Protein AF-A0A956DXK4-F1 (afdb_monomer)

Foldseek 3Di:
DVQLVVLVVLLLCLVVDPDLVVSLVSVLSNLQSQLPPDLPDDDLSCVPPDQVSLVVSLVSCVVSVSLVVNVVDDLQSNLRSLVSSLLSHDPDPSSVVSVVVNVCQCQWNFLQNNLSNLLVCLVPPCVVCPDPSNVVSLLLSLVAFDAQDGSNLSSLLSQLQFLVSCVVQAVVLLPPDPSSLLRNLSSLLSPLSVQLVVVVVVDNSSCVQVQCLLVVRDPDPPSSHNNVSLVSQCPDPDCSRNLSSLLSLLSCCVVRVSSVVLLVVLCDPVDDPSSLLSSLLSLLSVCLVVVPVSLVVNVCVLVDCVCVVPVCSLQSNLSNLSSCCNRPVVSSLVNLLSSCVSRLQNNLQSVLVSCLSHPPHNLNSLVSNLVVLVVVLVDDDQQLLVSLVSVLSSCSSVVNDNPPLLVLLVQLSVCSNPPTNVSSVVSVVVSVVVLVVLVVVLVPQPQDPPDPPVRSPSSSSNSSSVCSNCSRPVD

Nearest PDB structures (foldseek):
  2qmr-assembly3_C  TM=2.365E-01  e=7.833E-01  Homo sapiens
  3zgq-assembly1_A  TM=2.011E-01  e=9.174E+00  Homo sapiens
  7sx4-assembly1_E  TM=2.114E-01  e=9.919E+00  Homo sapiens

pLDDT: mean 89.24, std 10.27, range [44.78, 98.75]

Secondary structure (DSSP, 8-state):
-HHHHHHHHHHHTGGG---HHHHHHHHHHHHHHHHTS-SSS---TTTTS-HHHHHHHHHHHHHTTGGG--TTS-HHHHHHHHHHHHHHSPSSHHHHHHHHHHHHHHHHS-HHHHHHHHHHHHHH-SGGG-SHHHHHHHHHHHHSPP-TT-HHHHHHHHHHHSHHHHIIIIITGGGS-HHHHHHHHHHHHHHHHHHHHHHHTT--GGGHHHHHHHTSSSSS-GGGSSHHHHHHHHT-S-HHHHHHHHHHHHHHTTTSHHHHHHHHHTT-TTS-HHHHHHHHHHHHHGGGT-HHHHHHHHHHHHTSHHHHH-THHHHHHHHT-HHHHHH-HHHHHHHHHHHHHH-HHHHHHHHHHHHHHSTT--HHHHHHHHHHHHHHHTS--S-HHHHHHHHHHHHHHHT----HHHHHHHHHHHHHHHT-HHHHHHHHHHHHHHHHHHHHHHHH----SS--GGGHHHHHHHHHHHHHHIIIII-

Mean predicted aligned error: 6.38 Å

Radius of gyration: 25.45 Å; Cα contacts (8 Å, |Δi|>4): 678; chains: 1; bounding box: 66×50×73 Å

Sequence (475 aa):
MATREHFLARLLELPRVQSKDVRRGIFRQSIAALGMGDQNRAPLALAGVDPKALARSIQIAQSDGLFNDLDFLAPSPVSVALYQIAAALPLGAERRVIGRKVLTYLYQGNAETFCTLASRMALGSTRPLSGAGVRARVSIATSLRNNADSACDRMALAFVTRRELAHDWVNANATGSLPDRRLAGRLMERAAREAVKRVESGDVYPLRAFHAVATGGGLIPRHETVAPAWHALLADRETLVWRHVAVARGLLSTVLPPLADEIKDGLRPNLSPTEWRRAATSLVSRIAVNREAGLRDAMLLLDGPLLQHDPGIAMAMVWGLAPVAEVEPEAAEELVEAIAAAMPISIADSLVELRGQVRGFGAQAAEICARSLRQSLGEPELDDGLSALARSILDDLEGEETSSFATAVNAALEAFGEEGTVAAHALAEQALALASERVAELESLEVDYHGGVGTAAPRRRAMTLLRDIDTALLE

Structure (mmCIF, N/CA/C/O backbone):
data_AF-A0A956DXK4-F1
#
_entry.id   AF-A0A956DXK4-F1
#
loop_
_atom_site.group_PDB
_atom_site.id
_atom_site.type_symbol
_atom_site.label_atom_id
_atom_site.label_alt_id
_atom_site.label_comp_id
_atom_site.label_asym_id
_atom_site.label_entity_id
_atom_site.label_seq_id
_atom_site.pdbx_PDB_ins_code
_atom_site.Cartn_x
_atom_site.Cartn_y
_atom_site.Cartn_z
_atom_site.occupancy
_atom_site.B_iso_or_equiv
_atom_site.auth_seq_id
_atom_site.auth_comp_id
_atom_site.auth_asym_id
_atom_site.auth_atom_id
_atom_site.pdbx_PDB_model_num
ATOM 1 N N . MET A 1 1 ? 27.470 6.311 -16.707 1.00 44.78 1 MET A N 1
ATOM 2 C CA . MET A 1 1 ? 26.889 6.476 -18.062 1.00 44.78 1 MET A CA 1
ATOM 3 C C . MET A 1 1 ? 27.687 5.752 -19.154 1.00 44.78 1 MET A C 1
ATOM 5 O O . MET A 1 1 ? 27.080 4.945 -19.845 1.00 44.78 1 MET A O 1
ATOM 9 N N . ALA A 1 2 ? 29.017 5.917 -19.249 1.00 52.00 2 ALA A N 1
ATOM 10 C CA . ALA A 1 2 ? 29.861 5.311 -20.301 1.00 52.00 2 ALA A CA 1
ATOM 11 C C . ALA A 1 2 ? 29.776 3.770 -20.445 1.00 52.00 2 ALA A C 1
ATOM 13 O O . ALA A 1 2 ? 29.874 3.240 -21.548 1.00 52.00 2 ALA A O 1
ATOM 14 N N . THR A 1 3 ? 29.540 3.027 -19.359 1.00 60.41 3 THR A N 1
ATOM 15 C CA . THR A 1 3 ? 29.481 1.553 -19.390 1.00 60.41 3 THR A CA 1
ATOM 16 C C . THR A 1 3 ? 28.203 1.014 -20.047 1.00 60.41 3 THR A C 1
ATOM 18 O O . THR A 1 3 ? 28.234 -0.024 -20.700 1.00 60.41 3 THR A O 1
ATOM 21 N N . ARG A 1 4 ? 27.067 1.717 -19.917 1.00 62.72 4 ARG A N 1
ATOM 22 C CA . ARG A 1 4 ? 25.763 1.265 -20.443 1.00 62.72 4 ARG A CA 1
ATOM 23 C C . ARG A 1 4 ? 25.700 1.401 -21.960 1.00 62.72 4 ARG A C 1
ATOM 25 O O . ARG A 1 4 ? 25.335 0.448 -22.636 1.00 62.72 4 ARG A O 1
ATOM 32 N N . GLU A 1 5 ? 26.109 2.548 -22.492 1.00 68.19 5 GLU A N 1
ATOM 33 C CA . GLU A 1 5 ? 26.204 2.781 -23.940 1.00 68.19 5 GLU A CA 1
ATOM 34 C C . GLU A 1 5 ? 27.153 1.781 -24.605 1.00 68.19 5 GLU A C 1
ATOM 36 O O . GLU A 1 5 ? 26.840 1.247 -25.668 1.00 68.19 5 GLU A O 1
ATOM 41 N N . HIS A 1 6 ? 28.251 1.434 -23.926 1.00 73.25 6 HIS A N 1
ATOM 42 C CA . HIS A 1 6 ? 29.169 0.394 -24.375 1.00 73.25 6 HIS A CA 1
ATOM 43 C C . HIS A 1 6 ? 28.478 -0.975 -24.512 1.00 73.25 6 HIS A C 1
ATOM 45 O O . HIS A 1 6 ? 28.555 -1.596 -25.569 1.00 73.25 6 HIS A O 1
ATOM 51 N N . PHE A 1 7 ? 27.734 -1.439 -23.501 1.00 76.25 7 PHE A N 1
ATOM 52 C CA . PHE A 1 7 ? 27.026 -2.726 -23.589 1.00 76.25 7 PHE A CA 1
ATOM 53 C C . PHE A 1 7 ? 25.896 -2.738 -24.628 1.00 76.25 7 PHE A C 1
ATOM 55 O O . PHE A 1 7 ? 25.625 -3.780 -25.229 1.00 76.25 7 PHE A O 1
ATOM 62 N N . LEU A 1 8 ? 25.243 -1.599 -24.863 1.00 74.56 8 LEU A N 1
ATOM 63 C CA . LEU A 1 8 ? 24.204 -1.466 -25.889 1.00 74.56 8 LEU A CA 1
ATOM 64 C C . LEU A 1 8 ? 24.799 -1.469 -27.299 1.00 74.56 8 LEU A C 1
ATOM 66 O O . LEU A 1 8 ? 24.264 -2.134 -28.182 1.00 74.56 8 LEU A O 1
ATOM 70 N N . ALA A 1 9 ? 25.941 -0.809 -27.500 1.00 81.06 9 ALA A N 1
ATOM 71 C CA . ALA A 1 9 ? 26.683 -0.876 -28.755 1.00 81.06 9 ALA A CA 1
ATOM 72 C C . ALA A 1 9 ? 27.113 -2.319 -29.066 1.00 81.06 9 ALA A C 1
ATOM 74 O O . ALA A 1 9 ? 26.909 -2.805 -30.177 1.00 81.06 9 ALA A O 1
ATOM 75 N N . ARG A 1 10 ? 27.602 -3.052 -28.057 1.00 86.00 10 ARG A N 1
ATOM 76 C CA . ARG A 1 10 ? 27.996 -4.465 -28.190 1.00 86.00 10 ARG A CA 1
ATOM 77 C C . ARG A 1 10 ? 26.822 -5.381 -28.548 1.00 86.00 10 ARG A C 1
ATOM 79 O O . ARG A 1 10 ? 27.006 -6.323 -29.316 1.00 86.00 10 ARG A O 1
ATOM 86 N N . LEU A 1 11 ? 25.605 -5.085 -28.079 1.00 89.06 11 LEU A N 1
ATOM 87 C CA . LEU A 1 11 ? 24.402 -5.824 -28.484 1.00 89.06 11 LEU A CA 1
ATOM 88 C C . LEU A 1 11 ? 24.146 -5.714 -29.997 1.00 89.06 11 LEU A C 1
ATOM 90 O O . LEU A 1 11 ? 23.751 -6.686 -30.641 1.00 89.06 11 LEU A O 1
ATOM 94 N N . LEU A 1 12 ? 24.404 -4.548 -30.593 1.00 91.38 12 LEU A N 1
ATOM 95 C CA . LEU A 1 12 ? 24.247 -4.316 -32.036 1.00 91.38 12 LEU A CA 1
ATOM 96 C C . LEU A 1 12 ? 25.328 -5.015 -32.876 1.00 91.38 12 LEU A C 1
ATOM 98 O O . LEU A 1 12 ? 25.156 -5.202 -34.080 1.00 91.38 12 LEU A O 1
ATOM 102 N N . GLU A 1 13 ? 26.420 -5.445 -32.246 1.00 91.19 13 GLU A N 1
ATOM 103 C CA . GLU A 1 13 ? 27.528 -6.150 -32.892 1.00 91.19 13 GLU A CA 1
ATOM 104 C C . GLU A 1 13 ? 27.354 -7.672 -32.932 1.00 91.19 13 GLU A C 1
ATOM 106 O O . GLU A 1 13 ? 28.153 -8.333 -33.595 1.00 91.19 13 GLU A O 1
ATOM 111 N N . LEU A 1 14 ? 26.322 -8.247 -32.294 1.00 92.56 14 LEU A N 1
ATOM 112 C CA . LEU A 1 14 ? 26.104 -9.704 -32.270 1.00 92.56 14 LEU A CA 1
ATOM 113 C C . LEU A 1 14 ? 26.229 -10.386 -33.650 1.00 92.56 14 LEU A C 1
ATOM 115 O O . LEU A 1 14 ? 26.891 -11.423 -33.712 1.00 92.56 14 LEU A O 1
ATOM 119 N N . PRO A 1 15 ? 25.705 -9.829 -34.765 1.00 93.44 15 PRO A N 1
ATOM 120 C CA . PRO A 1 15 ? 25.853 -10.439 -36.088 1.00 93.44 15 PRO A CA 1
ATOM 121 C C . PRO A 1 15 ? 27.299 -10.526 -36.601 1.00 93.44 15 PRO A C 1
ATOM 123 O O . PRO A 1 15 ? 27.574 -11.296 -37.515 1.00 93.44 15 PRO A O 1
ATOM 126 N N . ARG A 1 16 ? 28.225 -9.728 -36.052 1.00 91.50 16 ARG A N 1
ATOM 127 C CA . ARG A 1 16 ? 29.647 -9.697 -36.442 1.00 91.50 16 ARG A CA 1
ATOM 128 C C . ARG A 1 16 ? 30.508 -10.661 -35.625 1.00 91.50 16 ARG A C 1
ATOM 130 O O . ARG A 1 16 ? 31.651 -10.921 -35.990 1.00 91.50 16 ARG A O 1
ATOM 137 N N . VAL A 1 17 ? 29.988 -11.182 -34.517 1.00 92.44 17 VAL A N 1
ATOM 138 C CA . VAL A 1 17 ? 30.725 -12.062 -33.607 1.00 92.44 17 VAL A CA 1
ATOM 139 C C . VAL A 1 17 ? 30.531 -13.510 -34.043 1.00 92.44 17 VAL A C 1
ATOM 141 O O . VAL A 1 17 ? 29.413 -14.015 -34.032 1.00 92.44 17 VAL A O 1
ATOM 144 N N . GLN A 1 18 ? 31.614 -14.202 -34.400 1.00 91.00 18 GLN A N 1
ATOM 145 C CA . GLN A 1 18 ? 31.540 -15.576 -34.920 1.00 91.00 18 GLN A CA 1
ATOM 146 C C . GLN A 1 18 ? 31.334 -16.633 -33.824 1.00 91.00 18 GLN A C 1
ATOM 148 O O . GLN A 1 18 ? 30.572 -17.581 -34.020 1.00 91.00 18 GLN A O 1
ATOM 153 N N . SER A 1 19 ? 31.958 -16.456 -32.655 1.00 94.12 19 SER A N 1
ATOM 154 C CA . SER A 1 19 ? 31.851 -17.405 -31.539 1.00 94.12 19 SER A CA 1
ATOM 155 C C . SER A 1 19 ? 30.517 -17.274 -30.800 1.00 94.12 19 SER A C 1
ATOM 157 O O . SER A 1 19 ? 30.163 -16.192 -30.324 1.00 94.12 19 SER A O 1
ATOM 159 N N . LYS A 1 20 ? 29.803 -18.398 -30.658 1.00 92.56 20 LYS A N 1
ATOM 160 C CA . LYS A 1 20 ? 28.533 -18.477 -29.921 1.00 92.56 20 LYS A CA 1
ATOM 161 C C . LYS A 1 20 ? 28.704 -18.139 -28.435 1.00 92.56 20 LYS A C 1
ATOM 163 O O . LYS A 1 20 ? 27.870 -17.429 -27.880 1.00 92.56 20 LYS A O 1
ATOM 168 N N . ASP A 1 21 ? 29.802 -18.563 -27.813 1.00 92.75 21 ASP A N 1
ATOM 169 C CA . ASP A 1 21 ? 30.066 -18.287 -26.394 1.00 92.75 21 ASP A CA 1
ATOM 170 C C . ASP A 1 21 ? 30.341 -16.803 -26.142 1.00 92.75 21 ASP A C 1
ATOM 172 O O . ASP A 1 21 ? 29.843 -16.221 -25.177 1.00 92.75 21 ASP A O 1
ATOM 176 N N . VAL A 1 22 ? 31.054 -16.147 -27.064 1.00 92.94 22 VAL A N 1
ATOM 177 C CA . VAL A 1 22 ? 31.277 -14.696 -26.997 1.00 92.94 22 VAL A CA 1
ATOM 178 C C . VAL A 1 22 ? 29.960 -13.941 -27.203 1.00 92.94 22 VAL A C 1
ATOM 180 O O . VAL A 1 22 ? 29.687 -12.990 -26.469 1.00 92.94 22 VAL A O 1
ATOM 183 N N . ARG A 1 23 ? 29.099 -14.385 -28.135 1.00 94.50 23 ARG A N 1
ATOM 184 C CA . ARG A 1 23 ? 27.744 -13.824 -28.303 1.00 94.50 23 ARG A CA 1
ATOM 185 C C . ARG A 1 23 ? 26.901 -13.978 -27.040 1.00 94.50 23 ARG A C 1
ATOM 187 O O . ARG A 1 23 ? 26.250 -13.015 -26.640 1.00 94.50 23 ARG A O 1
ATOM 194 N N . ARG A 1 24 ? 26.956 -15.137 -26.376 1.00 94.75 24 ARG A N 1
ATOM 195 C CA . ARG A 1 24 ? 26.277 -15.381 -25.094 1.00 94.75 24 ARG A CA 1
ATOM 196 C C . ARG A 1 24 ? 26.766 -14.421 -24.011 1.00 94.75 24 ARG A C 1
ATOM 198 O O . ARG A 1 24 ? 25.940 -13.805 -23.344 1.00 94.75 24 ARG A O 1
ATOM 205 N N . GLY A 1 25 ? 28.080 -14.250 -23.862 1.00 93.50 25 GLY A N 1
ATOM 206 C CA . GLY A 1 25 ? 28.665 -13.316 -22.894 1.00 93.50 25 GLY A CA 1
ATOM 207 C C . GLY A 1 25 ? 28.215 -11.870 -23.121 1.00 93.50 25 GLY A C 1
ATOM 208 O O . GLY A 1 25 ? 27.738 -11.223 -22.189 1.00 93.50 25 GLY A O 1
ATOM 209 N N . ILE A 1 26 ? 28.285 -11.394 -24.370 1.00 93.75 26 ILE A N 1
ATOM 210 C CA . ILE A 1 26 ? 27.812 -10.056 -24.757 1.00 93.75 26 ILE A CA 1
ATOM 211 C C . ILE A 1 26 ? 26.321 -9.907 -24.454 1.00 93.75 26 ILE A C 1
ATOM 213 O O . ILE A 1 26 ? 25.926 -8.952 -23.795 1.00 93.75 26 ILE A O 1
ATOM 217 N N . PHE A 1 27 ? 25.497 -10.865 -24.885 1.00 94.69 27 PHE A N 1
ATOM 218 C CA . PHE A 1 27 ? 24.056 -10.829 -24.660 1.00 94.69 27 PHE A CA 1
ATOM 219 C C . PHE A 1 27 ? 23.717 -10.743 -23.170 1.00 94.69 27 PHE A C 1
ATOM 221 O O . PHE A 1 27 ? 22.951 -9.867 -22.777 1.00 94.69 27 PHE A O 1
ATOM 228 N N . ARG A 1 28 ? 24.322 -11.589 -22.327 1.00 94.31 28 ARG A N 1
ATOM 229 C CA . ARG A 1 28 ? 24.086 -11.575 -20.876 1.00 94.31 28 ARG A CA 1
ATOM 230 C C . ARG A 1 28 ? 24.438 -10.225 -20.249 1.00 94.31 28 ARG A C 1
ATOM 232 O O . ARG A 1 28 ? 23.646 -9.693 -19.475 1.00 94.31 28 ARG A O 1
ATOM 239 N N . GLN A 1 29 ? 25.575 -9.641 -20.630 1.00 91.38 29 GLN A N 1
ATOM 240 C CA . GLN A 1 29 ? 25.985 -8.309 -20.172 1.00 91.38 29 GLN A CA 1
ATOM 241 C C . GLN A 1 29 ? 25.015 -7.217 -20.636 1.00 91.38 29 GLN A C 1
ATOM 243 O O . GLN A 1 29 ? 24.631 -6.359 -19.844 1.00 91.38 29 GLN A O 1
ATOM 248 N N . SER A 1 30 ? 24.569 -7.263 -21.893 1.00 91.81 30 SER A N 1
ATOM 249 C CA . SER A 1 30 ? 23.595 -6.310 -22.428 1.00 91.81 30 SER A CA 1
ATOM 250 C C . SER A 1 30 ? 22.229 -6.435 -21.747 1.00 91.81 30 SER A C 1
ATOM 252 O O . SER A 1 30 ? 21.634 -5.412 -21.419 1.00 91.81 30 SER A O 1
ATOM 254 N N . ILE A 1 31 ? 21.735 -7.652 -21.486 1.00 92.94 31 ILE A N 1
ATOM 255 C CA . ILE A 1 31 ? 20.481 -7.875 -20.748 1.00 92.94 31 ILE A CA 1
ATOM 256 C C . ILE A 1 31 ? 20.603 -7.365 -19.312 1.00 92.94 31 ILE A C 1
ATOM 258 O O . ILE A 1 31 ? 19.715 -6.644 -18.863 1.00 92.94 31 ILE A O 1
ATOM 262 N N . ALA A 1 32 ? 21.708 -7.653 -18.618 1.00 90.31 32 ALA A N 1
ATOM 263 C CA . ALA A 1 32 ? 21.953 -7.122 -17.278 1.00 90.31 32 ALA A CA 1
ATOM 264 C C . ALA A 1 32 ? 21.976 -5.584 -17.279 1.00 90.31 32 ALA A C 1
ATOM 266 O O . ALA A 1 32 ? 21.272 -4.951 -16.497 1.00 90.31 32 ALA A O 1
ATOM 267 N N . ALA A 1 33 ? 22.707 -4.966 -18.210 1.00 88.44 33 ALA A N 1
ATOM 268 C CA . ALA A 1 33 ? 22.788 -3.510 -18.330 1.00 88.44 33 ALA A CA 1
ATOM 269 C C . ALA A 1 33 ? 21.438 -2.858 -18.680 1.00 88.44 33 ALA A C 1
ATOM 271 O O . ALA A 1 33 ? 21.140 -1.751 -18.228 1.00 88.44 33 ALA A O 1
ATOM 272 N N . LEU A 1 34 ? 20.613 -3.532 -19.487 1.00 88.31 34 LEU A N 1
ATOM 273 C CA . LEU A 1 34 ? 19.255 -3.096 -19.803 1.00 88.31 34 LEU A CA 1
ATOM 274 C C . LEU A 1 34 ? 18.330 -3.217 -18.589 1.00 88.31 34 LEU A C 1
ATOM 276 O O . LEU A 1 34 ? 17.597 -2.271 -18.302 1.00 88.31 34 LEU A O 1
ATOM 280 N N . GLY A 1 35 ? 18.379 -4.342 -17.873 1.00 86.56 35 GLY A N 1
ATOM 281 C CA . GLY A 1 35 ? 17.553 -4.610 -16.694 1.00 86.56 35 GLY A CA 1
ATOM 282 C C . GLY A 1 35 ? 17.857 -3.678 -15.523 1.00 86.56 35 GLY A C 1
ATOM 283 O O . GLY A 1 35 ? 16.940 -3.218 -14.853 1.00 86.56 35 GLY A O 1
ATOM 284 N N . MET A 1 36 ? 19.131 -3.315 -15.357 1.00 79.06 36 MET A N 1
ATOM 285 C CA . MET A 1 36 ? 19.611 -2.333 -14.375 1.00 79.06 36 MET A CA 1
ATOM 286 C C . MET A 1 36 ? 19.396 -0.877 -14.805 1.00 79.06 36 MET A C 1
ATOM 288 O O . MET A 1 36 ? 19.746 0.041 -14.066 1.00 79.06 36 MET A O 1
ATOM 292 N N . GLY A 1 37 ? 18.890 -0.644 -16.022 1.00 63.72 37 GLY A N 1
ATOM 293 C CA . GLY A 1 37 ? 18.760 0.687 -16.596 1.00 63.72 37 GLY A CA 1
ATOM 294 C C . GLY A 1 37 ? 18.042 1.648 -15.654 1.00 63.72 37 GLY A C 1
ATOM 295 O O . GLY A 1 37 ? 17.021 1.275 -15.098 1.00 63.72 37 GLY A O 1
ATOM 296 N N . ASP A 1 38 ? 18.582 2.861 -15.492 1.00 55.44 38 ASP A N 1
ATOM 297 C CA . ASP A 1 38 ? 18.211 3.857 -14.472 1.00 55.44 38 ASP A CA 1
ATOM 298 C C . ASP A 1 38 ? 16.765 3.733 -13.971 1.00 55.44 38 ASP A C 1
ATOM 300 O O . ASP A 1 38 ? 15.806 3.952 -14.726 1.00 55.44 38 ASP A O 1
ATOM 304 N N . GLN A 1 39 ? 16.597 3.333 -12.705 1.00 57.75 39 GLN A N 1
ATOM 305 C CA . GLN A 1 39 ? 15.292 3.298 -12.025 1.00 57.75 39 GLN A CA 1
ATOM 306 C C . GLN A 1 39 ? 14.633 4.689 -12.012 1.00 57.75 39 GLN A C 1
ATOM 308 O O . GLN A 1 39 ? 13.408 4.811 -11.939 1.00 57.75 39 GLN A O 1
ATOM 313 N N . ASN A 1 40 ? 15.443 5.731 -12.219 1.00 52.28 40 ASN A N 1
ATOM 314 C CA . ASN A 1 40 ? 15.037 7.120 -12.273 1.00 52.28 40 ASN A CA 1
ATOM 315 C C . ASN A 1 40 ? 15.153 7.690 -13.694 1.00 52.28 40 ASN A C 1
ATOM 317 O O . ASN A 1 40 ? 16.213 8.085 -14.163 1.00 52.28 40 ASN A O 1
ATOM 321 N N . ARG A 1 41 ? 14.000 7.765 -14.371 1.00 54.53 41 ARG A N 1
ATOM 322 C CA . ARG A 1 41 ? 13.689 8.671 -15.498 1.00 54.53 41 ARG A CA 1
ATOM 323 C C . ARG A 1 41 ? 14.523 8.632 -16.782 1.00 54.53 41 ARG A C 1
ATOM 325 O O . ARG A 1 41 ? 14.178 9.376 -17.700 1.00 54.53 41 ARG A O 1
ATOM 332 N N . ALA A 1 42 ? 15.537 7.787 -16.927 1.00 53.28 42 ALA A N 1
ATOM 333 C CA . ALA A 1 42 ? 16.201 7.688 -18.224 1.00 53.28 42 ALA A CA 1
ATOM 334 C C . ALA A 1 42 ? 15.189 7.250 -19.312 1.00 53.28 42 ALA A C 1
ATOM 336 O O . ALA A 1 42 ? 14.349 6.378 -19.043 1.00 53.28 42 ALA A O 1
ATOM 337 N N . PRO A 1 43 ? 15.258 7.812 -20.537 1.00 59.94 43 PRO A N 1
ATOM 338 C CA . PRO A 1 43 ? 14.588 7.244 -21.703 1.00 59.94 43 PRO A CA 1
ATOM 339 C C . PRO A 1 43 ? 14.837 5.732 -21.778 1.00 59.94 43 PRO A C 1
ATOM 341 O O . PRO A 1 43 ? 15.846 5.243 -21.255 1.00 59.94 43 PRO A O 1
ATOM 344 N N . LEU A 1 44 ? 13.942 4.981 -22.437 1.00 67.81 44 LEU A N 1
ATOM 345 C CA . LEU A 1 44 ? 14.215 3.571 -22.754 1.00 67.81 44 LEU A CA 1
ATOM 346 C C . LEU A 1 44 ? 15.644 3.485 -23.304 1.00 67.81 44 LEU A C 1
ATOM 348 O O . LEU A 1 44 ? 15.980 4.270 -24.186 1.00 67.81 44 LEU A O 1
ATOM 352 N N . ALA A 1 45 ? 16.494 2.588 -22.788 1.00 73.06 45 ALA A N 1
ATOM 353 C CA . ALA A 1 45 ? 17.934 2.632 -23.096 1.00 73.06 45 ALA A CA 1
ATOM 354 C C . ALA A 1 45 ? 18.229 2.554 -24.599 1.00 73.06 45 ALA A C 1
ATOM 356 O O . ALA A 1 45 ? 19.281 2.972 -25.062 1.00 73.06 45 ALA A O 1
ATOM 357 N N . LEU A 1 46 ? 17.296 1.955 -25.335 1.00 79.12 46 LEU A N 1
ATOM 358 C CA . LEU A 1 46 ? 17.357 1.721 -26.767 1.00 79.12 46 LEU A CA 1
ATOM 359 C C . LEU A 1 46 ? 16.651 2.821 -27.580 1.00 79.12 46 LEU A C 1
ATOM 361 O O . LEU A 1 46 ? 16.455 2.663 -28.783 1.00 79.12 46 LEU A O 1
ATOM 365 N N . ALA A 1 47 ? 16.247 3.930 -26.955 1.00 73.31 47 ALA A N 1
ATOM 366 C CA . ALA A 1 47 ? 15.724 5.090 -27.663 1.00 73.31 47 ALA A CA 1
ATOM 367 C C . ALA A 1 47 ? 16.807 5.662 -28.594 1.00 73.31 47 ALA A C 1
ATOM 369 O O . ALA A 1 47 ? 17.918 5.951 -28.160 1.00 73.31 47 ALA A O 1
ATOM 370 N N . GLY A 1 48 ? 16.486 5.809 -29.882 1.00 77.31 48 GLY A N 1
ATOM 371 C CA . GLY A 1 48 ? 17.420 6.310 -30.900 1.00 77.31 48 GLY A CA 1
ATOM 372 C C . GLY A 1 48 ? 18.342 5.254 -31.527 1.00 77.31 48 GLY A C 1
ATOM 373 O O . GLY A 1 48 ? 19.087 5.578 -32.447 1.00 77.31 48 GLY A O 1
ATOM 374 N N . VAL A 1 49 ? 18.277 3.993 -31.090 1.00 85.38 49 VAL A N 1
ATOM 375 C CA . VAL A 1 49 ? 18.994 2.878 -31.733 1.00 85.38 49 VAL A CA 1
ATOM 376 C C . VAL A 1 49 ? 18.351 2.532 -33.083 1.00 85.38 49 VAL A C 1
ATOM 378 O O . VAL A 1 49 ? 17.126 2.535 -33.183 1.00 85.38 49 VAL A O 1
ATOM 381 N N . ASP A 1 50 ? 19.152 2.182 -34.106 1.00 88.31 50 ASP A N 1
ATOM 382 C CA . ASP A 1 50 ? 18.635 1.700 -35.402 1.00 88.31 50 ASP A CA 1
ATOM 383 C C . ASP A 1 50 ? 17.785 0.426 -35.205 1.00 88.31 50 ASP A C 1
ATOM 385 O O . ASP A 1 50 ? 18.338 -0.645 -34.907 1.00 88.31 50 ASP A O 1
ATOM 389 N N . PRO A 1 51 ? 16.454 0.491 -35.426 1.00 88.62 51 PRO A N 1
ATOM 390 C CA . PRO A 1 51 ? 15.565 -0.643 -35.195 1.00 88.62 51 PRO A CA 1
ATOM 391 C C . PRO A 1 51 ? 15.894 -1.852 -36.078 1.00 88.62 51 PRO A C 1
ATOM 393 O O . PRO A 1 51 ? 15.655 -2.992 -35.677 1.00 88.62 51 PRO A O 1
ATOM 396 N N . LYS A 1 52 ? 16.459 -1.635 -37.277 1.00 90.12 52 LYS A N 1
ATOM 397 C CA . LYS A 1 52 ? 16.840 -2.720 -38.195 1.00 90.12 52 LYS A CA 1
ATOM 398 C C . LYS A 1 52 ? 18.112 -3.424 -37.727 1.00 90.12 52 LYS A C 1
ATOM 400 O O . LYS A 1 52 ? 18.196 -4.649 -37.822 1.00 90.12 52 LYS A O 1
ATOM 405 N N . ALA A 1 53 ? 19.097 -2.676 -37.224 1.00 90.62 53 ALA A N 1
ATOM 406 C CA . ALA A 1 53 ? 20.295 -3.256 -36.621 1.00 90.62 53 ALA A CA 1
ATOM 407 C C . ALA A 1 53 ? 19.948 -4.084 -35.383 1.00 90.62 53 ALA A C 1
ATOM 409 O O . ALA A 1 53 ? 20.383 -5.231 -35.283 1.00 90.62 53 ALA A O 1
ATOM 410 N N . LEU A 1 54 ? 19.094 -3.549 -34.506 1.00 92.31 54 LEU A N 1
ATOM 411 C CA . LEU A 1 54 ? 18.615 -4.277 -33.337 1.00 92.31 54 LEU A CA 1
ATOM 412 C C . LEU A 1 54 ? 17.883 -5.563 -33.739 1.00 92.31 54 LEU A C 1
ATOM 414 O O . LEU A 1 54 ? 18.192 -6.623 -33.202 1.00 92.31 54 LEU A O 1
ATOM 418 N N . ALA A 1 55 ? 16.974 -5.504 -34.719 1.00 92.50 55 ALA A N 1
ATOM 419 C CA . ALA A 1 55 ? 16.246 -6.683 -35.191 1.00 92.50 55 ALA A CA 1
ATOM 420 C C . ALA A 1 55 ? 17.184 -7.807 -35.668 1.00 92.50 55 ALA A C 1
ATOM 422 O O . ALA A 1 5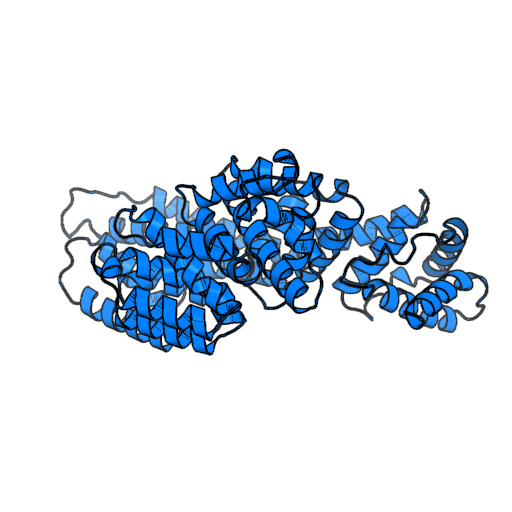5 ? 16.987 -8.958 -35.285 1.00 92.50 55 ALA A O 1
ATOM 423 N N . ARG A 1 56 ? 18.249 -7.479 -36.418 1.00 93.62 56 ARG A N 1
ATOM 424 C CA . ARG A 1 56 ? 19.264 -8.465 -36.839 1.00 93.62 56 ARG A CA 1
ATOM 425 C C . ARG A 1 56 ? 19.975 -9.104 -35.645 1.00 93.62 56 ARG A C 1
ATOM 427 O O . ARG A 1 56 ? 20.116 -10.322 -35.604 1.00 93.62 56 ARG A O 1
ATOM 434 N N . SER A 1 57 ? 20.398 -8.308 -34.663 1.00 94.06 57 SER A N 1
ATOM 435 C CA . SER A 1 57 ? 21.020 -8.832 -33.440 1.00 94.06 57 SER A CA 1
ATOM 436 C C . SER A 1 57 ? 20.086 -9.749 -32.655 1.00 94.06 57 SER A C 1
ATOM 438 O O . SER A 1 57 ? 20.508 -10.804 -32.184 1.00 94.06 57 SER A O 1
ATOM 440 N N . ILE A 1 58 ? 18.811 -9.371 -32.537 1.00 95.12 58 ILE A N 1
ATOM 441 C CA . ILE A 1 58 ? 17.800 -10.170 -31.843 1.00 95.12 58 ILE A CA 1
ATOM 442 C C . ILE A 1 58 ? 17.521 -11.479 -32.582 1.00 95.12 58 ILE A C 1
ATOM 444 O O . ILE A 1 58 ? 17.396 -12.515 -31.933 1.00 95.12 58 ILE A O 1
ATOM 448 N N . GLN A 1 59 ? 17.479 -11.462 -33.913 1.00 94.38 59 GLN A N 1
ATOM 449 C CA . GLN A 1 59 ? 17.310 -12.669 -34.718 1.00 94.38 59 GLN A CA 1
ATOM 450 C C . GLN A 1 59 ? 18.443 -13.676 -34.464 1.00 94.38 59 GLN A C 1
ATOM 452 O O . GLN A 1 59 ? 18.169 -14.855 -34.250 1.00 94.38 59 GLN A O 1
ATOM 457 N N . ILE A 1 60 ? 19.696 -13.205 -34.400 1.00 94.69 60 ILE A N 1
ATOM 458 C CA . ILE A 1 60 ? 20.859 -14.042 -34.058 1.00 94.69 60 ILE A CA 1
ATOM 459 C C . ILE A 1 60 ? 20.754 -14.587 -32.628 1.00 94.69 60 ILE A C 1
ATOM 461 O O . ILE A 1 60 ? 20.926 -15.785 -32.402 1.00 94.69 60 ILE A O 1
ATOM 465 N N . ALA A 1 61 ? 20.416 -13.734 -31.656 1.00 94.31 61 ALA A N 1
ATOM 466 C CA . ALA A 1 61 ? 20.232 -14.164 -30.270 1.00 94.31 61 ALA A CA 1
ATOM 467 C C . ALA A 1 61 ? 19.115 -15.216 -30.133 1.00 94.31 61 ALA A C 1
ATOM 469 O O . ALA A 1 61 ? 19.229 -16.156 -29.343 1.00 94.31 61 ALA A O 1
ATOM 470 N N . GLN A 1 62 ? 18.050 -15.090 -30.926 1.00 93.19 62 GLN A N 1
ATOM 471 C CA . GLN A 1 62 ? 16.958 -16.053 -30.971 1.00 93.19 62 GLN A CA 1
ATOM 472 C C . GLN A 1 62 ? 17.388 -17.377 -31.612 1.00 93.19 62 GLN A C 1
ATOM 474 O O . GLN A 1 62 ? 17.092 -18.425 -31.040 1.00 93.19 62 GLN A O 1
ATOM 479 N N . SER A 1 63 ? 18.110 -17.354 -32.739 1.00 92.88 63 SER A N 1
ATOM 480 C CA . SER A 1 63 ? 18.627 -18.580 -33.368 1.00 92.88 63 SER A CA 1
ATOM 481 C C . SER A 1 63 ? 19.625 -19.320 -32.477 1.00 92.88 63 SER A C 1
ATOM 483 O O . SER A 1 63 ? 19.674 -20.545 -32.486 1.00 92.88 63 SER A O 1
ATOM 485 N N . ASP A 1 64 ? 20.385 -18.586 -31.664 1.00 93.88 64 ASP A N 1
ATOM 486 C CA . ASP A 1 64 ? 21.322 -19.166 -30.703 1.00 93.88 64 ASP A CA 1
ATOM 487 C C . ASP A 1 64 ? 20.641 -19.732 -29.445 1.00 93.88 64 ASP A C 1
ATOM 489 O O . ASP A 1 64 ? 21.295 -20.451 -28.682 1.00 93.88 64 ASP A O 1
ATOM 493 N N . GLY A 1 65 ? 19.352 -19.438 -29.235 1.00 92.88 65 GLY A N 1
ATOM 494 C CA . GLY A 1 65 ? 18.573 -19.866 -28.072 1.00 92.88 65 GLY A CA 1
ATOM 495 C C . GLY A 1 65 ? 18.778 -19.011 -26.816 1.00 92.88 65 GLY A C 1
ATOM 496 O O . GLY A 1 65 ? 18.363 -19.419 -25.735 1.00 92.88 65 GLY A O 1
ATOM 497 N N . LEU A 1 66 ? 19.381 -17.822 -26.928 1.00 94.12 66 LEU A N 1
ATOM 498 C CA . LEU A 1 66 ? 19.803 -17.016 -25.771 1.00 94.12 66 LEU A CA 1
ATOM 499 C C . LEU A 1 66 ? 18.627 -16.513 -24.915 1.00 94.12 66 LEU A C 1
ATOM 501 O O . LEU A 1 66 ? 18.759 -16.350 -23.709 1.00 94.12 66 LEU A O 1
ATOM 505 N N . PHE A 1 67 ? 17.445 -16.328 -25.509 1.00 92.69 67 PHE A N 1
ATOM 506 C CA . PHE A 1 67 ? 16.227 -15.940 -24.780 1.00 92.69 67 PHE A CA 1
ATOM 507 C C . PHE A 1 67 ? 15.599 -17.062 -23.939 1.00 92.69 67 PHE A C 1
ATOM 509 O O . PHE A 1 67 ? 14.595 -16.819 -23.263 1.00 92.69 67 PHE A O 1
ATOM 516 N N . ASN A 1 68 ? 16.132 -18.281 -24.013 1.00 91.12 68 ASN A N 1
ATOM 517 C CA . ASN A 1 68 ? 15.745 -19.396 -23.149 1.00 91.12 68 ASN A CA 1
ATOM 518 C C . ASN A 1 68 ? 16.750 -19.607 -22.005 1.00 91.12 68 ASN A C 1
ATOM 520 O O . ASN A 1 68 ? 16.545 -20.482 -21.180 1.00 91.12 68 ASN A O 1
ATOM 524 N N . ASP A 1 69 ? 17.815 -18.804 -21.956 1.00 91.69 69 ASP A N 1
ATOM 525 C CA . ASP A 1 69 ? 18.876 -18.843 -20.950 1.00 91.69 69 ASP A CA 1
ATOM 526 C C . ASP A 1 69 ? 18.912 -17.498 -20.212 1.00 91.69 69 ASP A C 1
ATOM 528 O O . ASP A 1 69 ? 19.857 -16.720 -20.349 1.00 91.69 69 ASP A O 1
ATOM 532 N N . LEU A 1 70 ? 17.825 -17.182 -19.498 1.00 93.88 70 LEU A N 1
ATOM 533 C CA . LEU A 1 70 ? 17.656 -15.919 -18.766 1.00 93.88 70 LEU A CA 1
ATOM 534 C C . LEU A 1 70 ? 17.752 -16.078 -17.241 1.00 93.88 70 LEU A C 1
ATOM 536 O O . LEU A 1 70 ? 17.831 -15.072 -16.545 1.00 93.88 70 LEU A O 1
ATOM 540 N N . ASP A 1 71 ? 17.854 -17.312 -16.741 1.00 91.94 71 ASP A N 1
ATOM 541 C CA . ASP A 1 71 ? 17.861 -17.644 -15.304 1.00 91.94 71 ASP A CA 1
ATOM 542 C C . ASP A 1 71 ? 19.139 -17.189 -14.574 1.00 91.94 71 ASP A C 1
ATOM 544 O O . ASP A 1 71 ? 19.267 -17.321 -13.362 1.00 91.94 71 ASP A O 1
ATOM 548 N N . PHE A 1 72 ? 20.100 -16.615 -15.306 1.00 92.44 72 PHE A N 1
ATOM 549 C CA . PHE A 1 72 ? 21.287 -15.972 -14.736 1.00 92.44 72 PHE A CA 1
ATOM 550 C C . PHE A 1 72 ? 20.987 -14.599 -14.101 1.00 92.44 72 PHE A C 1
ATOM 552 O O . PHE A 1 72 ? 21.886 -13.990 -13.523 1.00 92.44 72 PHE A O 1
ATOM 559 N N . LEU A 1 73 ? 19.759 -14.087 -14.238 1.00 93.38 73 LEU A N 1
ATOM 560 C CA . LEU A 1 73 ? 19.274 -12.850 -13.625 1.00 93.38 73 LEU A CA 1
ATOM 561 C C . LEU A 1 73 ? 17.912 -13.080 -12.972 1.00 93.38 73 LEU A C 1
ATOM 563 O O . LEU A 1 73 ? 17.122 -13.908 -13.421 1.00 93.38 73 LEU A O 1
ATOM 567 N N . ALA A 1 74 ? 17.608 -12.272 -11.956 1.00 92.06 74 ALA A N 1
ATOM 568 C CA . ALA A 1 74 ? 16.287 -12.262 -11.345 1.00 92.06 74 ALA A CA 1
ATOM 569 C C . ALA A 1 74 ? 15.184 -11.891 -12.371 1.00 92.06 74 ALA A C 1
ATOM 571 O O . ALA A 1 74 ? 15.432 -11.097 -13.289 1.00 92.06 74 ALA A O 1
ATOM 572 N N . PRO A 1 75 ? 13.945 -12.396 -12.211 1.00 93.19 75 PRO A N 1
ATOM 573 C CA . PRO A 1 75 ? 12.835 -12.124 -13.132 1.00 93.19 75 PRO A CA 1
ATOM 574 C C . PRO A 1 75 ? 12.547 -10.631 -13.368 1.00 93.19 75 PRO A C 1
ATOM 576 O O . PRO A 1 75 ? 12.301 -10.216 -14.503 1.00 93.19 75 PRO A O 1
ATOM 579 N N . SER A 1 76 ? 12.637 -9.813 -12.315 1.00 92.06 76 SER A N 1
ATOM 580 C CA . SER A 1 76 ? 12.394 -8.364 -12.344 1.00 92.06 76 SER A CA 1
ATOM 581 C C . SER A 1 76 ? 13.274 -7.627 -13.378 1.00 92.06 76 SER A C 1
ATOM 583 O O . SER A 1 76 ? 12.723 -7.122 -14.367 1.00 92.06 76 SER A O 1
ATOM 585 N N . PRO A 1 77 ? 14.621 -7.625 -13.287 1.00 92.06 77 PRO A N 1
ATOM 586 C CA . PRO A 1 77 ? 15.478 -6.983 -14.290 1.00 92.06 77 PRO A CA 1
ATOM 587 C C . PRO A 1 77 ? 15.376 -7.622 -15.685 1.00 92.06 77 PRO A C 1
ATOM 589 O O . PRO A 1 77 ? 15.459 -6.907 -16.690 1.00 92.06 77 PRO A O 1
ATOM 592 N N . VAL A 1 78 ? 15.142 -8.937 -15.786 1.00 94.81 78 VAL A N 1
ATOM 593 C CA . VAL A 1 78 ? 14.920 -9.605 -17.082 1.00 94.81 78 VAL A CA 1
ATOM 594 C C . VAL A 1 78 ? 13.686 -9.037 -17.780 1.00 94.81 78 VAL A C 1
ATOM 596 O O . VAL A 1 78 ? 13.758 -8.658 -18.952 1.00 94.81 78 VAL A O 1
ATOM 599 N N . SER A 1 79 ? 12.564 -8.923 -17.067 1.00 93.56 79 SER A N 1
ATOM 600 C CA . SER A 1 79 ? 11.308 -8.412 -17.622 1.00 93.56 79 SER A CA 1
ATOM 601 C C . SER A 1 79 ? 11.466 -6.994 -18.193 1.00 93.56 79 SER A C 1
ATOM 603 O O . SER A 1 79 ? 11.000 -6.702 -19.299 1.00 93.56 79 SER A O 1
ATOM 605 N N . VAL A 1 80 ? 12.219 -6.139 -17.495 1.00 91.75 80 VAL A N 1
ATOM 606 C CA . VAL A 1 80 ? 12.537 -4.765 -17.901 1.00 91.75 80 VAL A CA 1
ATOM 607 C C . VAL A 1 80 ? 13.419 -4.735 -19.147 1.00 91.75 80 VAL A C 1
ATOM 609 O O . VAL A 1 80 ? 13.175 -3.934 -20.056 1.00 91.75 80 VAL A O 1
ATOM 612 N N . ALA A 1 81 ? 14.435 -5.597 -19.218 1.00 92.50 81 ALA A N 1
ATOM 613 C CA . ALA A 1 81 ? 15.304 -5.694 -20.385 1.00 92.50 81 ALA A CA 1
ATOM 614 C C . ALA A 1 81 ? 14.525 -6.143 -21.629 1.00 92.50 81 ALA A C 1
ATOM 616 O O . ALA A 1 81 ? 14.623 -5.517 -22.689 1.00 92.50 81 ALA A O 1
ATOM 617 N N . LEU A 1 82 ? 13.694 -7.180 -21.490 1.00 94.50 82 LEU A N 1
ATOM 618 C CA . LEU A 1 82 ? 12.850 -7.680 -22.574 1.00 94.50 82 LEU A CA 1
ATOM 619 C C . LEU A 1 82 ? 11.834 -6.631 -23.033 1.00 94.50 82 LEU A C 1
ATOM 621 O O . LEU A 1 82 ? 11.632 -6.473 -24.237 1.00 94.50 82 LEU A O 1
ATOM 625 N N . TYR A 1 83 ? 11.231 -5.879 -22.108 1.00 92.69 83 TYR A N 1
ATOM 626 C CA . TYR A 1 83 ? 10.316 -4.792 -22.455 1.00 92.69 83 TYR A CA 1
ATOM 627 C C . TYR A 1 83 ? 11.012 -3.691 -23.256 1.00 92.69 83 TYR A C 1
ATOM 629 O O . TYR A 1 83 ? 10.492 -3.265 -24.286 1.00 92.69 83 TYR A O 1
ATOM 637 N N . GLN A 1 84 ? 12.212 -3.277 -22.843 1.00 89.69 84 GLN A N 1
ATOM 638 C CA . GLN A 1 84 ? 12.988 -2.278 -23.578 1.00 89.69 84 GLN A CA 1
ATOM 639 C C . GLN A 1 84 ? 13.337 -2.746 -24.993 1.00 89.69 84 GLN A C 1
ATOM 641 O O . GLN A 1 84 ? 13.178 -1.978 -25.941 1.00 89.69 84 GLN A O 1
ATOM 646 N N . ILE A 1 85 ? 13.750 -4.008 -25.155 1.00 91.94 85 ILE A N 1
ATOM 647 C CA . ILE A 1 85 ? 14.013 -4.586 -26.480 1.00 91.94 85 ILE A CA 1
ATOM 648 C C . ILE A 1 85 ? 12.724 -4.615 -27.311 1.00 91.94 85 ILE A C 1
ATOM 650 O O . ILE A 1 85 ? 12.715 -4.146 -28.447 1.00 91.94 85 ILE A O 1
ATOM 654 N N . ALA A 1 86 ? 11.616 -5.109 -26.753 1.00 92.12 86 ALA A N 1
ATOM 655 C CA . ALA A 1 86 ? 10.336 -5.185 -27.456 1.00 92.12 86 ALA A CA 1
ATOM 656 C C . ALA A 1 86 ? 9.810 -3.808 -27.892 1.00 92.12 86 ALA A C 1
ATOM 658 O O . ALA A 1 86 ? 9.212 -3.696 -28.964 1.00 92.12 86 ALA A O 1
ATOM 659 N N . ALA A 1 87 ? 10.022 -2.774 -27.076 1.00 88.88 87 ALA A N 1
ATOM 660 C CA . ALA A 1 87 ? 9.615 -1.405 -27.371 1.00 88.88 87 ALA A CA 1
ATOM 661 C C . ALA A 1 87 ? 10.456 -0.763 -28.489 1.00 88.88 87 ALA A C 1
ATOM 663 O O . ALA A 1 87 ? 9.919 0.021 -29.267 1.00 88.88 87 ALA A O 1
ATOM 664 N N . ALA A 1 88 ? 11.742 -1.114 -28.592 1.00 89.81 88 ALA A N 1
ATOM 665 C CA . ALA A 1 88 ? 12.650 -0.593 -29.616 1.00 89.81 88 ALA A CA 1
ATOM 666 C C . ALA A 1 88 ? 12.581 -1.348 -30.958 1.00 89.81 88 ALA A C 1
ATOM 668 O O . ALA A 1 88 ? 13.044 -0.841 -31.981 1.00 89.81 88 ALA A O 1
ATOM 669 N N . LEU A 1 89 ? 12.010 -2.556 -30.981 1.00 91.25 89 LEU A N 1
ATOM 670 C CA . LEU A 1 89 ? 11.877 -3.343 -32.205 1.00 91.25 89 LEU A CA 1
ATOM 671 C C . LEU A 1 89 ? 10.746 -2.834 -33.123 1.00 91.25 89 LEU A C 1
ATOM 673 O O . LEU A 1 89 ? 9.667 -2.442 -32.651 1.00 91.25 89 LEU A O 1
ATOM 677 N N . PRO A 1 90 ? 10.927 -2.923 -34.456 1.00 89.69 90 PRO A N 1
ATOM 678 C CA . PRO A 1 90 ? 9.839 -2.699 -35.398 1.00 89.69 90 PRO A CA 1
ATOM 679 C C . PRO A 1 90 ? 8.746 -3.767 -35.233 1.00 89.69 90 PRO A C 1
ATOM 681 O O . PRO A 1 90 ? 8.947 -4.824 -34.629 1.00 89.69 90 PRO A O 1
ATOM 684 N N . LEU A 1 91 ? 7.556 -3.500 -35.775 1.00 89.50 91 LEU A N 1
ATOM 685 C CA . LEU A 1 91 ? 6.498 -4.510 -35.836 1.00 89.50 91 LEU A CA 1
ATOM 686 C C . LEU A 1 91 ? 6.979 -5.692 -36.695 1.00 89.50 91 LEU A C 1
ATOM 688 O O . LEU A 1 91 ? 7.293 -5.520 -37.868 1.00 89.50 91 LEU A O 1
ATOM 692 N N . GLY A 1 92 ? 7.049 -6.885 -36.102 1.00 91.81 92 GLY A N 1
ATOM 693 C CA . GLY A 1 92 ? 7.652 -8.061 -36.732 1.00 91.81 92 GLY A CA 1
ATOM 694 C C . GLY A 1 92 ? 7.546 -9.318 -35.870 1.00 91.81 92 GLY A C 1
ATOM 695 O O . GLY A 1 92 ? 6.951 -9.295 -34.787 1.00 91.81 92 GLY A O 1
ATOM 696 N N . ALA A 1 93 ? 8.099 -10.430 -36.355 1.00 89.94 93 ALA A N 1
ATOM 697 C CA . ALA A 1 93 ? 8.067 -11.713 -35.652 1.00 89.94 93 ALA A CA 1
ATOM 698 C C . ALA A 1 93 ? 8.875 -11.661 -34.345 1.00 89.94 93 ALA A C 1
ATOM 700 O O . ALA A 1 93 ? 8.398 -12.116 -33.305 1.00 89.94 93 ALA A O 1
ATOM 701 N N . GLU A 1 94 ? 10.037 -11.015 -34.381 1.00 90.75 94 GLU A N 1
ATOM 702 C CA . GLU A 1 94 ? 10.975 -10.842 -33.272 1.00 90.75 94 GLU A CA 1
ATOM 703 C C . GLU A 1 94 ? 10.298 -10.089 -32.121 1.00 90.75 94 GLU A C 1
ATOM 705 O O . GLU A 1 94 ? 10.267 -10.558 -30.980 1.00 90.75 94 GLU A O 1
ATOM 710 N N . ARG A 1 95 ? 9.641 -8.962 -32.435 1.00 92.94 95 ARG A N 1
ATOM 711 C CA . ARG A 1 95 ? 8.880 -8.185 -31.447 1.00 92.94 95 ARG A CA 1
ATOM 712 C C . ARG A 1 95 ? 7.744 -8.995 -30.833 1.00 92.94 95 ARG A C 1
ATOM 714 O O . ARG A 1 95 ? 7.508 -8.877 -29.635 1.00 92.94 95 ARG A O 1
ATOM 721 N N . ARG A 1 96 ? 7.037 -9.820 -31.614 1.00 92.19 96 ARG A N 1
ATOM 722 C CA . ARG A 1 96 ? 5.956 -10.674 -31.087 1.00 92.19 96 ARG A CA 1
ATOM 723 C C . ARG A 1 96 ? 6.489 -11.739 -30.131 1.00 92.19 96 ARG A C 1
ATOM 725 O O . ARG A 1 96 ? 5.866 -11.977 -29.103 1.00 92.19 96 ARG A O 1
ATOM 732 N N . VAL A 1 97 ? 7.618 -12.373 -30.453 1.00 91.81 97 VAL A N 1
ATOM 733 C CA . VAL A 1 97 ? 8.239 -13.402 -29.601 1.00 91.81 97 VAL A CA 1
ATOM 734 C C . VAL A 1 97 ? 8.646 -12.808 -28.255 1.00 91.81 97 VAL A C 1
ATOM 736 O O . VAL A 1 97 ? 8.253 -13.334 -27.215 1.00 91.81 97 VAL A O 1
ATOM 739 N N . ILE A 1 98 ? 9.368 -11.686 -28.268 1.00 94.06 98 ILE A N 1
ATOM 740 C CA . ILE A 1 98 ? 9.787 -11.013 -27.033 1.00 94.06 98 ILE A CA 1
ATOM 741 C C . ILE A 1 98 ? 8.573 -10.451 -26.290 1.00 94.06 98 ILE A C 1
ATOM 743 O O . ILE A 1 98 ? 8.458 -10.633 -25.082 1.00 94.06 98 ILE A O 1
ATOM 747 N N . GLY A 1 99 ? 7.620 -9.853 -27.007 1.00 93.12 99 GLY A N 1
ATOM 748 C CA . GLY A 1 99 ? 6.377 -9.342 -26.436 1.00 93.12 99 GLY A CA 1
ATOM 749 C C . GLY A 1 99 ? 5.589 -10.407 -25.669 1.00 93.12 99 GLY A C 1
ATOM 750 O O . GLY A 1 99 ? 5.106 -10.125 -24.579 1.00 93.12 99 GLY A O 1
ATOM 751 N N . ARG A 1 100 ? 5.521 -11.652 -26.163 1.00 93.81 100 ARG A N 1
ATOM 752 C CA . ARG A 1 100 ? 4.894 -12.764 -25.423 1.00 93.81 100 ARG A CA 1
ATOM 753 C C . ARG A 1 100 ? 5.617 -13.087 -24.115 1.00 93.81 100 ARG A C 1
ATOM 755 O O . ARG A 1 100 ? 4.951 -13.315 -23.109 1.00 93.81 100 ARG A O 1
ATOM 762 N N . LYS A 1 101 ? 6.955 -13.067 -24.100 1.00 94.81 101 LYS A N 1
ATOM 763 C CA . LYS A 1 101 ? 7.731 -13.253 -22.860 1.00 94.81 101 LYS A CA 1
ATOM 764 C C . LYS A 1 101 ? 7.475 -12.109 -21.874 1.00 94.81 101 LYS A C 1
ATOM 766 O O . LYS A 1 101 ? 7.223 -12.371 -20.707 1.00 94.81 101 LYS A O 1
ATOM 771 N N . VAL A 1 102 ? 7.428 -10.859 -22.346 1.00 94.44 102 VAL A N 1
ATOM 772 C CA . VAL A 1 102 ? 7.065 -9.694 -21.514 1.00 94.44 102 VAL A CA 1
ATOM 773 C C . VAL A 1 102 ? 5.670 -9.856 -20.904 1.00 94.44 102 VAL A C 1
ATOM 775 O O . VAL A 1 102 ? 5.503 -9.630 -19.712 1.00 94.44 102 VAL A O 1
ATOM 778 N N . LEU A 1 103 ? 4.678 -10.292 -21.689 1.00 92.94 103 LEU A N 1
ATOM 779 C CA . LEU A 1 103 ? 3.334 -10.567 -21.171 1.00 92.94 103 LEU A CA 1
ATOM 780 C C . LEU A 1 103 ? 3.329 -11.718 -20.158 1.00 92.94 103 LEU A C 1
ATOM 782 O O . LEU A 1 103 ? 2.594 -11.652 -19.182 1.00 92.94 103 LEU A O 1
ATOM 786 N N . THR A 1 104 ? 4.168 -12.738 -20.349 1.00 93.75 104 THR A N 1
ATOM 787 C CA . THR A 1 104 ? 4.313 -13.833 -19.377 1.00 93.75 104 THR A CA 1
ATOM 788 C C . THR A 1 104 ? 4.777 -13.284 -18.029 1.00 93.75 104 THR A C 1
ATOM 790 O O . THR A 1 104 ? 4.118 -13.527 -17.027 1.00 93.75 104 THR A O 1
ATOM 793 N N . TYR A 1 105 ? 5.818 -12.444 -18.001 1.00 93.81 105 TYR A N 1
ATOM 794 C CA . TYR A 1 105 ? 6.251 -11.779 -16.764 1.00 93.81 105 TYR A CA 1
ATOM 795 C C . TYR A 1 105 ? 5.184 -10.841 -16.183 1.00 93.81 105 TYR A C 1
ATOM 797 O O . TYR A 1 105 ? 5.004 -10.817 -14.971 1.00 93.81 105 TYR A O 1
ATOM 805 N N . LEU A 1 106 ? 4.443 -10.110 -17.024 1.00 92.94 106 LEU A N 1
ATOM 806 C CA . LEU A 1 106 ? 3.370 -9.218 -16.567 1.00 92.94 106 LEU A CA 1
ATOM 807 C C . LEU A 1 106 ? 2.218 -9.978 -15.888 1.00 92.94 106 LEU A C 1
ATOM 809 O O . LEU A 1 106 ? 1.638 -9.476 -14.931 1.00 92.94 106 LEU A O 1
ATOM 813 N N . TYR A 1 107 ? 1.859 -11.161 -16.392 1.00 92.81 107 TYR A N 1
ATOM 814 C CA . TYR A 1 107 ? 0.707 -11.919 -15.897 1.00 92.81 107 TYR A CA 1
ATOM 815 C C . TYR A 1 107 ? 1.064 -13.017 -14.892 1.00 92.81 107 TYR A C 1
ATOM 817 O O . TYR A 1 107 ? 0.199 -13.412 -14.118 1.00 92.81 107 TYR A O 1
ATOM 825 N N . GLN A 1 108 ? 2.286 -13.537 -14.897 1.00 93.19 108 GLN A N 1
ATOM 826 C CA . GLN A 1 108 ? 2.677 -14.659 -14.037 1.00 93.19 108 GLN A CA 1
ATOM 827 C C . GLN A 1 108 ? 3.734 -14.280 -13.004 1.00 93.19 108 GLN A C 1
ATOM 829 O O . GLN A 1 108 ? 3.877 -15.000 -12.020 1.00 93.19 108 GLN A O 1
ATOM 834 N N . GLY A 1 109 ? 4.439 -13.160 -13.197 1.00 93.19 109 GLY A N 1
ATOM 835 C CA . GLY A 1 109 ? 5.458 -12.696 -12.265 1.00 93.19 109 GLY A CA 1
ATOM 836 C C . GLY A 1 109 ? 4.908 -12.431 -10.864 1.00 93.19 109 GLY A C 1
ATOM 837 O O . GLY A 1 109 ? 3.709 -12.203 -10.673 1.00 93.19 109 GLY A O 1
ATOM 838 N N . ASN A 1 110 ? 5.819 -12.463 -9.897 1.00 93.94 110 ASN A N 1
ATOM 839 C CA . ASN A 1 110 ? 5.571 -12.012 -8.534 1.00 93.94 110 ASN A CA 1
ATOM 840 C C . ASN A 1 110 ? 5.411 -10.485 -8.466 1.00 93.94 110 ASN A C 1
ATOM 842 O O . ASN A 1 110 ? 5.602 -9.775 -9.463 1.00 93.94 110 ASN A O 1
ATOM 846 N N . ALA A 1 111 ? 5.059 -9.978 -7.288 1.00 93.31 111 ALA A N 1
ATOM 847 C CA . ALA A 1 111 ? 4.765 -8.567 -7.073 1.00 93.31 111 ALA A CA 1
ATOM 848 C C . ALA A 1 111 ? 5.903 -7.636 -7.512 1.00 93.31 111 ALA A C 1
ATOM 850 O O . ALA A 1 111 ? 5.654 -6.646 -8.202 1.00 93.31 111 ALA A O 1
ATOM 851 N N . GLU A 1 112 ? 7.156 -7.961 -7.181 1.00 92.88 112 GLU A N 1
ATOM 852 C CA . GLU A 1 112 ? 8.309 -7.139 -7.559 1.00 92.88 112 GLU A CA 1
ATOM 853 C C . GLU A 1 112 ? 8.461 -7.050 -9.084 1.00 92.88 112 GLU A C 1
ATOM 855 O O . GLU A 1 112 ? 8.610 -5.959 -9.648 1.00 92.88 112 GLU A O 1
ATOM 860 N N . THR A 1 113 ? 8.370 -8.195 -9.765 1.00 93.62 113 THR A N 1
ATOM 861 C CA . THR A 1 113 ? 8.470 -8.281 -11.226 1.00 93.62 113 THR A CA 1
ATOM 862 C C . THR A 1 113 ? 7.333 -7.516 -11.894 1.00 93.62 113 THR A C 1
ATOM 864 O O . THR A 1 113 ? 7.572 -6.713 -12.801 1.00 93.62 113 THR A O 1
ATOM 867 N N . PHE A 1 114 ? 6.103 -7.725 -11.420 1.00 95.12 114 PHE A N 1
ATOM 868 C CA . PHE A 1 114 ? 4.916 -7.044 -11.918 1.00 95.12 114 PHE A CA 1
ATOM 869 C C . PHE A 1 114 ? 5.033 -5.525 -11.754 1.00 95.12 114 PHE A C 1
ATOM 871 O O . PHE A 1 114 ? 4.948 -4.802 -12.746 1.00 95.12 114 PHE A O 1
ATOM 878 N N . CYS A 1 115 ? 5.279 -5.035 -10.537 1.00 94.06 115 CYS A N 1
ATOM 879 C CA . CYS A 1 115 ? 5.347 -3.605 -10.241 1.00 94.06 115 CYS A CA 1
ATOM 880 C C . CYS A 1 115 ? 6.489 -2.918 -10.992 1.00 94.06 115 CYS A C 1
ATOM 882 O O . CYS A 1 115 ? 6.308 -1.827 -11.540 1.00 94.06 115 CYS A O 1
ATOM 884 N N . THR A 1 116 ? 7.655 -3.562 -11.087 1.00 91.81 116 THR A N 1
ATOM 885 C CA . THR A 1 116 ? 8.797 -3.019 -11.833 1.00 91.81 116 THR A CA 1
ATOM 886 C C . THR A 1 116 ? 8.465 -2.894 -13.321 1.00 91.81 116 THR A C 1
ATOM 888 O O . THR A 1 116 ? 8.704 -1.846 -13.930 1.00 91.81 116 THR A O 1
ATOM 891 N N . LEU A 1 117 ? 7.853 -3.922 -13.915 1.00 92.31 117 LEU A N 1
ATOM 892 C CA . LEU A 1 117 ? 7.444 -3.897 -15.315 1.00 92.31 117 LEU A CA 1
ATOM 893 C C . LEU A 1 117 ? 6.315 -2.887 -15.571 1.00 92.31 117 LEU A C 1
ATOM 895 O O . LEU A 1 117 ? 6.403 -2.102 -16.517 1.00 92.31 117 LEU A O 1
ATOM 899 N N . ALA A 1 118 ? 5.291 -2.856 -14.717 1.00 93.12 118 ALA A N 1
ATOM 900 C CA . ALA A 1 118 ? 4.164 -1.930 -14.802 1.00 93.12 118 ALA A CA 1
ATOM 901 C C . ALA A 1 118 ? 4.619 -0.468 -14.691 1.00 93.12 118 ALA A C 1
ATOM 903 O O . ALA A 1 118 ? 4.192 0.366 -15.490 1.00 93.12 118 ALA A O 1
ATOM 904 N N . SER A 1 119 ? 5.567 -0.170 -13.795 1.00 91.44 119 SER A N 1
ATOM 905 C CA . SER A 1 119 ? 6.220 1.144 -13.702 1.00 91.44 119 SER A CA 1
ATOM 906 C C . SER A 1 119 ? 6.871 1.545 -15.027 1.00 91.44 119 SER A C 1
ATOM 908 O O . SER A 1 119 ? 6.702 2.666 -15.509 1.00 91.44 119 SER A O 1
ATOM 910 N N . ARG A 1 120 ? 7.605 0.624 -15.669 1.00 87.94 120 ARG A N 1
ATOM 911 C CA . ARG A 1 120 ? 8.248 0.886 -16.969 1.00 87.94 120 ARG A CA 1
ATOM 912 C C . ARG A 1 120 ? 7.247 1.045 -18.101 1.00 87.94 120 ARG A C 1
ATOM 914 O O . ARG A 1 120 ? 7.458 1.883 -18.980 1.00 87.94 120 ARG A O 1
ATOM 921 N N . MET A 1 121 ? 6.168 0.270 -18.086 1.00 90.25 121 MET A N 1
ATOM 922 C CA . MET A 1 121 ? 5.072 0.422 -19.038 1.00 90.25 121 MET A CA 1
ATOM 923 C C . MET A 1 121 ? 4.404 1.784 -18.875 1.00 90.25 121 MET A C 1
ATOM 925 O O . MET A 1 121 ? 4.298 2.501 -19.862 1.00 90.25 121 MET A O 1
ATOM 929 N N . ALA A 1 122 ? 4.092 2.209 -17.650 1.00 89.62 122 ALA A N 1
ATOM 930 C CA . ALA A 1 122 ? 3.478 3.506 -17.364 1.00 89.62 122 ALA A CA 1
ATOM 931 C C . ALA A 1 122 ? 4.274 4.696 -17.930 1.00 89.62 122 ALA A C 1
ATOM 933 O O . ALA A 1 122 ? 3.694 5.672 -18.412 1.00 89.62 122 ALA A O 1
ATOM 934 N N . LEU A 1 123 ? 5.608 4.601 -17.945 1.00 83.44 123 LEU A N 1
ATOM 935 C CA . LEU A 1 123 ? 6.475 5.628 -18.527 1.00 83.44 123 LEU A CA 1
ATOM 936 C C . LEU A 1 123 ? 6.443 5.660 -20.069 1.00 83.44 123 LEU A C 1
ATOM 938 O O . LEU A 1 123 ? 6.688 6.721 -20.651 1.00 83.44 123 LEU A O 1
ATOM 942 N N . GLY A 1 124 ? 6.138 4.535 -20.727 1.00 78.56 124 GLY A N 1
ATOM 943 C CA . GLY A 1 124 ? 6.179 4.380 -22.188 1.00 78.56 124 GLY A CA 1
ATOM 944 C C . GLY A 1 124 ? 4.812 4.287 -22.881 1.00 78.56 124 GLY A C 1
ATOM 945 O O . GLY A 1 124 ? 4.553 5.037 -23.817 1.00 78.56 124 GLY A O 1
ATOM 946 N N . S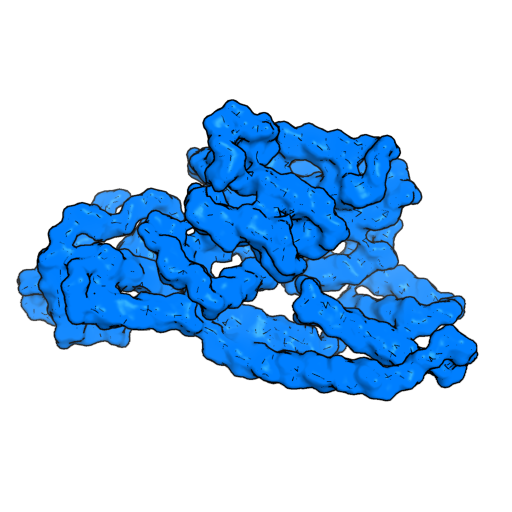ER A 1 125 ? 3.943 3.366 -22.457 1.00 78.38 125 SER A N 1
ATOM 947 C CA . SER A 1 125 ? 2.612 3.120 -23.026 1.00 78.38 125 SER A CA 1
ATOM 948 C C . SER A 1 125 ? 1.616 2.696 -21.945 1.00 78.38 125 SER A C 1
ATOM 950 O O . SER A 1 125 ? 1.855 1.749 -21.201 1.00 78.38 125 SER A O 1
ATOM 952 N N . THR A 1 126 ? 0.461 3.357 -21.910 1.00 80.06 126 THR A N 1
ATOM 953 C CA . THR A 1 126 ? -0.619 3.116 -20.938 1.00 80.06 126 THR A CA 1
ATOM 954 C C . THR A 1 126 ? -1.529 1.946 -21.327 1.00 80.06 126 THR A C 1
ATOM 956 O O . THR A 1 126 ? -2.117 1.300 -20.465 1.00 80.06 126 THR A O 1
ATOM 959 N N . ARG A 1 127 ? -1.596 1.603 -22.621 1.00 81.31 127 ARG A N 1
ATOM 960 C CA . ARG A 1 127 ? -2.513 0.588 -23.173 1.00 81.31 127 ARG A CA 1
ATOM 961 C C . ARG A 1 127 ? -2.433 -0.798 -22.509 1.00 81.31 127 ARG A C 1
ATOM 963 O O . ARG A 1 127 ? -3.490 -1.388 -22.311 1.00 81.31 127 ARG A O 1
ATOM 970 N N . PRO A 1 128 ? -1.253 -1.357 -22.175 1.00 82.50 128 PRO A N 1
ATOM 971 C CA . PRO A 1 128 ? -1.180 -2.666 -21.525 1.00 82.50 128 PRO A CA 1
ATOM 972 C C . PRO A 1 128 ? -1.737 -2.679 -20.097 1.00 82.50 128 PRO A C 1
ATOM 974 O O . PRO A 1 128 ? -1.995 -3.756 -19.572 1.00 82.50 128 PRO A O 1
ATOM 977 N N . LEU A 1 129 ? -1.905 -1.509 -19.469 1.00 88.62 129 LEU A N 1
ATOM 978 C CA . LEU A 1 129 ? -2.254 -1.400 -18.055 1.00 88.62 129 LEU A CA 1
ATOM 979 C C . LEU A 1 129 ? -3.767 -1.380 -17.795 1.00 88.62 129 LEU A C 1
ATOM 981 O O . LEU A 1 129 ? -4.185 -1.597 -16.668 1.00 88.62 129 LEU A O 1
ATOM 985 N N . SER A 1 130 ? -4.610 -1.164 -18.806 1.00 85.56 130 SER A N 1
ATOM 986 C CA . SER A 1 130 ? -6.055 -0.981 -18.600 1.00 85.56 130 SER A CA 1
ATOM 987 C C . SER A 1 130 ? -6.852 -2.273 -18.375 1.00 85.56 130 SER A C 1
ATOM 989 O O . SER A 1 130 ? -8.008 -2.208 -17.959 1.00 85.56 130 SER A O 1
ATOM 991 N N . GLY A 1 131 ? -6.271 -3.445 -18.650 1.00 89.31 131 GLY A N 1
ATOM 992 C CA . GLY A 1 131 ? -6.971 -4.729 -18.560 1.00 89.31 131 GLY A CA 1
ATOM 993 C C . GLY A 1 131 ? -7.350 -5.120 -17.126 1.00 89.31 131 GLY A C 1
ATOM 994 O O . GLY A 1 131 ? -6.589 -4.885 -16.189 1.00 89.31 131 GLY A O 1
ATOM 995 N N . ALA A 1 132 ? -8.493 -5.796 -16.959 1.00 90.00 132 ALA A N 1
ATOM 996 C CA . ALA A 1 132 ? -9.009 -6.216 -15.650 1.00 90.00 132 ALA A CA 1
ATOM 997 C C . ALA A 1 132 ? -7.998 -7.047 -14.836 1.00 90.00 132 ALA A C 1
ATOM 999 O O . ALA A 1 132 ? -7.805 -6.802 -13.649 1.00 90.00 132 ALA A O 1
ATOM 1000 N N . GLY A 1 133 ? -7.275 -7.968 -15.485 1.00 90.25 133 GLY A N 1
ATOM 1001 C CA . GLY A 1 133 ? -6.234 -8.755 -14.817 1.00 90.25 133 GLY A CA 1
ATOM 1002 C C . GLY A 1 133 ? -5.071 -7.905 -14.288 1.00 90.25 133 GLY A C 1
ATOM 1003 O O . GLY A 1 133 ? -4.505 -8.222 -13.243 1.00 90.25 133 GLY A O 1
ATOM 1004 N N . VAL A 1 134 ? -4.720 -6.815 -14.973 1.00 92.38 134 VAL A N 1
ATOM 1005 C CA . VAL A 1 134 ? -3.684 -5.883 -14.503 1.00 92.38 134 VAL A CA 1
ATOM 1006 C C . VAL A 1 134 ? -4.227 -5.026 -13.363 1.00 92.38 134 VAL A C 1
ATOM 1008 O O . VAL A 1 134 ? -3.541 -4.878 -12.359 1.00 92.38 134 VAL A O 1
ATOM 1011 N N . ARG A 1 135 ? -5.476 -4.548 -13.454 1.00 91.81 135 ARG A N 1
ATOM 1012 C CA . ARG A 1 135 ? -6.168 -3.848 -12.354 1.00 91.81 135 ARG A CA 1
ATOM 1013 C C . ARG A 1 135 ? -6.199 -4.665 -11.066 1.00 91.81 135 ARG A C 1
ATOM 1015 O O . ARG A 1 135 ? -5.811 -4.145 -10.024 1.00 91.81 135 ARG A O 1
ATOM 1022 N N . ALA A 1 136 ? -6.555 -5.946 -11.150 1.00 91.00 136 ALA A N 1
ATOM 1023 C CA . ALA A 1 136 ? -6.522 -6.850 -10.002 1.00 91.00 136 ALA A CA 1
ATOM 1024 C C . ALA A 1 136 ? -5.115 -6.939 -9.384 1.00 91.00 136 ALA A C 1
ATOM 1026 O O . ALA A 1 136 ? -4.965 -6.788 -8.177 1.00 91.00 136 ALA A O 1
ATOM 1027 N N . ARG A 1 137 ? -4.068 -7.089 -10.207 1.00 93.12 137 ARG A N 1
ATOM 1028 C CA . ARG A 1 137 ? -2.676 -7.159 -9.728 1.00 93.12 137 ARG A CA 1
ATOM 1029 C C . ARG A 1 137 ? -2.186 -5.857 -9.108 1.00 93.12 137 ARG A C 1
ATOM 1031 O O . ARG A 1 137 ? -1.483 -5.918 -8.111 1.00 93.12 137 ARG A O 1
ATOM 1038 N N . VAL A 1 138 ? -2.565 -4.696 -9.647 1.00 93.94 138 VAL A N 1
ATOM 1039 C CA . VAL A 1 138 ? -2.269 -3.404 -9.003 1.00 93.94 138 VAL A CA 1
ATOM 1040 C C . VAL A 1 138 ? -2.943 -3.341 -7.635 1.00 93.94 138 VAL A C 1
ATOM 1042 O O . VAL A 1 138 ? -2.280 -3.005 -6.659 1.00 93.94 138 VAL A O 1
ATOM 1045 N N . SER A 1 139 ? -4.220 -3.728 -7.539 1.00 91.25 139 SER A N 1
ATOM 1046 C CA . SER A 1 139 ? -4.935 -3.754 -6.259 1.00 91.25 139 SER A CA 1
ATOM 1047 C C . SER A 1 139 ? -4.244 -4.651 -5.233 1.00 91.25 139 SER A C 1
ATOM 1049 O O . SER A 1 139 ? -3.929 -4.191 -4.134 1.00 91.25 139 SER A O 1
ATOM 1051 N N . ILE A 1 140 ? -3.922 -5.890 -5.612 1.00 90.62 140 ILE A N 1
ATOM 1052 C CA . ILE A 1 140 ? -3.227 -6.842 -4.737 1.00 90.62 140 ILE A CA 1
ATOM 1053 C C . ILE A 1 140 ? -1.844 -6.305 -4.357 1.00 90.62 140 ILE A C 1
ATOM 1055 O O . ILE A 1 140 ? -1.532 -6.228 -3.176 1.00 90.62 140 ILE A O 1
ATOM 1059 N N . ALA A 1 141 ? -1.044 -5.844 -5.324 1.00 92.75 141 ALA A N 1
ATOM 1060 C CA . ALA A 1 141 ? 0.299 -5.324 -5.071 1.00 92.75 141 ALA A CA 1
ATOM 1061 C C . ALA A 1 141 ? 0.307 -4.143 -4.092 1.00 92.75 141 ALA A C 1
ATOM 1063 O O . ALA A 1 141 ? 1.174 -4.075 -3.228 1.00 92.75 141 ALA A O 1
ATOM 1064 N N . THR A 1 142 ? -0.672 -3.237 -4.189 1.00 90.94 142 THR A N 1
ATOM 1065 C CA . THR A 1 142 ? -0.796 -2.114 -3.243 1.00 90.94 142 THR A CA 1
ATOM 1066 C C . THR A 1 142 ? -1.225 -2.538 -1.838 1.00 90.94 142 THR A C 1
ATOM 1068 O O . THR A 1 142 ? -0.980 -1.783 -0.896 1.00 90.94 142 THR A O 1
ATOM 1071 N N . SER A 1 143 ? -1.836 -3.720 -1.710 1.00 86.38 143 SER A N 1
ATOM 1072 C CA . SER A 1 143 ? -2.321 -4.306 -0.451 1.00 86.38 143 SER A CA 1
ATOM 1073 C C . SER A 1 143 ? -1.281 -5.190 0.239 1.00 86.38 143 SER A C 1
ATOM 1075 O O . SER A 1 143 ? -1.486 -5.581 1.380 1.00 86.38 143 SER A O 1
ATOM 1077 N N . LEU A 1 144 ? -0.176 -5.520 -0.438 1.00 86.44 144 LEU A N 1
ATOM 1078 C CA . LEU A 1 144 ? 0.909 -6.274 0.179 1.00 86.44 144 LEU A CA 1
ATOM 1079 C C . LEU A 1 144 ? 1.533 -5.489 1.330 1.00 86.44 144 LEU A C 1
ATOM 1081 O O . LEU A 1 144 ? 1.531 -4.252 1.334 1.00 86.44 144 LEU A O 1
ATOM 1085 N N . ARG A 1 145 ? 2.118 -6.238 2.272 1.00 75.19 145 ARG A N 1
ATOM 1086 C CA . ARG A 1 145 ? 2.868 -5.674 3.394 1.00 75.19 145 ARG A CA 1
ATOM 1087 C C . ARG A 1 145 ? 3.897 -4.673 2.891 1.00 75.19 145 ARG A C 1
ATOM 1089 O O . ARG A 1 145 ? 4.512 -4.842 1.832 1.00 75.19 145 ARG A O 1
ATOM 1096 N N . ASN A 1 146 ? 4.041 -3.599 3.646 1.00 67.12 146 ASN A N 1
ATOM 1097 C CA . ASN A 1 146 ? 4.928 -2.528 3.264 1.00 67.12 146 ASN A CA 1
ATOM 1098 C C . ASN A 1 146 ? 6.374 -2.955 3.507 1.00 67.12 146 ASN A C 1
ATOM 1100 O O . ASN A 1 146 ? 6.731 -3.352 4.610 1.00 67.12 146 ASN A O 1
ATOM 1104 N N . ASN A 1 147 ? 7.200 -2.828 2.476 1.00 66.06 147 ASN A N 1
ATOM 1105 C CA . ASN A 1 147 ? 8.643 -2.918 2.607 1.00 66.06 147 ASN A CA 1
ATOM 1106 C C . ASN A 1 147 ? 9.220 -1.557 2.230 1.00 66.06 147 ASN A C 1
ATOM 1108 O O . ASN A 1 147 ? 8.846 -1.001 1.189 1.00 66.06 147 ASN A O 1
ATOM 1112 N N . ALA A 1 148 ? 10.162 -1.062 3.033 1.00 56.69 148 ALA A N 1
ATOM 1113 C CA . ALA A 1 148 ? 10.971 0.086 2.662 1.00 56.69 148 ALA A CA 1
ATOM 1114 C C . ALA A 1 148 ? 11.646 -0.208 1.308 1.00 56.69 148 ALA A C 1
ATOM 1116 O O . ALA A 1 148 ? 12.326 -1.220 1.155 1.00 56.69 148 ALA A O 1
ATOM 1117 N N . ASP A 1 149 ? 11.429 0.660 0.315 1.00 65.38 149 ASP A N 1
ATOM 1118 C CA . ASP A 1 149 ? 11.870 0.488 -1.083 1.00 65.38 149 ASP A CA 1
ATOM 1119 C C . ASP A 1 149 ? 11.070 -0.509 -1.948 1.00 65.38 149 ASP A C 1
ATOM 1121 O O . ASP A 1 149 ? 11.619 -1.275 -2.750 1.00 65.38 149 ASP A O 1
ATOM 1125 N N . SER A 1 150 ? 9.740 -0.471 -1.848 1.00 82.25 150 SER A N 1
ATOM 1126 C CA . SER A 1 150 ? 8.882 -1.315 -2.674 1.00 82.25 150 SER A CA 1
ATOM 1127 C C . SER A 1 150 ? 8.854 -0.872 -4.143 1.00 82.25 150 SER A C 1
ATOM 1129 O O . SER A 1 150 ? 8.619 0.290 -4.484 1.00 82.25 150 SER A O 1
ATOM 1131 N N . ALA A 1 151 ? 8.968 -1.836 -5.065 1.00 89.38 151 ALA A N 1
ATOM 1132 C CA . ALA A 1 151 ? 8.661 -1.613 -6.482 1.00 89.38 151 ALA A CA 1
ATOM 1133 C C . ALA A 1 151 ? 7.230 -1.081 -6.697 1.00 89.38 151 ALA A C 1
ATOM 1135 O O . ALA A 1 151 ? 6.963 -0.417 -7.702 1.00 89.38 151 ALA A O 1
ATOM 1136 N N . CYS A 1 152 ? 6.319 -1.350 -5.755 1.00 92.44 152 CYS A N 1
ATOM 1137 C CA . CYS A 1 152 ? 4.961 -0.824 -5.769 1.00 92.44 152 CYS A CA 1
ATOM 1138 C C . CYS A 1 152 ? 4.922 0.704 -5.608 1.00 92.44 152 CYS A C 1
ATOM 1140 O O . CYS A 1 152 ? 4.119 1.351 -6.280 1.00 92.44 152 CYS A O 1
ATOM 1142 N N . ASP A 1 153 ? 5.800 1.297 -4.794 1.00 93.75 153 ASP A N 1
ATOM 1143 C CA . ASP A 1 153 ? 5.834 2.752 -4.581 1.00 93.75 153 ASP A CA 1
ATOM 1144 C C . ASP A 1 153 ? 6.250 3.474 -5.873 1.00 93.75 153 ASP A C 1
ATOM 1146 O O . ASP A 1 153 ? 5.603 4.429 -6.316 1.00 93.75 153 ASP A O 1
ATOM 1150 N N . ARG A 1 154 ? 7.255 2.927 -6.575 1.00 92.00 154 ARG A N 1
ATOM 1151 C CA . ARG A 1 154 ? 7.662 3.382 -7.917 1.00 92.00 154 ARG A CA 1
ATOM 1152 C C . ARG A 1 154 ? 6.524 3.299 -8.934 1.00 92.00 154 ARG A C 1
ATOM 1154 O O . ARG A 1 154 ? 6.346 4.226 -9.730 1.00 92.00 154 ARG A O 1
ATOM 1161 N N . MET A 1 155 ? 5.755 2.211 -8.911 1.00 93.94 155 MET A N 1
ATOM 1162 C CA . MET A 1 155 ? 4.603 2.022 -9.798 1.00 93.94 155 MET A CA 1
ATOM 1163 C C . MET A 1 155 ? 3.517 3.053 -9.509 1.00 93.94 155 MET A C 1
ATOM 1165 O O . MET A 1 155 ? 3.033 3.709 -10.433 1.00 93.94 155 MET A O 1
ATOM 1169 N N . ALA A 1 156 ? 3.174 3.232 -8.236 1.00 95.19 156 ALA A N 1
ATOM 1170 C CA . ALA A 1 156 ? 2.176 4.192 -7.803 1.00 95.19 156 ALA A CA 1
ATOM 1171 C C . ALA A 1 156 ? 2.562 5.622 -8.205 1.00 95.19 156 ALA A C 1
ATOM 1173 O O . ALA A 1 156 ? 1.748 6.338 -8.795 1.00 95.19 156 ALA A O 1
ATOM 1174 N N . LEU A 1 157 ? 3.826 6.018 -8.006 1.00 93.81 157 LEU A N 1
ATOM 1175 C CA . LEU A 1 157 ? 4.301 7.325 -8.459 1.00 93.81 157 LEU A CA 1
ATOM 1176 C C . LEU A 1 157 ? 4.225 7.468 -9.987 1.00 93.81 157 LEU A C 1
ATOM 1178 O O . LEU A 1 157 ? 3.838 8.525 -10.493 1.00 93.81 157 LEU A O 1
ATOM 1182 N N . ALA A 1 158 ? 4.566 6.424 -10.747 1.00 92.12 158 ALA A N 1
ATOM 1183 C CA . ALA A 1 158 ? 4.451 6.448 -12.204 1.00 92.12 158 ALA A CA 1
ATOM 1184 C C . ALA A 1 158 ? 2.992 6.627 -12.668 1.00 92.12 158 ALA A C 1
ATOM 1186 O O . ALA A 1 158 ? 2.751 7.299 -13.670 1.00 92.12 158 ALA A O 1
ATOM 1187 N N . PHE A 1 159 ? 2.020 6.079 -11.934 1.00 93.25 159 PHE A N 1
ATOM 1188 C CA . PHE A 1 159 ? 0.596 6.248 -12.234 1.00 93.25 159 PHE A CA 1
ATOM 1189 C C . PHE A 1 159 ? 0.133 7.673 -11.905 1.00 93.25 159 PHE A C 1
ATOM 1191 O O . PHE A 1 159 ? -0.476 8.330 -12.744 1.00 93.25 159 PHE A O 1
ATOM 1198 N N . VAL A 1 160 ? 0.494 8.186 -10.727 1.00 92.88 160 VAL A N 1
ATOM 1199 C CA . VAL A 1 160 ? 0.112 9.525 -10.244 1.00 92.88 160 VAL A CA 1
ATOM 1200 C C . VAL A 1 160 ? 0.735 10.660 -11.067 1.00 92.88 160 VAL A C 1
ATOM 1202 O O . VAL A 1 160 ? 0.109 11.697 -11.275 1.00 92.88 160 VAL A O 1
ATOM 1205 N N . THR A 1 161 ? 1.955 10.485 -11.579 1.00 89.25 161 THR A N 1
ATOM 1206 C CA . THR A 1 161 ? 2.664 11.537 -12.337 1.00 89.25 161 THR A CA 1
ATOM 1207 C C . THR A 1 161 ? 2.278 11.612 -13.816 1.00 89.25 161 THR A C 1
ATOM 1209 O O . THR A 1 161 ? 2.629 12.579 -14.497 1.00 89.25 161 THR A O 1
ATOM 1212 N N . ARG A 1 162 ? 1.557 10.617 -14.348 1.00 88.00 162 ARG A N 1
ATOM 1213 C CA . ARG A 1 162 ? 1.141 10.568 -15.757 1.00 88.00 162 ARG A CA 1
ATOM 1214 C C . ARG A 1 162 ? -0.335 10.905 -15.872 1.00 88.00 162 ARG A C 1
ATOM 1216 O O . ARG A 1 162 ? -1.166 10.128 -15.435 1.00 88.00 162 ARG A O 1
ATOM 1223 N N . ARG A 1 163 ? -0.660 12.011 -16.549 1.00 86.88 163 ARG A N 1
ATOM 1224 C CA . ARG A 1 163 ? -2.032 12.543 -16.674 1.00 86.88 163 ARG A CA 1
ATOM 1225 C C . ARG A 1 163 ? -3.100 11.487 -16.992 1.00 86.88 163 ARG A C 1
ATOM 1227 O O . ARG A 1 163 ? -4.111 11.439 -16.309 1.00 86.88 163 ARG A O 1
ATOM 1234 N N . GLU A 1 164 ? -2.876 10.655 -18.011 1.00 88.94 164 GLU A N 1
ATOM 1235 C CA . GLU A 1 164 ? -3.831 9.605 -18.415 1.00 88.94 164 GLU A CA 1
ATOM 1236 C C . GLU A 1 164 ? -4.036 8.559 -17.311 1.00 88.94 164 GLU A C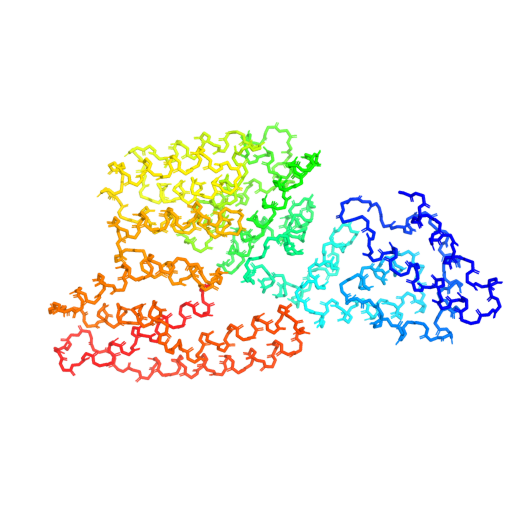 1
ATOM 1238 O O . GLU A 1 164 ? -5.164 8.207 -16.991 1.00 88.94 164 GLU A O 1
ATOM 1243 N N . LEU A 1 165 ? -2.953 8.111 -16.670 1.00 91.56 165 LEU A N 1
ATOM 1244 C CA . LEU A 1 165 ? -3.037 7.113 -15.605 1.00 91.56 165 LEU A CA 1
ATOM 1245 C C . LEU A 1 165 ? -3.611 7.712 -14.318 1.00 91.56 165 LEU A C 1
ATOM 1247 O O . LEU A 1 165 ? -4.454 7.092 -13.685 1.00 91.56 165 LEU A O 1
ATOM 1251 N N . ALA A 1 166 ? -3.222 8.932 -13.958 1.00 92.00 166 ALA A N 1
ATOM 1252 C CA . ALA A 1 166 ? -3.804 9.651 -12.834 1.00 92.00 166 ALA A CA 1
ATOM 1253 C C . ALA A 1 166 ? -5.314 9.851 -13.032 1.00 92.00 166 ALA A C 1
ATOM 1255 O O . ALA A 1 166 ? -6.081 9.739 -12.079 1.00 92.00 166 ALA A O 1
ATOM 1256 N N . HIS A 1 167 ? -5.764 10.090 -14.267 1.00 90.81 167 HIS A N 1
ATOM 1257 C CA . HIS A 1 167 ? -7.187 10.124 -14.575 1.00 90.81 167 HIS A CA 1
ATOM 1258 C C . HIS A 1 167 ? -7.855 8.762 -14.325 1.00 90.81 167 HIS A C 1
ATOM 1260 O O . HIS A 1 167 ? -8.770 8.678 -13.509 1.00 90.81 167 HIS A O 1
ATOM 1266 N N . ASP A 1 168 ? -7.352 7.703 -14.961 1.00 91.19 168 ASP A N 1
ATOM 1267 C CA . ASP A 1 168 ? -7.993 6.380 -14.992 1.00 91.19 168 ASP A CA 1
ATOM 1268 C C . ASP A 1 168 ? -7.909 5.583 -13.681 1.00 91.19 168 ASP A C 1
ATOM 1270 O O . ASP A 1 168 ? -8.726 4.686 -13.451 1.00 91.19 168 ASP A O 1
ATOM 1274 N N . TRP A 1 169 ? -6.890 5.845 -12.860 1.00 93.81 169 TRP A N 1
ATOM 1275 C CA . TRP A 1 169 ? -6.589 5.069 -11.649 1.00 93.81 169 TRP A CA 1
ATOM 1276 C C . TRP A 1 169 ? -6.841 5.823 -10.353 1.00 93.81 169 TRP A C 1
ATOM 1278 O O . TRP A 1 169 ? -7.011 5.192 -9.313 1.00 93.81 169 TRP A O 1
ATOM 1288 N N . VAL A 1 170 ? -6.845 7.156 -10.400 1.00 95.00 170 VAL A N 1
ATOM 1289 C CA . VAL A 1 170 ? -6.963 7.988 -9.201 1.00 95.00 170 VAL A CA 1
ATOM 1290 C C . VAL A 1 170 ? -8.209 8.859 -9.281 1.00 95.00 170 VAL A C 1
ATOM 1292 O O . VAL A 1 170 ? -9.105 8.704 -8.460 1.00 95.00 170 VAL A O 1
ATOM 1295 N N . ASN A 1 171 ? -8.325 9.725 -10.290 1.00 93.50 171 ASN A N 1
ATOM 1296 C CA . ASN A 1 171 ? -9.434 10.680 -10.371 1.00 93.50 171 ASN A CA 1
ATOM 1297 C C . ASN A 1 171 ? -10.790 10.018 -10.638 1.00 93.50 171 ASN A C 1
ATOM 1299 O O . ASN A 1 171 ? -11.757 10.343 -9.954 1.00 93.50 171 ASN A O 1
ATOM 1303 N N . ALA A 1 172 ? -10.873 9.088 -11.591 1.00 92.88 172 ALA A N 1
ATOM 1304 C CA . ALA A 1 172 ? -12.106 8.345 -11.847 1.00 92.88 172 ALA A CA 1
ATOM 1305 C C . ALA A 1 172 ? -12.495 7.484 -10.633 1.00 92.88 172 ALA A C 1
ATOM 1307 O O . ALA A 1 172 ? -13.639 7.503 -10.181 1.00 92.88 172 ALA A O 1
ATOM 1308 N N . ASN A 1 173 ? -11.512 6.794 -10.052 1.00 95.06 173 ASN A N 1
ATOM 1309 C CA . ASN A 1 173 ? -11.723 5.877 -8.939 1.00 95.06 173 ASN A CA 1
ATOM 1310 C C . ASN A 1 173 ? -12.101 6.578 -7.628 1.00 95.06 173 ASN A C 1
ATOM 1312 O O . ASN A 1 173 ? -12.826 5.995 -6.832 1.00 95.06 173 ASN A O 1
ATOM 1316 N N . ALA A 1 174 ? -11.685 7.831 -7.418 1.00 95.69 174 ALA A N 1
ATOM 1317 C CA . ALA A 1 174 ? -11.962 8.587 -6.194 1.00 95.69 174 ALA A CA 1
ATOM 1318 C C . ALA A 1 174 ? -13.452 8.832 -5.908 1.00 95.69 174 ALA A C 1
ATOM 1320 O O . ALA A 1 174 ? -13.815 9.173 -4.788 1.00 95.69 174 ALA A O 1
ATOM 1321 N N . THR A 1 175 ? -14.318 8.641 -6.904 1.00 93.88 175 THR A N 1
ATOM 1322 C CA . THR A 1 175 ? -15.783 8.723 -6.758 1.00 93.88 175 THR A CA 1
ATOM 1323 C C . THR A 1 175 ? -16.489 7.406 -7.091 1.00 93.88 175 THR A C 1
ATOM 1325 O O . THR A 1 175 ? -17.715 7.361 -7.148 1.00 93.88 175 THR A O 1
ATOM 1328 N N . GLY A 1 176 ? -15.717 6.338 -7.319 1.00 94.06 176 GLY A N 1
ATOM 1329 C CA . GLY A 1 176 ? -16.210 5.018 -7.699 1.00 94.06 176 GLY A CA 1
ATOM 1330 C C . GLY A 1 176 ? -16.703 4.192 -6.513 1.00 94.06 176 GLY A C 1
ATOM 1331 O O . GLY A 1 176 ? -17.099 4.724 -5.473 1.00 94.06 176 GLY A O 1
ATOM 1332 N N . SER A 1 177 ? -16.668 2.867 -6.670 1.00 94.69 177 SER A N 1
ATOM 1333 C CA . SER A 1 177 ? -17.006 1.920 -5.602 1.00 94.69 177 SER A CA 1
ATOM 1334 C C . SER A 1 177 ? -16.027 2.021 -4.420 1.00 94.69 177 SER A C 1
ATOM 1336 O O . SER A 1 177 ? -14.945 2.590 -4.557 1.00 94.69 177 SER A O 1
ATOM 1338 N N . LEU A 1 178 ? -16.375 1.468 -3.252 1.00 93.00 178 LEU A N 1
ATOM 1339 C CA . LEU A 1 178 ? -15.465 1.454 -2.096 1.00 93.00 178 LEU A CA 1
ATOM 1340 C C . LEU A 1 178 ? -14.083 0.845 -2.443 1.00 93.00 178 LEU A C 1
ATOM 1342 O O . LEU A 1 178 ? -13.080 1.507 -2.169 1.00 93.00 178 LEU A O 1
ATOM 1346 N N . PRO A 1 179 ? -13.986 -0.321 -3.120 1.00 91.75 179 PRO A N 1
ATOM 1347 C CA . PRO A 1 179 ? -12.700 -0.852 -3.575 1.00 91.75 179 PRO A CA 1
ATOM 1348 C C . PRO A 1 179 ? -11.914 0.103 -4.484 1.00 91.75 179 PRO A C 1
ATOM 1350 O O . PRO A 1 179 ? -10.696 0.219 -4.340 1.00 91.75 179 PRO A O 1
ATOM 1353 N N . ASP A 1 180 ? -12.590 0.824 -5.385 1.00 94.62 180 ASP A N 1
ATOM 1354 C CA . ASP A 1 180 ? -11.935 1.793 -6.272 1.00 94.62 180 ASP A CA 1
ATOM 1355 C C . ASP A 1 180 ? -11.370 2.980 -5.485 1.00 94.62 180 ASP A C 1
ATOM 1357 O O . ASP A 1 180 ? -10.212 3.360 -5.681 1.00 94.62 180 ASP A O 1
ATOM 1361 N N . ARG A 1 181 ? -12.160 3.543 -4.562 1.00 96.62 181 ARG A N 1
ATOM 1362 C CA . ARG A 1 181 ? -11.732 4.664 -3.712 1.00 96.62 181 ARG A CA 1
ATOM 1363 C C . ARG A 1 181 ? -10.574 4.255 -2.804 1.00 96.62 181 ARG A C 1
ATOM 1365 O O . ARG A 1 181 ? -9.585 4.982 -2.712 1.00 96.62 181 ARG A O 1
ATOM 1372 N N . ARG A 1 182 ? -10.641 3.057 -2.213 1.00 94.69 182 ARG A N 1
ATOM 1373 C CA . ARG A 1 182 ? -9.566 2.470 -1.397 1.00 94.69 182 ARG A CA 1
ATOM 1374 C C . ARG A 1 182 ? -8.286 2.281 -2.212 1.00 94.69 182 ARG A C 1
ATOM 1376 O O . ARG A 1 182 ? -7.210 2.679 -1.769 1.00 94.69 182 ARG A O 1
ATOM 1383 N N . LEU A 1 183 ? -8.391 1.752 -3.433 1.00 95.00 183 LEU A N 1
ATOM 1384 C CA . LEU A 1 183 ? -7.257 1.630 -4.352 1.00 95.00 183 LEU A CA 1
ATOM 1385 C C . LEU A 1 183 ? -6.642 2.995 -4.690 1.00 95.00 183 LEU A C 1
ATOM 1387 O O . LEU A 1 183 ? -5.420 3.137 -4.657 1.00 95.00 183 LEU A O 1
ATOM 1391 N N . ALA A 1 184 ? -7.465 4.001 -4.991 1.00 96.88 184 ALA A N 1
ATOM 1392 C CA . ALA A 1 184 ? -6.988 5.352 -5.274 1.00 96.88 184 ALA A CA 1
ATOM 1393 C C . ALA A 1 184 ? -6.247 5.959 -4.069 1.00 96.88 184 ALA A C 1
ATOM 1395 O O . ALA A 1 184 ? -5.168 6.526 -4.246 1.00 96.88 184 ALA A O 1
ATOM 1396 N N . GLY A 1 185 ? -6.774 5.777 -2.851 1.00 96.62 185 GLY A N 1
ATOM 1397 C CA . GLY A 1 185 ? -6.114 6.173 -1.605 1.00 96.62 185 GLY A CA 1
ATOM 1398 C C . GLY A 1 185 ? -4.753 5.495 -1.424 1.00 96.62 185 GLY A C 1
ATOM 1399 O O . GLY A 1 185 ? -3.748 6.182 -1.237 1.00 96.62 185 GLY A O 1
ATOM 1400 N N . ARG A 1 186 ? -4.683 4.164 -1.577 1.00 95.31 186 ARG A N 1
ATOM 1401 C CA . ARG A 1 186 ? -3.417 3.409 -1.500 1.00 95.31 186 ARG A CA 1
ATOM 1402 C C . ARG A 1 186 ? -2.399 3.870 -2.541 1.00 95.31 186 ARG A C 1
ATOM 1404 O O . ARG A 1 186 ? -1.228 4.037 -2.217 1.00 95.31 186 ARG A O 1
ATOM 1411 N N . LEU A 1 187 ? -2.824 4.117 -3.782 1.00 96.56 187 LEU A N 1
ATOM 1412 C CA . LEU A 1 187 ? -1.941 4.653 -4.822 1.00 96.56 187 LEU A CA 1
ATOM 1413 C C . LEU A 1 187 ? -1.382 6.032 -4.444 1.00 96.56 187 LEU A C 1
ATOM 1415 O O . LEU A 1 187 ? -0.209 6.288 -4.701 1.00 96.56 187 LEU A O 1
ATOM 1419 N N . MET A 1 188 ? -2.176 6.907 -3.820 1.00 96.25 188 MET A N 1
ATOM 1420 C CA . MET A 1 188 ? -1.678 8.200 -3.335 1.00 96.25 188 MET A CA 1
ATOM 1421 C C . MET A 1 188 ? -0.644 8.045 -2.224 1.00 96.25 188 MET A C 1
ATOM 1423 O O . MET A 1 188 ? 0.397 8.694 -2.290 1.00 96.25 188 MET A O 1
ATOM 1427 N N . GLU A 1 189 ? -0.902 7.181 -1.242 1.00 95.94 189 GLU A N 1
ATOM 1428 C CA . GLU A 1 189 ? 0.038 6.916 -0.150 1.00 95.94 189 GLU A CA 1
ATOM 1429 C C . GLU A 1 189 ? 1.380 6.398 -0.678 1.00 95.94 189 GLU A C 1
ATOM 1431 O O . GLU A 1 189 ? 2.434 6.974 -0.410 1.00 95.94 189 GLU A O 1
ATOM 1436 N N . ARG A 1 190 ? 1.334 5.353 -1.506 1.00 95.50 190 ARG A N 1
ATOM 1437 C CA . ARG A 1 190 ? 2.509 4.726 -2.126 1.00 95.50 190 ARG A CA 1
ATOM 1438 C C . ARG A 1 190 ? 3.282 5.716 -3.002 1.00 95.50 190 ARG A C 1
ATOM 1440 O O . ARG A 1 190 ? 4.509 5.771 -2.965 1.00 95.50 190 ARG A O 1
ATOM 1447 N N . ALA A 1 191 ? 2.572 6.550 -3.764 1.00 95.50 191 ALA A N 1
ATOM 1448 C CA . ALA A 1 191 ? 3.191 7.596 -4.572 1.00 95.50 191 ALA A CA 1
ATOM 1449 C C . ALA A 1 191 ? 3.841 8.695 -3.716 1.00 95.50 191 ALA A C 1
ATOM 1451 O O . ALA A 1 191 ? 4.894 9.202 -4.099 1.00 95.50 191 ALA A O 1
ATOM 1452 N N . ALA A 1 192 ? 3.240 9.064 -2.581 1.00 95.94 192 ALA A N 1
ATOM 1453 C CA . ALA A 1 192 ? 3.803 10.035 -1.646 1.00 95.94 192 ALA A CA 1
ATOM 1454 C C . ALA A 1 192 ? 5.111 9.524 -1.022 1.00 95.94 192 ALA A C 1
ATOM 1456 O O . ALA A 1 192 ? 6.089 10.270 -1.001 1.00 95.94 192 ALA A O 1
ATOM 1457 N N . ARG A 1 193 ? 5.164 8.245 -0.617 1.00 94.12 193 ARG A N 1
ATOM 1458 C CA . ARG A 1 193 ? 6.387 7.587 -0.117 1.00 94.12 193 ARG A CA 1
ATOM 1459 C C . ARG A 1 193 ? 7.544 7.700 -1.115 1.00 94.12 193 ARG A C 1
ATOM 1461 O O . ARG A 1 193 ? 8.597 8.246 -0.790 1.00 94.12 193 ARG A O 1
ATOM 1468 N N . GLU A 1 194 ? 7.330 7.267 -2.359 1.00 93.38 194 GLU A N 1
ATOM 1469 C CA . GLU A 1 194 ? 8.360 7.362 -3.406 1.00 93.38 194 GLU A CA 1
ATOM 1470 C C . GLU A 1 194 ? 8.705 8.821 -3.750 1.00 93.38 194 GLU A C 1
ATOM 1472 O O . GLU A 1 194 ? 9.862 9.134 -4.035 1.00 93.38 194 GLU A O 1
ATOM 1477 N N . ALA A 1 195 ? 7.726 9.734 -3.742 1.00 94.00 195 ALA A N 1
ATOM 1478 C CA . ALA A 1 195 ? 7.973 11.146 -4.015 1.00 94.00 195 ALA A CA 1
ATOM 1479 C C . ALA A 1 195 ? 8.910 11.774 -2.975 1.00 94.00 195 ALA A C 1
ATOM 1481 O O . ALA A 1 195 ? 9.857 12.453 -3.368 1.00 94.00 195 ALA A O 1
ATOM 1482 N N . VAL A 1 196 ? 8.683 11.524 -1.681 1.00 93.94 196 VAL A N 1
ATOM 1483 C CA . VAL A 1 196 ? 9.546 12.031 -0.603 1.00 93.94 196 VAL A CA 1
ATOM 1484 C C . VAL A 1 196 ? 10.950 11.446 -0.716 1.00 93.94 196 VAL A C 1
ATOM 1486 O O . VAL A 1 196 ? 11.912 12.208 -0.796 1.00 93.94 196 VAL A O 1
ATOM 1489 N N . LYS A 1 197 ? 11.068 10.121 -0.874 1.00 91.62 197 LYS A N 1
ATOM 1490 C CA . LYS A 1 197 ? 12.358 9.439 -1.074 1.00 91.62 197 LYS A CA 1
ATOM 1491 C C . LYS A 1 197 ? 13.172 10.047 -2.224 1.00 91.62 197 LYS A C 1
ATOM 1493 O O . LYS A 1 197 ? 14.392 10.218 -2.144 1.00 91.62 197 LYS A O 1
ATOM 1498 N N . ARG A 1 198 ? 12.509 10.388 -3.333 1.00 90.56 198 ARG A N 1
ATOM 1499 C CA . ARG A 1 198 ? 13.160 11.033 -4.483 1.00 90.56 198 ARG A CA 1
ATOM 1500 C C . ARG A 1 198 ? 13.608 12.455 -4.193 1.00 90.56 198 ARG A C 1
ATOM 1502 O O . ARG A 1 198 ? 14.682 12.832 -4.653 1.00 90.56 198 ARG A O 1
ATOM 1509 N N . VAL A 1 199 ? 12.822 13.219 -3.442 1.00 92.38 199 VAL A N 1
ATOM 1510 C CA . VAL A 1 199 ? 13.180 14.585 -3.041 1.00 92.38 199 VAL A CA 1
ATOM 1511 C C . VAL A 1 199 ? 14.402 14.578 -2.130 1.00 92.38 199 VAL A C 1
ATOM 1513 O O . VAL A 1 199 ? 15.314 15.369 -2.357 1.00 92.38 199 VAL A O 1
ATOM 1516 N N . GLU A 1 200 ? 14.477 13.647 -1.179 1.00 89.94 200 GLU A N 1
ATOM 1517 C CA . GLU A 1 200 ? 15.664 13.434 -0.335 1.00 89.94 200 GLU A CA 1
ATOM 1518 C C . GLU A 1 200 ? 16.904 13.081 -1.169 1.00 89.94 200 GLU A C 1
ATOM 1520 O O . GLU A 1 200 ? 18.018 13.497 -0.860 1.00 89.94 200 GLU A O 1
ATOM 1525 N N . SER A 1 201 ? 16.697 12.387 -2.292 1.00 89.25 201 SER A N 1
ATOM 1526 C CA . SER A 1 201 ? 17.734 12.083 -3.286 1.00 89.25 201 SER A CA 1
ATOM 1527 C C . SER A 1 201 ? 17.998 13.224 -4.293 1.00 89.25 201 SER A C 1
ATOM 1529 O O . SER A 1 201 ? 18.782 13.047 -5.226 1.00 89.25 201 SER A O 1
ATOM 1531 N N . GLY A 1 202 ? 17.343 14.383 -4.148 1.00 90.06 202 GLY A N 1
ATOM 1532 C CA . GLY A 1 202 ? 17.517 15.577 -4.985 1.00 90.06 202 GLY A CA 1
ATOM 1533 C C . GLY A 1 202 ? 16.598 15.701 -6.213 1.00 90.06 202 GLY A C 1
ATOM 1534 O O . GLY A 1 202 ? 16.696 16.686 -6.946 1.00 90.06 202 GLY A O 1
ATOM 1535 N N . ASP A 1 203 ? 15.688 14.753 -6.465 1.00 89.12 203 ASP A N 1
ATOM 1536 C CA . ASP A 1 203 ? 14.703 14.823 -7.557 1.00 89.12 203 ASP A CA 1
ATOM 1537 C C . ASP A 1 203 ? 13.368 15.410 -7.074 1.00 89.12 203 ASP A C 1
ATOM 1539 O O . ASP A 1 203 ? 12.523 14.712 -6.520 1.00 89.12 203 ASP A O 1
ATOM 1543 N N . VAL A 1 204 ? 13.146 16.698 -7.352 1.00 88.50 204 VAL A N 1
ATOM 1544 C CA . VAL A 1 204 ? 11.936 17.436 -6.932 1.00 88.50 204 VAL A CA 1
ATOM 1545 C C . VAL A 1 204 ? 10.739 17.300 -7.875 1.00 88.50 204 VAL A C 1
ATOM 1547 O O . VAL A 1 204 ? 9.613 17.634 -7.512 1.00 88.50 204 VAL A O 1
ATOM 1550 N N . TYR A 1 205 ? 10.937 16.808 -9.097 1.00 85.81 205 TYR A N 1
ATOM 1551 C CA . TYR A 1 205 ? 9.860 16.704 -10.090 1.00 85.81 205 TYR A CA 1
ATOM 1552 C C . TYR A 1 205 ? 8.652 15.847 -9.652 1.00 85.81 205 TYR A C 1
ATOM 1554 O O . TYR A 1 205 ? 7.539 16.206 -10.046 1.00 85.81 205 TYR A O 1
ATOM 1562 N N . PRO A 1 206 ? 8.784 14.756 -8.860 1.00 87.44 206 PRO A N 1
ATOM 1563 C CA . PRO A 1 206 ? 7.639 13.992 -8.354 1.00 87.44 206 PRO A CA 1
ATOM 1564 C C . PRO A 1 206 ? 6.603 14.865 -7.639 1.00 87.44 206 PRO A C 1
ATOM 1566 O O . PRO A 1 206 ? 5.402 14.631 -7.777 1.00 87.44 206 PRO A O 1
ATOM 1569 N N . LEU A 1 207 ? 7.051 15.927 -6.959 1.00 88.88 207 LEU A N 1
ATOM 1570 C CA . LEU A 1 207 ? 6.176 16.849 -6.234 1.00 88.88 207 LEU A CA 1
ATOM 1571 C C . LEU A 1 207 ? 5.224 17.618 -7.146 1.00 88.88 207 LEU A C 1
ATOM 1573 O O . LEU A 1 207 ? 4.194 18.094 -6.677 1.00 88.88 207 LEU A O 1
ATOM 1577 N N . ARG A 1 208 ? 5.499 17.710 -8.455 1.00 86.44 208 ARG A N 1
ATOM 1578 C CA . ARG A 1 208 ? 4.608 18.391 -9.404 1.00 86.44 208 ARG A CA 1
ATOM 1579 C C . ARG A 1 208 ? 3.193 17.809 -9.383 1.00 86.44 208 ARG A C 1
ATOM 1581 O O . ARG A 1 208 ? 2.239 18.569 -9.524 1.00 86.44 208 ARG A O 1
ATOM 1588 N N . ALA A 1 209 ? 3.053 16.496 -9.192 1.00 86.94 209 ALA A N 1
ATOM 1589 C CA . ALA A 1 209 ? 1.742 15.851 -9.124 1.00 86.94 209 ALA A CA 1
ATOM 1590 C C . ALA A 1 209 ? 0.932 16.302 -7.893 1.00 86.94 209 ALA A C 1
ATOM 1592 O O . ALA A 1 209 ? -0.287 16.445 -7.979 1.00 86.94 209 ALA A O 1
ATOM 1593 N N . PHE A 1 210 ? 1.618 16.593 -6.784 1.00 91.44 210 PHE A N 1
ATOM 1594 C CA . PHE A 1 210 ? 1.026 16.981 -5.502 1.00 91.44 210 PHE A CA 1
ATOM 1595 C C . PHE A 1 210 ? 0.995 18.497 -5.272 1.00 91.44 210 PHE A C 1
ATOM 1597 O O . PHE A 1 210 ? 0.302 18.971 -4.381 1.00 91.44 210 PHE A O 1
ATOM 1604 N N . HIS A 1 211 ? 1.687 19.297 -6.083 1.00 85.19 211 HIS A N 1
ATOM 1605 C CA . HIS A 1 211 ? 1.794 20.741 -5.861 1.00 85.19 211 HIS A CA 1
ATOM 1606 C C . HIS A 1 211 ? 0.432 21.457 -5.850 1.00 85.19 211 HIS A C 1
ATOM 1608 O O . HIS A 1 211 ? 0.208 22.380 -5.068 1.00 85.19 211 HIS A O 1
ATOM 1614 N N . ALA A 1 212 ? -0.510 21.008 -6.684 1.00 83.62 212 ALA A N 1
ATOM 1615 C CA . ALA A 1 212 ? -1.868 21.548 -6.712 1.00 83.62 212 ALA A CA 1
ATOM 1616 C C . ALA A 1 212 ? -2.705 21.174 -5.477 1.00 83.62 212 ALA A C 1
ATOM 1618 O O . ALA A 1 212 ? -3.680 21.867 -5.199 1.00 83.62 212 ALA A O 1
ATOM 1619 N N . VAL A 1 213 ? -2.324 20.119 -4.745 1.00 84.69 213 VAL A N 1
ATOM 1620 C CA . VAL A 1 213 ? -2.927 19.767 -3.452 1.00 84.69 213 VAL A CA 1
ATOM 1621 C C . VAL A 1 213 ? -2.599 20.866 -2.444 1.00 84.69 213 VAL A C 1
ATOM 1623 O O . VAL A 1 213 ? -3.506 21.483 -1.909 1.00 84.69 213 VAL A O 1
ATOM 1626 N N . ALA A 1 214 ? -1.312 21.184 -2.281 1.00 80.62 214 ALA A N 1
ATOM 1627 C CA . ALA A 1 214 ? -0.835 22.140 -1.281 1.00 80.62 214 ALA A CA 1
ATOM 1628 C C . ALA A 1 214 ? -1.173 23.615 -1.585 1.00 80.62 214 ALA A C 1
ATOM 1630 O O . ALA A 1 214 ? -1.108 24.458 -0.701 1.00 80.62 214 ALA A O 1
ATOM 1631 N N . THR A 1 215 ? -1.475 23.960 -2.842 1.00 77.88 215 THR A N 1
ATOM 1632 C CA . THR A 1 215 ? -1.660 25.363 -3.277 1.00 77.88 215 THR A CA 1
ATOM 1633 C C . THR A 1 215 ? -3.098 25.720 -3.659 1.00 77.88 215 THR A C 1
ATOM 1635 O O . THR A 1 215 ? -3.343 26.824 -4.141 1.00 77.88 215 THR A O 1
ATOM 1638 N N . GLY A 1 216 ? -4.059 24.800 -3.524 1.00 66.81 216 GLY A N 1
ATOM 1639 C CA . GLY A 1 216 ? -5.456 25.054 -3.910 1.00 66.81 216 GLY A CA 1
ATOM 1640 C C . GLY A 1 216 ? -5.691 25.242 -5.423 1.00 66.81 216 GLY A C 1
ATOM 1641 O O . GLY A 1 216 ? -6.781 25.647 -5.839 1.00 66.81 216 GLY A O 1
ATOM 1642 N N . GLY A 1 217 ? -4.697 24.918 -6.265 1.00 61.16 217 GLY A N 1
ATOM 1643 C CA . GLY A 1 217 ? -4.838 24.812 -7.725 1.00 61.16 217 GLY A CA 1
ATOM 1644 C C . GLY A 1 217 ? -4.492 26.059 -8.553 1.00 61.16 217 GLY A C 1
ATOM 1645 O O . GLY A 1 217 ? -5.168 26.321 -9.544 1.00 61.16 217 GLY A O 1
ATOM 1646 N N . GLY A 1 218 ? -3.451 26.816 -8.189 1.00 53.62 218 GLY A N 1
ATOM 1647 C CA . GLY A 1 218 ? -3.161 28.123 -8.804 1.00 53.62 218 GLY A CA 1
ATOM 1648 C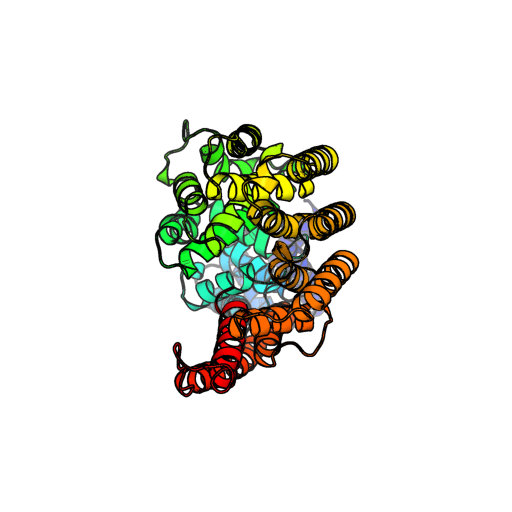 C . GLY A 1 218 ? -2.517 28.148 -10.203 1.00 53.62 218 GLY A C 1
ATOM 1649 O O . GLY A 1 218 ? -2.613 29.173 -10.871 1.00 53.62 218 GLY A O 1
ATOM 1650 N N . LEU A 1 219 ? -1.852 27.079 -10.673 1.00 54.34 219 LEU A N 1
ATOM 1651 C CA . LEU A 1 219 ? -1.033 27.142 -11.910 1.00 54.34 219 LEU A CA 1
ATOM 1652 C C . LEU A 1 219 ? -1.158 25.946 -12.870 1.00 54.34 219 LEU A C 1
ATOM 1654 O O . LEU A 1 219 ? -0.723 26.041 -14.016 1.00 54.34 219 LEU A O 1
ATOM 1658 N N . ILE A 1 220 ? -1.740 24.824 -12.439 1.00 58.06 220 ILE A N 1
ATOM 1659 C CA . ILE A 1 220 ? -1.915 23.619 -13.266 1.00 58.06 220 ILE A CA 1
ATOM 1660 C C . ILE A 1 220 ? -3.422 23.364 -13.405 1.00 58.06 220 ILE A C 1
ATOM 1662 O O . ILE A 1 220 ? -4.115 23.394 -12.383 1.00 58.06 220 ILE A O 1
ATOM 1666 N N . PRO A 1 221 ? -3.959 23.113 -14.617 1.00 57.66 221 PRO A N 1
ATOM 1667 C CA . PRO A 1 221 ? -5.376 22.805 -14.785 1.00 57.66 221 PRO A CA 1
ATOM 1668 C C . PRO A 1 221 ? -5.794 21.646 -13.869 1.00 57.66 221 PRO A C 1
ATOM 1670 O O . PRO A 1 221 ? -5.152 20.597 -13.858 1.00 57.66 221 PRO A O 1
ATOM 1673 N N . ARG A 1 222 ? -6.882 21.820 -13.102 1.00 56.78 222 ARG A N 1
ATOM 1674 C CA . ARG A 1 222 ? -7.303 20.888 -12.030 1.00 56.78 222 ARG A CA 1
ATOM 1675 C C . ARG A 1 222 ? -7.417 19.427 -12.489 1.00 56.78 222 ARG A C 1
ATOM 1677 O O . ARG A 1 222 ? -7.085 18.526 -11.726 1.00 56.78 222 ARG A O 1
ATOM 1684 N N . HIS A 1 223 ? -7.826 19.202 -13.738 1.00 54.84 223 HIS A N 1
ATOM 1685 C CA . HIS A 1 223 ? -7.999 17.873 -14.341 1.00 54.84 223 HIS A CA 1
ATOM 1686 C C . HIS A 1 223 ? -6.682 17.148 -14.673 1.00 54.84 223 HIS A C 1
ATOM 1688 O O . HIS A 1 223 ? -6.701 15.958 -14.972 1.00 54.84 223 HIS A O 1
ATOM 1694 N N . GLU A 1 224 ? -5.543 17.844 -14.626 1.00 62.03 224 GLU A N 1
ATOM 1695 C CA . GLU A 1 224 ? -4.210 17.272 -14.866 1.00 62.03 224 GLU A CA 1
ATOM 1696 C C . GLU A 1 224 ? -3.466 16.926 -13.570 1.00 62.03 224 GLU A C 1
ATOM 1698 O O . GLU A 1 224 ? -2.293 16.558 -13.601 1.00 62.03 224 GLU A O 1
ATOM 1703 N N . THR A 1 225 ? -4.145 17.055 -12.431 1.00 78.31 225 THR A N 1
ATOM 1704 C CA . THR A 1 225 ? -3.582 16.874 -11.090 1.00 78.31 225 THR A CA 1
ATOM 1705 C C . THR A 1 225 ? -4.379 15.831 -10.317 1.00 78.31 225 THR A C 1
ATOM 1707 O O . THR A 1 225 ? -5.515 15.518 -10.678 1.00 78.31 225 THR A O 1
ATOM 1710 N N . VAL A 1 226 ? -3.805 15.323 -9.226 1.00 90.69 226 VAL A N 1
ATOM 1711 C CA . VAL A 1 226 ? -4.526 14.453 -8.281 1.00 90.69 226 VAL A CA 1
ATOM 1712 C C . VAL A 1 226 ? -5.288 15.236 -7.210 1.00 90.69 226 VAL A C 1
ATOM 1714 O O . VAL A 1 226 ? -5.916 14.637 -6.344 1.00 90.69 226 VAL A O 1
ATOM 1717 N N . ALA A 1 227 ? -5.271 16.574 -7.258 1.00 90.75 227 ALA A N 1
ATOM 1718 C CA . ALA A 1 227 ? -5.882 17.406 -6.227 1.00 90.75 227 ALA A CA 1
ATOM 1719 C C . ALA A 1 227 ? -7.394 17.167 -6.051 1.00 90.75 227 ALA A C 1
ATOM 1721 O O . ALA A 1 227 ? -7.813 17.023 -4.905 1.00 90.75 227 ALA A O 1
ATOM 1722 N N . PRO A 1 228 ? -8.234 17.064 -7.102 1.00 89.94 228 PRO A N 1
ATOM 1723 C CA . PRO A 1 228 ? -9.660 16.787 -6.909 1.00 89.94 228 PRO A CA 1
ATOM 1724 C C . PRO A 1 228 ? -9.910 15.459 -6.184 1.00 89.94 228 PRO A C 1
ATOM 1726 O O . PRO A 1 228 ? -10.684 15.417 -5.230 1.00 89.94 228 PRO A O 1
ATOM 1729 N N . ALA A 1 229 ? -9.204 14.400 -6.590 1.00 94.88 229 ALA A N 1
ATOM 1730 C CA . ALA A 1 229 ? -9.270 13.102 -5.931 1.00 94.88 229 ALA A CA 1
ATOM 1731 C C . ALA A 1 229 ? -8.785 13.167 -4.483 1.00 94.88 229 ALA A C 1
ATOM 1733 O O . ALA A 1 229 ? -9.411 12.580 -3.612 1.00 94.88 229 ALA A O 1
ATOM 1734 N N . TRP A 1 230 ? -7.703 13.901 -4.216 1.00 96.00 230 TRP A N 1
ATOM 1735 C CA . TRP A 1 230 ? -7.126 14.015 -2.879 1.00 96.00 230 TRP A CA 1
ATOM 1736 C C . TRP A 1 230 ? -8.148 14.560 -1.886 1.00 96.00 230 TRP A C 1
ATOM 1738 O O . TRP A 1 230 ? -8.371 13.970 -0.835 1.00 96.00 230 TRP A O 1
ATOM 1748 N N . HIS A 1 231 ? -8.814 15.659 -2.248 1.00 94.44 231 HIS A N 1
ATOM 1749 C CA . HIS A 1 231 ? -9.822 16.276 -1.392 1.00 94.44 231 HIS A CA 1
ATOM 1750 C C . HIS A 1 231 ? -11.048 15.372 -1.221 1.00 94.44 231 HIS A C 1
ATOM 1752 O O . HIS A 1 231 ? -11.550 15.250 -0.109 1.00 94.44 231 HIS A O 1
ATOM 1758 N N . ALA A 1 232 ? -11.508 14.716 -2.293 1.00 95.75 232 ALA A N 1
ATOM 1759 C CA . ALA A 1 232 ? -12.643 13.796 -2.227 1.00 95.75 232 ALA A CA 1
ATOM 1760 C C . ALA A 1 232 ? -12.361 12.594 -1.311 1.00 95.75 232 ALA A C 1
ATOM 1762 O O . ALA A 1 232 ? -13.172 12.281 -0.446 1.00 95.75 232 ALA A O 1
ATOM 1763 N N . LEU A 1 233 ? -11.192 11.968 -1.464 1.00 97.50 233 LEU A N 1
ATOM 1764 C CA . LEU A 1 233 ? -10.778 10.804 -0.683 1.00 97.50 233 LEU A CA 1
ATOM 1765 C C . LEU A 1 233 ? -10.474 11.164 0.775 1.00 97.50 233 LEU A C 1
ATOM 1767 O O . LEU A 1 233 ? -10.849 10.421 1.672 1.00 97.50 233 LEU A O 1
ATOM 1771 N N . LEU A 1 234 ? -9.834 12.309 1.041 1.00 97.12 234 LEU A N 1
ATOM 1772 C CA . LEU A 1 234 ? -9.595 12.7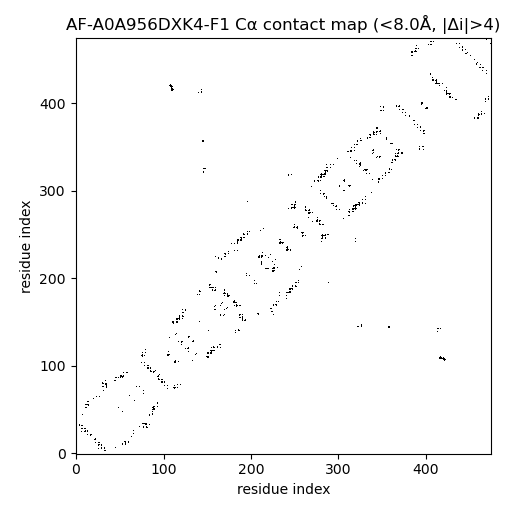64 2.414 1.00 97.12 234 LEU A CA 1
ATOM 1773 C C . LEU A 1 234 ? -10.905 13.131 3.125 1.00 97.12 234 LEU A C 1
ATOM 1775 O O . LEU A 1 234 ? -11.015 12.948 4.332 1.00 97.12 234 LEU A O 1
ATOM 1779 N N . ALA A 1 235 ? -11.898 13.639 2.390 1.00 96.00 235 ALA A N 1
ATOM 1780 C CA . ALA A 1 235 ? -13.224 13.947 2.916 1.00 96.00 235 ALA A CA 1
ATOM 1781 C C . ALA A 1 235 ? -14.158 12.724 3.000 1.00 96.00 235 ALA A C 1
ATOM 1783 O O . ALA A 1 235 ? -15.255 12.858 3.551 1.00 96.00 235 ALA A O 1
ATOM 1784 N N . ASP A 1 236 ? -13.737 11.556 2.501 1.00 96.88 236 ASP A N 1
ATOM 1785 C CA . ASP A 1 236 ? -14.542 10.334 2.461 1.00 96.88 236 ASP A CA 1
ATOM 1786 C C . ASP A 1 236 ? -15.005 9.915 3.866 1.00 96.88 236 ASP A C 1
ATOM 1788 O O . ASP A 1 236 ? -14.317 10.132 4.867 1.00 96.88 236 ASP A O 1
ATOM 1792 N N . ARG A 1 237 ? -16.201 9.335 3.949 1.00 93.94 237 ARG A N 1
ATOM 1793 C CA . ARG A 1 237 ? -16.778 8.840 5.206 1.00 93.94 237 ARG A CA 1
ATOM 1794 C C . ARG A 1 237 ? -16.128 7.531 5.647 1.00 93.94 237 ARG A C 1
ATOM 1796 O O . ARG A 1 237 ? -16.107 7.249 6.838 1.00 93.94 237 ARG A O 1
ATOM 1803 N N . GLU A 1 238 ? -15.586 6.777 4.698 1.00 93.94 238 GLU A N 1
ATOM 1804 C CA . GLU A 1 238 ? -15.003 5.463 4.923 1.00 93.94 238 GLU A CA 1
ATOM 1805 C C . GLU A 1 238 ? -13.553 5.582 5.396 1.00 93.94 238 GLU A C 1
ATOM 1807 O O . GLU A 1 238 ? -12.677 6.075 4.678 1.00 93.94 238 GLU A O 1
ATOM 1812 N N . THR A 1 239 ? -13.280 5.094 6.605 1.00 92.94 239 THR A N 1
ATOM 1813 C CA . THR A 1 239 ? -11.942 5.101 7.219 1.00 92.94 239 THR A CA 1
ATOM 1814 C C . THR A 1 239 ? -10.894 4.409 6.368 1.00 92.94 239 THR A C 1
ATOM 1816 O O . THR A 1 239 ? -9.801 4.947 6.183 1.00 92.94 239 THR A O 1
ATOM 1819 N N . LEU A 1 240 ? -11.253 3.277 5.762 1.00 90.00 240 LEU A N 1
ATOM 1820 C CA . LEU A 1 240 ? -10.382 2.522 4.862 1.00 90.00 240 LEU A CA 1
ATOM 1821 C C . LEU A 1 240 ? -9.941 3.330 3.631 1.00 90.00 240 LEU A C 1
ATOM 1823 O O . LEU A 1 240 ? -8.967 2.965 2.978 1.00 90.00 240 LEU A O 1
ATOM 1827 N N . VAL A 1 241 ? -10.636 4.425 3.310 1.00 95.12 241 VAL A N 1
ATOM 1828 C CA . VAL A 1 241 ? -10.304 5.318 2.199 1.00 95.12 241 VAL A CA 1
ATOM 1829 C C . VAL A 1 241 ? -9.457 6.491 2.680 1.00 95.12 241 VAL A C 1
ATOM 1831 O O . VAL A 1 241 ? -8.330 6.673 2.209 1.00 95.12 241 VAL A O 1
ATOM 1834 N N . TRP A 1 242 ? -9.978 7.293 3.617 1.00 97.06 242 TRP A N 1
ATOM 1835 C CA . TRP A 1 242 ? -9.324 8.551 3.977 1.00 97.06 242 TRP A CA 1
ATOM 1836 C C . TRP A 1 242 ? -7.997 8.334 4.709 1.00 97.06 242 TRP A C 1
ATOM 1838 O O . TRP A 1 242 ? -7.116 9.189 4.593 1.00 97.06 242 TRP A O 1
ATOM 1848 N N . ARG A 1 243 ? -7.806 7.201 5.410 1.00 96.25 243 ARG A N 1
ATOM 1849 C CA . ARG A 1 243 ? -6.574 6.921 6.173 1.00 96.25 243 ARG A CA 1
ATOM 1850 C C . ARG A 1 243 ? -5.323 6.957 5.299 1.00 96.25 243 ARG A C 1
ATOM 1852 O O . ARG A 1 243 ? -4.342 7.591 5.668 1.00 96.25 243 ARG A O 1
ATOM 1859 N N . HIS A 1 244 ? -5.388 6.397 4.091 1.00 96.69 244 HIS A N 1
ATOM 1860 C CA . HIS A 1 244 ? -4.258 6.372 3.159 1.00 96.69 244 HIS A CA 1
ATOM 1861 C C . HIS A 1 244 ? -3.874 7.780 2.677 1.00 96.69 244 HIS A C 1
ATOM 1863 O O . HIS A 1 244 ? -2.696 8.122 2.574 1.00 96.69 244 HIS A O 1
ATOM 1869 N N . VAL A 1 245 ? -4.865 8.644 2.435 1.00 97.94 245 VAL A N 1
ATOM 1870 C CA . VAL A 1 245 ? -4.614 10.041 2.044 1.00 97.94 245 VAL A CA 1
ATOM 1871 C C . VAL A 1 245 ? -4.142 10.874 3.235 1.00 97.94 245 VAL A C 1
ATOM 1873 O O . VAL A 1 245 ? -3.273 11.730 3.081 1.00 97.94 245 VAL A O 1
ATOM 1876 N N . ALA A 1 246 ? -4.641 10.594 4.440 1.00 98.56 246 ALA A N 1
ATOM 1877 C CA . ALA A 1 246 ? -4.131 11.204 5.660 1.00 98.56 246 ALA A CA 1
ATOM 1878 C C . ALA A 1 246 ? -2.660 10.826 5.902 1.00 98.56 246 ALA A C 1
ATOM 1880 O O . ALA A 1 246 ? -1.868 11.711 6.230 1.00 98.56 246 ALA A O 1
ATOM 1881 N N . VAL A 1 247 ? -2.269 9.570 5.665 1.00 98.25 247 VAL A N 1
ATOM 1882 C CA . VAL A 1 247 ? -0.863 9.142 5.705 1.00 98.25 247 VAL A CA 1
ATOM 1883 C C . VAL A 1 247 ? -0.037 9.880 4.648 1.00 98.25 247 VAL A C 1
ATOM 1885 O O . VAL A 1 247 ? 0.989 10.481 4.967 1.00 98.25 247 VAL A O 1
ATOM 1888 N N . ALA A 1 248 ? -0.510 9.922 3.398 1.00 97.94 248 ALA A N 1
ATOM 1889 C CA . ALA A 1 248 ? 0.153 10.657 2.321 1.00 97.94 248 ALA A CA 1
ATOM 1890 C C . ALA A 1 248 ? 0.383 12.138 2.681 1.00 97.94 248 ALA A C 1
ATOM 1892 O O . ALA A 1 248 ? 1.444 12.693 2.390 1.00 97.94 248 ALA A O 1
ATOM 1893 N N . ARG A 1 249 ? -0.599 12.780 3.335 1.00 98.19 249 ARG A N 1
ATOM 1894 C CA . ARG A 1 249 ? -0.512 14.174 3.797 1.00 98.19 249 ARG A CA 1
ATOM 1895 C C . ARG A 1 249 ? 0.608 14.367 4.817 1.00 98.19 249 ARG A C 1
ATOM 1897 O O . ARG A 1 249 ? 1.355 15.335 4.705 1.00 98.19 249 ARG A O 1
ATOM 1904 N N . GLY A 1 250 ? 0.738 13.451 5.778 1.00 98.19 250 GLY A N 1
ATOM 1905 C CA . GLY A 1 250 ? 1.810 13.472 6.773 1.00 98.19 250 GLY A CA 1
ATOM 1906 C C . GLY A 1 250 ? 3.194 13.339 6.151 1.00 98.19 250 GLY A C 1
ATOM 1907 O O . GLY A 1 250 ? 4.064 14.173 6.403 1.00 98.19 250 GLY A O 1
ATOM 1908 N N . LEU A 1 251 ? 3.364 12.361 5.258 1.00 97.25 251 LEU A N 1
ATOM 1909 C CA . LEU A 1 251 ? 4.619 12.118 4.540 1.00 97.25 251 LEU A CA 1
ATOM 1910 C C . LEU A 1 251 ? 5.056 13.328 3.701 1.00 97.25 251 LEU A C 1
ATOM 1912 O O . LEU A 1 251 ? 6.221 13.711 3.704 1.00 97.25 251 LEU A O 1
ATOM 1916 N N . LEU A 1 252 ? 4.123 13.975 3.001 1.00 97.25 252 LEU A N 1
ATOM 1917 C CA . LEU A 1 252 ? 4.434 15.125 2.147 1.00 97.25 252 LEU A CA 1
ATOM 1918 C C . LEU A 1 252 ? 4.644 16.436 2.921 1.00 97.25 252 LEU A C 1
ATOM 1920 O O . LEU A 1 252 ? 5.112 17.410 2.335 1.00 97.25 252 LEU A O 1
ATOM 1924 N N . SER A 1 253 ? 4.311 16.496 4.211 1.00 96.38 253 SER A N 1
ATOM 1925 C CA . SER A 1 253 ? 4.249 17.754 4.973 1.00 96.38 253 SER A CA 1
ATOM 1926 C C . SER A 1 253 ? 5.588 18.490 5.122 1.00 96.38 253 SER A C 1
ATOM 1928 O O . SER A 1 253 ? 5.603 19.712 5.261 1.00 96.38 253 SER A O 1
ATOM 1930 N N . THR A 1 254 ? 6.720 17.785 5.048 1.00 93.56 254 THR A N 1
ATOM 1931 C CA . THR A 1 254 ? 8.064 18.388 5.136 1.00 93.56 254 THR A CA 1
ATOM 1932 C C . THR A 1 254 ? 8.525 19.002 3.819 1.00 93.56 254 THR A C 1
ATOM 1934 O O . THR A 1 254 ? 9.266 19.984 3.817 1.00 93.56 254 THR A O 1
ATOM 1937 N N . VAL A 1 255 ? 8.061 18.451 2.697 1.00 94.50 255 VAL A N 1
ATOM 1938 C CA . VAL A 1 255 ? 8.413 18.881 1.335 1.00 94.50 255 VAL A CA 1
ATOM 1939 C C . VAL A 1 255 ? 7.343 19.782 0.705 1.00 94.50 255 VAL A C 1
ATOM 1941 O O . VAL A 1 255 ? 7.619 20.493 -0.261 1.00 94.50 255 VAL A O 1
ATOM 1944 N N . LEU A 1 256 ? 6.133 19.796 1.271 1.00 94.00 256 LEU A N 1
ATOM 1945 C CA . LEU A 1 256 ? 5.015 20.677 0.935 1.00 94.00 256 LEU A CA 1
ATOM 1946 C C . LEU A 1 256 ? 4.478 21.342 2.222 1.00 94.00 256 LEU A C 1
ATOM 1948 O O . LEU A 1 256 ? 3.460 20.898 2.758 1.00 94.00 256 LEU A O 1
ATOM 1952 N N . PRO A 1 257 ? 5.121 22.427 2.705 1.00 92.19 257 PRO A N 1
ATOM 1953 C CA . PRO A 1 257 ? 4.810 23.048 3.997 1.00 92.19 257 PRO A CA 1
ATOM 1954 C C . PRO A 1 257 ? 3.339 23.416 4.261 1.00 92.19 257 PRO A C 1
ATOM 1956 O O . PRO A 1 257 ? 2.914 23.230 5.398 1.00 92.19 257 PRO A O 1
ATOM 1959 N N . PRO A 1 258 ? 2.521 23.851 3.274 1.00 94.44 258 PRO A N 1
ATOM 1960 C CA . PRO A 1 258 ? 1.099 24.115 3.520 1.00 94.44 258 PRO A CA 1
ATOM 1961 C C . PRO A 1 258 ? 0.339 22.913 4.097 1.00 94.44 258 PRO A C 1
ATOM 1963 O O . PRO A 1 258 ? -0.575 23.089 4.895 1.00 94.44 258 PRO A O 1
ATOM 1966 N N . LEU A 1 259 ? 0.753 21.682 3.770 1.00 95.88 259 LEU A N 1
ATOM 1967 C CA . LEU A 1 259 ? 0.147 20.481 4.346 1.00 95.88 259 LEU A CA 1
ATOM 1968 C C . LEU A 1 259 ? 0.455 20.342 5.843 1.00 95.88 259 LEU A C 1
ATOM 1970 O O . LEU A 1 259 ? -0.371 19.820 6.584 1.00 95.88 259 LEU A O 1
ATOM 1974 N N . ALA A 1 260 ? 1.616 20.810 6.312 1.00 94.94 260 ALA A N 1
ATOM 1975 C CA . ALA A 1 260 ? 1.926 20.830 7.740 1.00 94.94 260 ALA A CA 1
ATOM 1976 C C . ALA A 1 260 ? 1.007 21.800 8.500 1.00 94.94 260 ALA A C 1
ATOM 1978 O O . ALA A 1 260 ? 0.584 21.496 9.616 1.00 94.94 260 ALA A O 1
ATOM 1979 N N . ASP A 1 261 ? 0.676 22.938 7.888 1.00 94.88 261 ASP A N 1
ATOM 1980 C CA . ASP A 1 261 ? -0.261 23.907 8.457 1.00 94.88 261 ASP A CA 1
ATOM 1981 C C . ASP A 1 261 ? -1.690 23.347 8.471 1.00 94.88 261 ASP A C 1
ATOM 1983 O O . ASP A 1 261 ? -2.357 23.416 9.501 1.00 94.88 261 ASP A O 1
ATOM 1987 N N . GLU A 1 262 ? -2.125 22.671 7.401 1.00 95.25 262 GLU A N 1
ATOM 1988 C CA . GLU A 1 262 ? -3.416 21.966 7.364 1.00 95.25 262 GLU A CA 1
ATOM 1989 C C . GLU A 1 262 ? -3.545 20.886 8.448 1.00 95.25 262 GLU A C 1
ATOM 1991 O O . GLU A 1 262 ? -4.621 20.708 9.018 1.00 95.25 262 GLU A O 1
ATOM 1996 N N . ILE A 1 263 ? -2.468 20.146 8.740 1.00 97.56 263 ILE A N 1
ATOM 1997 C CA . ILE A 1 263 ? -2.466 19.139 9.813 1.00 97.56 263 ILE A CA 1
ATOM 1998 C C . ILE A 1 263 ? -2.689 19.812 11.169 1.00 97.56 263 ILE A C 1
ATOM 2000 O O . ILE A 1 263 ? -3.520 19.351 11.947 1.00 97.56 263 ILE A O 1
ATOM 2004 N N . LYS A 1 264 ? -1.987 20.919 11.441 1.00 96.06 264 LYS A N 1
ATOM 2005 C CA . LYS A 1 264 ? -2.153 21.683 12.686 1.00 96.06 264 LYS A CA 1
ATOM 2006 C C . LYS A 1 264 ? -3.553 22.276 12.797 1.00 96.06 264 LYS A C 1
ATOM 2008 O O . LYS A 1 264 ? -4.185 22.173 13.846 1.00 96.06 264 LYS A O 1
ATOM 2013 N N . ASP A 1 265 ? -4.056 22.857 11.713 1.00 96.38 265 ASP A N 1
ATOM 2014 C CA . ASP A 1 265 ? -5.400 23.425 11.668 1.00 96.38 265 ASP A CA 1
ATOM 2015 C C . ASP A 1 265 ? -6.480 22.355 11.856 1.00 96.38 265 ASP A C 1
ATOM 2017 O O . ASP A 1 265 ? -7.485 22.620 12.513 1.00 96.38 265 ASP A O 1
ATOM 2021 N N . GLY A 1 266 ? -6.238 21.132 11.377 1.00 96.50 266 GLY A N 1
ATOM 2022 C CA . GLY A 1 266 ? -7.101 19.968 11.576 1.00 96.50 266 GLY A CA 1
ATOM 2023 C C . GLY A 1 266 ? -7.190 19.459 13.021 1.00 96.50 266 GLY A C 1
ATOM 2024 O O . GLY A 1 266 ? -8.045 18.627 13.307 1.00 96.50 266 GLY A O 1
ATOM 2025 N N . LEU A 1 267 ? -6.357 19.964 13.938 1.00 96.88 267 LEU A N 1
ATOM 2026 C CA . LEU A 1 267 ? -6.388 19.647 15.373 1.00 96.88 267 LEU A CA 1
ATOM 2027 C C . LEU A 1 267 ? -6.975 20.790 16.215 1.00 96.88 267 LEU A C 1
ATOM 2029 O O . LEU A 1 267 ? -6.802 20.831 17.431 1.00 96.88 267 LEU A O 1
ATOM 2033 N N . ARG A 1 268 ? -7.676 21.752 15.604 1.00 96.44 268 ARG A N 1
ATOM 2034 C CA . ARG A 1 268 ? -8.332 22.816 16.373 1.00 96.44 268 ARG A CA 1
ATOM 2035 C C . ARG A 1 268 ? -9.528 22.264 17.176 1.00 96.44 268 ARG A C 1
ATOM 2037 O O . ARG A 1 268 ? -10.333 21.519 16.615 1.00 96.44 268 ARG A O 1
ATOM 2044 N N . PRO A 1 269 ? -9.730 22.673 18.447 1.00 94.44 269 PRO A N 1
ATOM 2045 C CA . PRO A 1 269 ? -10.791 22.130 19.311 1.00 94.44 269 PRO A CA 1
ATOM 2046 C C . PRO A 1 269 ? -12.237 22.387 18.867 1.00 94.44 269 PRO A C 1
ATOM 2048 O O . PRO A 1 269 ? -13.162 21.847 19.461 1.00 94.44 269 PRO A O 1
ATOM 2051 N N . ASN A 1 270 ? -12.463 23.239 17.869 1.00 94.75 270 ASN A N 1
ATOM 2052 C CA . ASN A 1 270 ? -13.793 23.556 17.347 1.00 94.75 270 ASN A CA 1
ATOM 2053 C C . ASN A 1 270 ? -14.186 22.714 16.119 1.00 94.75 270 ASN A C 1
ATOM 2055 O O . ASN A 1 270 ? -15.216 22.993 15.506 1.00 94.75 270 ASN A O 1
ATOM 2059 N N . LEU A 1 271 ? -13.346 21.754 15.729 1.00 96.25 271 LEU A N 1
ATOM 2060 C CA . LEU A 1 271 ? -13.606 20.832 14.625 1.00 96.25 271 LEU A CA 1
ATOM 2061 C C . LEU A 1 271 ? -14.318 19.562 15.104 1.00 96.25 271 LEU A C 1
ATOM 2063 O O . LEU A 1 271 ? -14.553 19.363 16.294 1.00 96.25 271 LEU A O 1
ATOM 2067 N N . SER A 1 272 ? -14.709 18.717 14.154 1.00 94.94 272 SER A N 1
ATOM 2068 C CA . SER A 1 272 ? -15.378 17.447 14.427 1.00 94.94 272 SER A CA 1
ATOM 2069 C C . SER A 1 272 ? -14.393 16.315 14.770 1.00 94.94 272 SER A C 1
ATOM 2071 O O . SER A 1 272 ? -13.243 16.340 14.318 1.00 94.94 272 SER A O 1
ATOM 2073 N N . PRO A 1 273 ? -14.849 15.250 15.463 1.00 96.06 273 PRO A N 1
ATOM 2074 C CA . PRO A 1 273 ? -14.035 14.059 15.723 1.00 96.06 273 PRO A CA 1
ATOM 2075 C C . PRO A 1 273 ? -13.391 13.459 14.466 1.00 96.06 273 PRO A C 1
ATOM 2077 O O . PRO A 1 273 ? -12.232 13.055 14.481 1.00 96.06 273 PRO A O 1
ATOM 2080 N N . THR A 1 274 ? -14.106 13.436 13.338 1.00 94.94 274 THR A N 1
ATOM 2081 C CA . THR A 1 274 ? -13.566 12.913 12.075 1.00 94.94 274 THR A CA 1
ATOM 2082 C C . THR A 1 274 ? -12.403 13.759 11.549 1.00 94.94 274 THR A C 1
ATOM 2084 O O . THR A 1 274 ? -11.434 13.211 11.023 1.00 94.94 274 THR A O 1
ATOM 2087 N N . GLU A 1 275 ? -12.467 15.084 11.692 1.00 96.81 275 GLU A N 1
ATOM 2088 C CA . GLU A 1 275 ? -11.373 15.981 11.300 1.00 96.81 275 GLU A CA 1
ATOM 2089 C C . GLU A 1 275 ? -10.146 15.786 12.194 1.00 96.81 275 GLU A C 1
ATOM 2091 O O . GLU A 1 275 ? -9.039 15.642 11.666 1.00 96.81 275 GLU A O 1
ATOM 2096 N N . TRP A 1 276 ? -10.346 15.664 13.512 1.00 98.12 276 TRP A N 1
ATOM 2097 C CA . TRP A 1 276 ? -9.266 15.371 14.457 1.00 98.12 276 TRP A CA 1
ATOM 2098 C C . TRP A 1 276 ? -8.569 14.053 14.142 1.00 98.12 276 TRP A C 1
ATOM 2100 O O . TRP A 1 276 ? -7.345 14.019 14.052 1.00 98.12 276 TRP A O 1
ATOM 2110 N N . ARG A 1 277 ? -9.327 12.978 13.901 1.00 98.19 277 ARG A N 1
ATOM 2111 C CA . ARG A 1 277 ? -8.771 11.659 13.557 1.00 98.19 277 ARG A CA 1
ATOM 2112 C C . ARG A 1 277 ? -7.936 11.710 12.276 1.00 98.19 277 ARG A C 1
ATOM 2114 O O . ARG A 1 277 ? -6.801 11.241 12.267 1.00 98.19 277 ARG A O 1
ATOM 2121 N N . ARG A 1 278 ? -8.434 12.359 11.214 1.00 98.25 278 ARG A N 1
ATOM 2122 C CA . ARG A 1 278 ? -7.674 12.562 9.962 1.00 98.25 278 ARG A CA 1
ATOM 2123 C C . ARG A 1 278 ? -6.375 13.329 10.199 1.00 98.25 278 ARG A C 1
ATOM 2125 O O . ARG A 1 278 ? -5.345 13.002 9.611 1.00 98.25 278 ARG A O 1
ATOM 2132 N N . ALA A 1 279 ? -6.419 14.380 11.014 1.00 98.50 279 ALA A N 1
ATOM 2133 C CA . ALA A 1 279 ? -5.240 15.165 11.357 1.00 98.50 279 ALA A CA 1
ATOM 2134 C C . ALA A 1 279 ? -4.245 14.377 12.221 1.00 98.50 279 ALA A C 1
ATOM 2136 O O . ALA A 1 279 ? -3.051 14.430 11.942 1.00 98.50 279 ALA A O 1
ATOM 2137 N N . ALA A 1 280 ? -4.723 13.574 13.173 1.00 98.62 280 ALA A N 1
ATOM 2138 C CA . ALA A 1 280 ? -3.902 12.700 14.006 1.00 98.62 280 ALA A CA 1
ATOM 2139 C C . ALA A 1 280 ? -3.144 11.650 13.175 1.00 98.62 280 ALA A C 1
ATOM 2141 O O . ALA A 1 280 ? -1.928 11.529 13.310 1.00 98.62 280 ALA A O 1
ATOM 2142 N N . THR A 1 281 ? -3.814 10.967 12.237 1.00 98.75 281 THR A N 1
ATOM 2143 C CA . THR A 1 281 ? -3.157 10.026 11.307 1.00 98.75 281 THR A CA 1
ATOM 2144 C C . THR A 1 281 ? -2.061 10.713 10.480 1.00 98.75 281 THR A C 1
ATOM 2146 O O . THR A 1 281 ? -0.962 10.177 10.301 1.00 98.75 281 THR A O 1
ATOM 2149 N N . SER A 1 282 ? -2.321 11.931 9.993 1.00 98.75 282 SER A N 1
ATOM 2150 C CA . SER A 1 282 ? -1.317 12.721 9.268 1.00 98.75 282 SER A CA 1
ATOM 2151 C C . SER A 1 282 ? -0.162 13.184 10.156 1.00 98.75 282 SER A C 1
ATOM 2153 O O . SER A 1 282 ? 0.978 13.235 9.704 1.00 98.75 282 SER A O 1
ATOM 2155 N N . LEU A 1 283 ? -0.437 13.525 11.414 1.00 98.62 283 LEU A N 1
ATOM 2156 C CA . LEU A 1 283 ? 0.584 13.958 12.357 1.00 98.62 283 LEU A CA 1
ATOM 2157 C C . LEU A 1 283 ? 1.562 12.824 12.673 1.00 98.62 283 LEU A C 1
ATOM 2159 O O . LEU A 1 283 ? 2.769 13.041 12.651 1.00 98.62 283 LEU A O 1
ATOM 2163 N N . VAL A 1 284 ? 1.049 11.615 12.906 1.00 98.69 284 VAL A N 1
ATOM 2164 C CA . VAL A 1 284 ? 1.886 10.447 13.204 1.00 98.69 284 VAL A CA 1
ATOM 2165 C C . VAL A 1 284 ? 2.722 10.034 11.997 1.00 98.69 284 VAL A C 1
ATOM 2167 O O . VAL A 1 284 ? 3.929 9.854 12.118 1.00 98.69 284 VAL A O 1
ATOM 2170 N N . SER A 1 285 ? 2.134 9.965 10.802 1.00 98.38 285 SER A N 1
ATOM 2171 C CA . SER A 1 285 ? 2.882 9.584 9.590 1.00 98.38 285 SER A CA 1
ATOM 2172 C C . SER A 1 285 ? 4.012 10.560 9.228 1.00 98.38 285 SER A C 1
ATOM 2174 O O . SER A 1 285 ? 4.980 10.164 8.582 1.00 98.38 285 SER A O 1
ATOM 2176 N N . ARG A 1 286 ? 3.953 11.817 9.693 1.00 97.81 286 ARG A N 1
ATOM 2177 C CA . ARG A 1 286 ? 5.051 12.790 9.561 1.00 97.81 286 ARG A CA 1
ATOM 2178 C C . ARG A 1 286 ? 6.328 12.360 10.298 1.00 97.81 286 ARG A C 1
ATOM 2180 O O . ARG A 1 286 ? 7.404 12.812 9.912 1.00 97.81 286 ARG A O 1
ATOM 2187 N N . ILE A 1 287 ? 6.253 11.487 11.308 1.00 98.44 287 ILE A N 1
ATOM 2188 C CA . ILE A 1 287 ? 7.438 10.971 12.021 1.00 98.44 287 ILE A CA 1
ATOM 2189 C C . ILE A 1 287 ? 8.409 10.303 11.041 1.00 98.44 287 ILE A C 1
ATOM 2191 O O . ILE A 1 287 ? 9.609 10.532 11.144 1.00 98.44 287 ILE A O 1
ATOM 2195 N N . ALA A 1 288 ? 7.898 9.591 10.030 1.00 96.06 288 ALA A N 1
ATOM 2196 C CA . ALA A 1 288 ? 8.715 8.913 9.020 1.00 96.06 288 ALA A CA 1
ATOM 2197 C C . ALA A 1 288 ? 9.594 9.861 8.177 1.00 96.06 288 ALA A C 1
ATOM 2199 O O . ALA A 1 288 ? 10.515 9.407 7.511 1.00 96.06 288 ALA A O 1
ATOM 2200 N N . VAL A 1 289 ? 9.301 11.167 8.173 1.00 95.12 289 VAL A N 1
ATOM 2201 C CA . VAL A 1 289 ? 10.015 12.182 7.372 1.00 95.12 289 VAL A CA 1
ATOM 2202 C C . VAL A 1 289 ? 10.590 13.322 8.222 1.00 95.12 289 VAL A C 1
ATOM 2204 O O . VAL A 1 289 ? 11.318 14.180 7.726 1.00 95.12 289 VAL A O 1
ATOM 2207 N N . ASN A 1 290 ? 10.231 13.381 9.507 1.00 95.88 290 ASN A N 1
ATOM 2208 C CA . ASN A 1 290 ? 10.747 14.317 10.501 1.00 95.88 290 ASN A CA 1
ATOM 2209 C C . ASN A 1 290 ? 10.527 13.733 11.902 1.00 95.88 290 ASN A C 1
ATOM 2211 O O . ASN A 1 290 ? 9.595 14.130 12.610 1.00 95.88 290 ASN A O 1
ATOM 2215 N N . ARG A 1 291 ? 11.397 12.786 12.276 1.00 96.88 291 ARG A N 1
ATOM 2216 C CA . ARG A 1 291 ? 11.307 12.010 13.520 1.00 96.88 291 ARG A CA 1
ATOM 2217 C C . ARG A 1 291 ? 11.098 12.896 14.744 1.00 96.88 291 ARG A C 1
ATOM 2219 O O . ARG A 1 291 ? 10.121 12.737 15.466 1.00 96.88 291 ARG A O 1
ATOM 2226 N N . GLU A 1 292 ? 12.002 13.848 14.965 1.00 96.62 292 GLU A N 1
ATOM 2227 C CA . GLU A 1 292 ? 12.059 14.619 16.210 1.00 96.62 292 GLU A CA 1
ATOM 2228 C C . GLU A 1 292 ? 10.830 15.517 16.407 1.00 96.62 292 GLU A C 1
ATOM 2230 O O . GLU A 1 292 ? 10.228 15.530 17.481 1.00 96.62 292 GLU A O 1
ATOM 2235 N N . ALA A 1 293 ? 10.436 16.278 15.380 1.00 95.75 293 ALA A N 1
ATOM 2236 C CA . ALA A 1 293 ? 9.272 17.149 15.496 1.00 95.75 293 ALA A CA 1
ATOM 2237 C C . ALA A 1 293 ? 7.964 16.351 15.466 1.00 95.75 293 ALA A C 1
ATOM 2239 O O . ALA A 1 293 ? 7.066 16.652 16.244 1.00 95.75 293 ALA A O 1
ATOM 2240 N N . GLY A 1 294 ? 7.866 15.333 14.604 1.00 97.25 294 GLY A N 1
ATOM 2241 C CA . GLY A 1 294 ? 6.677 14.491 14.504 1.00 97.25 294 GLY A CA 1
ATOM 2242 C C . GLY A 1 294 ? 6.372 13.762 15.812 1.00 97.25 294 GLY A C 1
ATOM 2243 O O . GLY A 1 294 ? 5.233 13.798 16.265 1.00 97.25 294 GLY A O 1
ATOM 2244 N N . LEU A 1 295 ? 7.385 13.155 16.444 1.00 98.44 295 LEU A N 1
ATOM 2245 C CA . LEU A 1 295 ? 7.198 12.386 17.675 1.00 98.44 295 LEU A CA 1
ATOM 2246 C C . LEU A 1 295 ? 6.801 13.298 18.837 1.00 98.44 295 LEU A C 1
ATOM 2248 O O . LEU A 1 295 ? 5.848 12.995 19.548 1.00 98.44 295 LEU A O 1
ATOM 2252 N N . ARG A 1 296 ? 7.464 14.455 18.986 1.00 98.12 296 ARG A N 1
ATOM 2253 C CA . ARG A 1 296 ? 7.061 15.461 19.981 1.00 98.12 296 ARG A CA 1
ATOM 2254 C C . ARG A 1 296 ? 5.617 15.905 19.793 1.00 98.12 296 ARG A C 1
ATOM 2256 O O . ARG A 1 296 ? 4.865 15.921 20.760 1.00 98.12 296 ARG A O 1
ATOM 2263 N N . ASP A 1 297 ? 5.240 16.276 18.571 1.00 97.88 297 ASP A N 1
ATOM 2264 C CA . ASP A 1 297 ? 3.890 16.764 18.294 1.00 97.88 297 ASP A CA 1
ATOM 2265 C C . ASP A 1 297 ? 2.842 15.658 18.558 1.00 97.88 297 ASP A C 1
ATOM 2267 O O . ASP A 1 297 ? 1.773 15.939 19.098 1.00 97.88 297 ASP A O 1
ATOM 2271 N N . ALA A 1 298 ? 3.151 14.397 18.229 1.00 98.25 298 ALA A N 1
ATOM 2272 C CA . ALA A 1 298 ? 2.282 13.250 18.494 1.00 98.25 298 ALA A CA 1
ATOM 2273 C C . ALA A 1 298 ? 2.112 12.968 19.997 1.00 98.25 298 ALA A C 1
ATOM 2275 O O . ALA A 1 298 ? 0.986 12.760 20.446 1.00 98.25 298 ALA A O 1
ATOM 2276 N N . MET A 1 299 ? 3.193 13.025 20.781 1.00 98.44 299 MET A N 1
ATOM 2277 C CA . MET A 1 299 ? 3.127 12.895 22.244 1.00 98.44 299 MET A CA 1
ATOM 2278 C C . MET A 1 299 ? 2.324 14.043 22.874 1.00 98.44 299 MET A C 1
ATOM 2280 O O . MET A 1 299 ? 1.480 13.809 23.732 1.00 98.44 299 MET A O 1
ATOM 2284 N N . LEU A 1 300 ? 2.488 15.279 22.385 1.00 97.75 300 LEU A N 1
ATOM 2285 C CA . LEU A 1 300 ? 1.685 16.425 22.837 1.00 97.75 300 LEU A CA 1
ATOM 2286 C C . LEU A 1 300 ? 0.187 16.260 22.545 1.00 97.75 300 LEU A C 1
ATOM 2288 O O . LEU A 1 300 ? -0.642 16.727 23.325 1.00 97.75 300 LEU A O 1
ATOM 2292 N N . LEU A 1 301 ? -0.174 15.630 21.423 1.00 97.44 301 LEU A N 1
ATOM 2293 C CA . LEU A 1 301 ? -1.570 15.315 21.115 1.00 97.44 301 LEU A CA 1
ATOM 2294 C C . LEU A 1 301 ? -2.126 14.250 22.069 1.00 97.44 301 LEU A C 1
ATOM 2296 O O . LEU A 1 301 ? -3.264 14.389 22.519 1.00 97.44 301 LEU A O 1
ATOM 2300 N N . LEU A 1 302 ? -1.326 13.227 22.382 1.00 96.75 302 LEU A N 1
ATOM 2301 C CA . LEU A 1 302 ? -1.683 12.153 23.309 1.00 96.75 302 LEU A CA 1
ATOM 2302 C C . LEU A 1 302 ? -1.935 12.684 24.731 1.00 96.75 302 LEU A C 1
ATOM 2304 O O . LEU A 1 302 ? -2.933 12.327 25.349 1.00 96.75 302 LEU A O 1
ATOM 2308 N N . ASP A 1 303 ? -1.094 13.604 25.205 1.00 95.44 303 ASP A N 1
ATOM 2309 C CA . ASP A 1 303 ? -1.251 14.273 26.507 1.00 95.44 303 ASP A CA 1
ATOM 2310 C C . ASP A 1 303 ? -2.311 15.397 26.491 1.00 95.44 303 ASP A C 1
ATOM 2312 O O . ASP A 1 303 ? -2.637 15.995 27.522 1.00 95.44 303 ASP A O 1
ATOM 2316 N N . GLY A 1 304 ? -2.834 15.729 25.310 1.00 93.88 304 GLY A N 1
ATOM 2317 C CA . GLY A 1 304 ? -3.729 16.855 25.089 1.00 93.88 304 GLY A CA 1
ATOM 2318 C C . GLY A 1 304 ? -5.193 16.585 25.470 1.00 93.88 304 GLY A C 1
ATOM 2319 O O . GLY A 1 304 ? -5.653 15.445 25.530 1.00 93.88 304 GLY A O 1
ATOM 2320 N N . PRO A 1 305 ? -6.003 17.648 25.645 1.00 94.25 305 PRO A N 1
ATOM 2321 C CA . PRO A 1 305 ? -7.414 17.518 26.024 1.00 94.25 305 PRO A CA 1
ATOM 2322 C C . PRO A 1 305 ? -8.294 16.918 24.916 1.00 94.25 305 PRO A C 1
ATOM 2324 O O . PRO A 1 305 ? -9.387 16.434 25.195 1.00 94.25 305 PRO A O 1
ATOM 2327 N N . LEU A 1 306 ? -7.839 16.935 23.656 1.00 94.94 306 LEU A N 1
ATOM 2328 C CA . LEU A 1 306 ? -8.607 16.389 22.532 1.00 94.94 306 LEU A CA 1
ATOM 2329 C C . LEU A 1 306 ? -8.848 14.889 22.673 1.00 94.94 306 LEU A C 1
ATOM 2331 O O . LEU A 1 306 ? -9.937 14.427 22.348 1.00 94.94 306 LEU A O 1
ATOM 2335 N N . LEU A 1 307 ? -7.875 14.142 23.201 1.00 94.38 307 LEU A N 1
ATOM 2336 C CA . LEU A 1 307 ? -8.017 12.704 23.404 1.00 94.38 307 LEU A CA 1
ATOM 2337 C C . LEU A 1 307 ? -9.147 12.371 24.387 1.00 94.38 307 LEU A C 1
ATOM 2339 O O . LEU A 1 307 ? -9.877 11.404 24.192 1.00 94.38 307 LEU A O 1
ATOM 2343 N N . GLN A 1 308 ? -9.328 13.202 25.417 1.00 91.00 308 GLN A N 1
ATOM 2344 C CA . GLN A 1 308 ? -10.420 13.044 26.381 1.00 91.00 308 GLN A CA 1
ATOM 2345 C C . GLN A 1 308 ? -11.788 13.303 25.738 1.00 91.00 308 GLN A C 1
ATOM 2347 O O . GLN A 1 308 ? -12.784 12.709 26.145 1.00 91.00 308 GLN A O 1
ATOM 2352 N N . HIS A 1 309 ? -11.844 14.186 24.737 1.00 93.56 309 HIS A N 1
ATOM 2353 C CA . HIS A 1 309 ? -13.064 14.464 23.983 1.00 93.56 309 HIS A CA 1
ATOM 2354 C C . HIS A 1 309 ? -13.376 13.389 22.940 1.00 93.56 309 HIS A C 1
ATOM 2356 O O . HIS A 1 309 ? -14.548 13.081 22.730 1.00 93.56 309 HIS A O 1
ATOM 2362 N N . ASP A 1 310 ? -12.354 12.821 22.298 1.00 96.19 310 ASP A N 1
ATOM 2363 C CA . ASP A 1 310 ? -12.508 11.738 21.333 1.00 96.19 310 ASP A CA 1
ATOM 2364 C C . ASP A 1 310 ? -11.417 10.661 21.494 1.00 96.19 310 ASP A C 1
ATOM 2366 O O . ASP A 1 310 ? -10.338 10.768 20.904 1.00 96.19 310 ASP A O 1
ATOM 2370 N N . PRO A 1 311 ? -11.721 9.559 22.206 1.00 93.44 311 PRO A N 1
ATOM 2371 C CA . PRO A 1 311 ? -10.848 8.388 22.308 1.00 93.44 311 PRO A CA 1
ATOM 2372 C C . PRO A 1 311 ? -10.411 7.800 20.958 1.00 93.44 311 PRO A C 1
ATOM 2374 O O . PRO A 1 311 ? -9.366 7.157 20.865 1.00 93.44 311 PRO A O 1
ATOM 2377 N N . GLY A 1 312 ? -11.195 8.026 19.896 1.00 95.75 312 GLY A N 1
ATOM 2378 C CA . GLY A 1 312 ? -10.884 7.570 18.541 1.00 95.75 312 GLY A CA 1
ATOM 2379 C C . GLY A 1 312 ? -9.625 8.202 17.939 1.00 95.75 312 GLY A C 1
ATOM 2380 O O . GLY A 1 312 ? -9.100 7.674 16.959 1.00 95.75 312 GLY A O 1
ATOM 2381 N N . ILE A 1 313 ? -9.100 9.282 18.529 1.00 98.06 313 ILE A N 1
ATOM 2382 C CA . ILE A 1 313 ? -7.803 9.858 18.157 1.00 98.06 313 ILE A CA 1
ATOM 2383 C C . ILE A 1 313 ? -6.674 8.843 18.363 1.00 98.06 313 ILE A C 1
ATOM 2385 O O . ILE A 1 313 ? -5.842 8.706 17.472 1.00 98.06 313 ILE A O 1
ATOM 2389 N N . ALA A 1 314 ? -6.669 8.086 19.466 1.00 98.00 314 ALA A N 1
ATOM 2390 C CA . ALA A 1 314 ? -5.638 7.077 19.732 1.00 98.00 314 ALA A CA 1
ATOM 2391 C C . ALA A 1 314 ? -5.597 5.999 18.636 1.00 98.00 314 ALA A C 1
ATOM 2393 O O . ALA A 1 314 ? -4.537 5.679 18.105 1.00 98.00 314 ALA A O 1
ATOM 2394 N N . MET A 1 315 ? -6.767 5.506 18.228 1.00 97.12 315 MET A N 1
ATOM 2395 C CA . MET A 1 315 ? -6.899 4.566 17.113 1.00 97.12 315 MET A CA 1
ATOM 2396 C C . MET A 1 315 ? -6.394 5.185 15.797 1.00 97.12 315 MET A C 1
ATOM 2398 O O . MET A 1 315 ? -5.625 4.571 15.059 1.00 97.12 315 MET A O 1
ATOM 2402 N N . ALA A 1 316 ? -6.748 6.445 15.533 1.00 98.12 316 ALA A N 1
ATOM 2403 C CA . ALA A 1 316 ? -6.306 7.151 14.335 1.00 98.12 316 ALA A CA 1
ATOM 2404 C C . ALA A 1 316 ? -4.795 7.421 14.295 1.00 98.12 316 ALA A C 1
ATOM 2406 O O . ALA A 1 316 ? -4.203 7.448 13.211 1.00 98.12 316 ALA A O 1
ATOM 2407 N N . MET A 1 317 ? -4.164 7.595 15.457 1.00 98.69 317 MET A N 1
ATOM 2408 C CA . MET A 1 317 ? -2.711 7.664 15.582 1.00 98.69 317 MET A CA 1
ATOM 2409 C C . MET A 1 317 ? -2.065 6.337 15.164 1.00 98.69 317 MET A C 1
ATOM 2411 O O . MET A 1 317 ? -1.116 6.364 14.382 1.00 98.69 317 MET A O 1
ATOM 2415 N N . VAL A 1 318 ? -2.618 5.188 15.579 1.00 98.25 318 VAL A N 1
ATOM 2416 C CA . VAL A 1 318 ? -2.116 3.857 15.182 1.00 98.25 318 VAL A CA 1
ATOM 2417 C C . VAL A 1 318 ? -2.155 3.660 13.664 1.00 98.25 318 VAL A C 1
ATOM 2419 O O . VAL A 1 318 ? -1.171 3.204 13.086 1.00 98.25 318 VAL A O 1
ATOM 2422 N N . TRP A 1 319 ? -3.214 4.102 12.976 1.00 96.62 319 TRP A N 1
ATOM 2423 C CA . TRP A 1 319 ? -3.281 4.032 11.505 1.00 96.62 319 TRP A CA 1
ATOM 2424 C C . TRP A 1 319 ? -2.176 4.823 10.789 1.00 96.62 319 TRP A C 1
ATOM 2426 O O . TRP A 1 319 ? -1.857 4.536 9.636 1.00 96.62 319 TRP A O 1
ATOM 2436 N N . GLY A 1 320 ? -1.585 5.824 11.448 1.00 97.19 320 GLY A N 1
ATOM 2437 C CA . GLY A 1 320 ? -0.467 6.598 10.909 1.00 97.19 320 GLY A CA 1
ATOM 2438 C C . GLY A 1 320 ? 0.898 5.924 11.066 1.00 97.19 320 GLY A C 1
ATOM 2439 O O . GLY A 1 320 ? 1.858 6.386 10.448 1.00 97.19 320 GLY A O 1
ATOM 2440 N N . LEU A 1 321 ? 1.004 4.863 11.877 1.00 97.25 321 LEU A N 1
ATOM 2441 C CA . LEU A 1 321 ? 2.281 4.265 12.278 1.00 97.25 321 LEU A CA 1
ATOM 2442 C C . LEU A 1 321 ? 2.901 3.341 11.235 1.00 97.25 321 LEU A C 1
ATOM 2444 O O . LEU A 1 321 ? 4.114 3.183 11.261 1.00 97.25 321 LEU A O 1
ATOM 2448 N N . ALA A 1 322 ? 2.129 2.750 10.320 1.00 93.44 322 ALA A N 1
ATOM 2449 C CA . ALA A 1 322 ? 2.658 1.790 9.345 1.00 93.44 322 ALA A CA 1
ATOM 2450 C C . ALA A 1 322 ? 3.930 2.283 8.608 1.00 93.44 322 ALA A C 1
ATOM 2452 O O . ALA A 1 322 ? 4.958 1.618 8.721 1.00 93.44 322 ALA A O 1
ATOM 2453 N N . PRO A 1 323 ? 3.948 3.460 7.939 1.00 92.81 323 PRO A N 1
ATOM 2454 C CA . PRO A 1 323 ? 5.183 3.997 7.349 1.00 92.81 323 PRO A CA 1
ATOM 2455 C C . PRO A 1 323 ? 6.277 4.327 8.369 1.00 92.81 323 PRO A C 1
ATOM 2457 O O . PRO A 1 323 ? 7.456 4.298 8.029 1.00 92.81 323 PRO A O 1
ATOM 2460 N N . VAL A 1 324 ? 5.904 4.690 9.597 1.00 96.25 324 VAL A N 1
ATOM 2461 C CA . VAL A 1 324 ? 6.857 5.060 10.649 1.00 96.25 324 VAL A CA 1
ATOM 2462 C C . VAL A 1 324 ? 7.598 3.824 11.131 1.00 96.25 324 VAL A C 1
ATOM 2464 O O . VAL A 1 324 ? 8.812 3.860 11.233 1.00 96.25 324 VAL A O 1
ATOM 2467 N N . ALA A 1 325 ? 6.898 2.713 11.347 1.00 94.88 325 ALA A N 1
ATOM 2468 C CA . ALA A 1 325 ? 7.496 1.463 11.797 1.00 94.88 325 ALA A CA 1
ATOM 2469 C C . ALA A 1 325 ? 8.492 0.872 10.781 1.00 94.88 325 ALA A C 1
ATOM 2471 O O . ALA A 1 325 ? 9.392 0.130 11.159 1.00 94.88 325 ALA A O 1
ATOM 2472 N N . GLU A 1 326 ? 8.361 1.215 9.498 1.00 90.00 326 GLU A N 1
ATOM 2473 C CA . GLU A 1 326 ? 9.298 0.794 8.450 1.00 90.00 326 GLU A CA 1
ATOM 2474 C C . GLU A 1 326 ? 10.585 1.628 8.402 1.00 90.00 326 GLU A C 1
ATOM 2476 O O . GLU A 1 326 ? 11.637 1.100 8.045 1.00 90.00 326 GLU A O 1
ATOM 2481 N N . VAL A 1 327 ? 10.495 2.932 8.685 1.0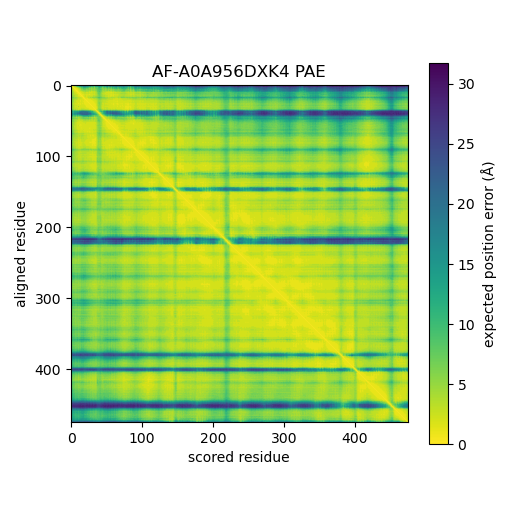0 91.88 327 VAL A N 1
ATOM 2482 C CA . VAL A 1 327 ? 11.603 3.890 8.497 1.00 91.88 327 VAL A CA 1
ATOM 2483 C C . VAL A 1 327 ? 12.264 4.269 9.824 1.00 91.88 327 VAL A C 1
ATOM 2485 O O . VAL A 1 327 ? 13.479 4.405 9.890 1.00 91.88 327 VAL A O 1
ATOM 2488 N N . GLU A 1 328 ? 11.467 4.414 10.878 1.00 95.25 328 GLU A N 1
ATOM 2489 C CA . GLU A 1 328 ? 11.843 4.851 12.225 1.00 95.25 328 GLU A CA 1
ATOM 2490 C C . GLU A 1 328 ? 11.226 3.902 13.280 1.00 95.25 328 GLU A C 1
ATOM 2492 O O . GLU A 1 328 ? 10.379 4.326 14.080 1.00 95.25 328 GLU A O 1
ATOM 2497 N N . PRO A 1 329 ? 11.603 2.606 13.286 1.00 94.88 329 PRO A N 1
ATOM 2498 C CA . PRO A 1 329 ? 10.953 1.580 14.102 1.00 94.88 329 PRO A CA 1
ATOM 2499 C C . PRO A 1 329 ? 10.965 1.907 15.596 1.00 94.88 329 PRO A C 1
ATOM 2501 O O . PRO A 1 329 ? 9.953 1.707 16.259 1.00 94.88 329 PRO A O 1
ATOM 2504 N N . GLU A 1 330 ? 12.046 2.485 16.129 1.00 96.75 330 GLU A N 1
ATOM 2505 C CA . GLU A 1 330 ? 12.116 2.809 17.558 1.00 96.75 330 GLU A CA 1
ATOM 2506 C C . GLU A 1 330 ? 11.154 3.941 17.939 1.00 96.75 330 GLU A C 1
ATOM 2508 O O . GLU A 1 330 ? 10.566 3.902 19.012 1.00 96.75 330 GLU A O 1
ATOM 2513 N N . ALA A 1 331 ? 10.963 4.941 17.067 1.00 98.12 331 ALA A N 1
ATOM 2514 C CA . ALA A 1 331 ? 9.992 6.010 17.323 1.00 98.12 331 ALA A CA 1
ATOM 2515 C C . ALA A 1 331 ? 8.549 5.497 17.222 1.00 98.12 331 ALA A C 1
ATOM 2517 O O . ALA A 1 331 ? 7.671 5.964 17.947 1.00 98.12 331 ALA A O 1
ATOM 2518 N N . ALA A 1 332 ? 8.300 4.543 16.320 1.00 97.94 332 ALA A N 1
ATOM 2519 C CA . ALA A 1 332 ? 7.005 3.889 16.213 1.00 97.94 332 ALA A CA 1
ATOM 2520 C C . ALA A 1 332 ? 6.699 3.015 17.441 1.00 97.94 332 ALA A C 1
ATOM 2522 O O . ALA A 1 332 ? 5.573 3.068 17.931 1.00 97.94 332 ALA A O 1
ATOM 2523 N N . GLU A 1 333 ? 7.680 2.256 17.948 1.00 98.12 333 GLU A N 1
ATOM 2524 C CA . GLU A 1 333 ? 7.542 1.460 19.179 1.00 98.12 333 GLU A CA 1
ATOM 2525 C C . GLU A 1 333 ? 7.289 2.363 20.395 1.00 98.12 333 GLU A C 1
ATOM 2527 O O . GLU A 1 333 ? 6.310 2.172 21.114 1.00 98.12 333 GLU A O 1
ATOM 2532 N N . GLU A 1 334 ? 8.093 3.417 20.562 1.00 98.50 334 GLU A N 1
ATOM 2533 C CA . GLU A 1 334 ? 7.923 4.394 21.644 1.00 98.50 334 GLU A CA 1
ATOM 2534 C C . GLU A 1 334 ? 6.512 5.004 21.642 1.00 98.50 334 GLU A C 1
ATOM 2536 O O . GLU A 1 334 ? 5.842 5.071 22.675 1.00 98.50 334 GLU A O 1
ATOM 2541 N N . LEU A 1 335 ? 6.027 5.420 20.468 1.00 98.69 335 LEU A N 1
ATOM 2542 C CA . LEU A 1 335 ? 4.706 6.023 20.353 1.00 98.69 335 LEU A CA 1
ATOM 2543 C C . LEU A 1 335 ? 3.576 5.005 20.553 1.00 98.69 335 LEU A C 1
ATOM 2545 O O . LEU A 1 335 ? 2.610 5.316 21.245 1.00 98.69 335 LEU A O 1
ATOM 2549 N N . VAL A 1 336 ? 3.656 3.801 19.976 1.00 98.62 336 VAL A N 1
ATOM 2550 C CA . VAL A 1 336 ? 2.578 2.806 20.124 1.00 98.62 336 VAL A CA 1
ATOM 2551 C C . VAL A 1 336 ? 2.454 2.316 21.564 1.00 98.62 336 VAL A C 1
ATOM 2553 O O . VAL A 1 336 ? 1.340 2.094 22.033 1.00 98.62 336 VAL A O 1
ATOM 2556 N N . GLU A 1 337 ? 3.567 2.213 22.293 1.00 98.62 337 GLU A N 1
ATOM 2557 C CA . GLU A 1 337 ? 3.563 1.908 23.723 1.00 98.62 337 GLU A CA 1
ATOM 2558 C C . GLU A 1 337 ? 2.904 3.016 24.541 1.00 98.62 337 GLU A C 1
ATOM 2560 O O . GLU A 1 337 ? 2.075 2.724 25.405 1.00 98.62 337 GLU A O 1
ATOM 2565 N N 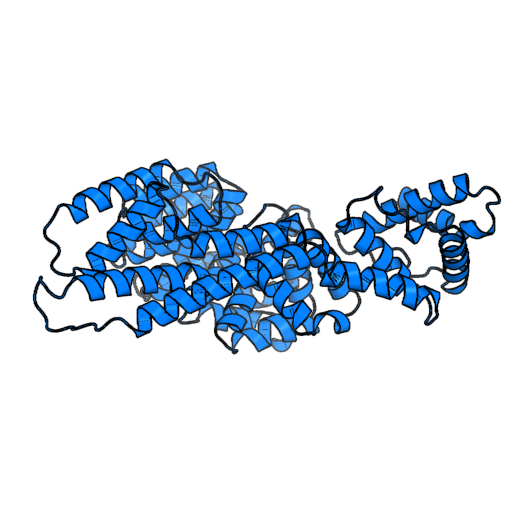. ALA A 1 338 ? 3.212 4.282 24.245 1.00 98.62 338 ALA A N 1
ATOM 2566 C CA . ALA A 1 338 ? 2.570 5.415 24.903 1.00 98.62 338 ALA A CA 1
ATOM 2567 C C . ALA A 1 338 ? 1.055 5.440 24.633 1.00 98.62 338 ALA A C 1
ATOM 2569 O O . ALA A 1 338 ? 0.259 5.611 25.560 1.00 98.62 338 ALA A O 1
ATOM 2570 N N . ILE A 1 339 ? 0.635 5.198 23.385 1.00 98.56 339 ILE A N 1
ATOM 2571 C CA . ILE A 1 339 ? -0.788 5.121 23.028 1.00 98.56 339 ILE A CA 1
ATOM 2572 C C . ILE A 1 339 ? -1.461 3.943 23.751 1.00 98.56 339 ILE A C 1
ATOM 2574 O O . ILE A 1 339 ? -2.548 4.116 24.304 1.00 98.56 339 ILE A O 1
ATOM 2578 N N . ALA A 1 340 ? -0.825 2.768 23.795 1.00 98.38 340 ALA A N 1
ATOM 2579 C CA . ALA A 1 340 ? -1.343 1.595 24.498 1.00 98.38 340 ALA A CA 1
ATOM 2580 C C . ALA A 1 340 ? -1.463 1.832 26.008 1.00 98.38 340 ALA A C 1
ATOM 2582 O O . ALA A 1 340 ? -2.428 1.388 26.619 1.00 98.38 340 ALA A O 1
ATOM 2583 N N . ALA A 1 341 ? -0.521 2.553 26.617 1.00 98.12 341 ALA A N 1
ATOM 2584 C CA . ALA A 1 341 ? -0.593 2.911 28.029 1.00 98.12 341 ALA A CA 1
ATOM 2585 C C . ALA A 1 341 ? -1.766 3.861 28.328 1.00 98.12 341 ALA A C 1
ATOM 2587 O O . ALA A 1 341 ? -2.404 3.735 29.373 1.00 98.12 341 ALA A O 1
ATOM 2588 N N . ALA A 1 342 ? -2.065 4.789 27.415 1.00 97.06 342 ALA A N 1
ATOM 2589 C CA . ALA A 1 342 ? -3.165 5.736 27.567 1.00 97.06 342 ALA A CA 1
ATOM 2590 C C . ALA A 1 342 ? -4.539 5.104 27.281 1.00 97.06 342 ALA A C 1
ATOM 2592 O O . ALA A 1 342 ? -5.491 5.335 28.024 1.00 97.06 342 ALA A O 1
ATOM 2593 N N . MET A 1 343 ? -4.652 4.320 26.202 1.00 97.00 343 MET A N 1
ATOM 2594 C CA . MET A 1 343 ? -5.926 3.852 25.640 1.00 97.00 343 MET A CA 1
ATOM 2595 C C . MET A 1 343 ? -5.880 2.371 25.203 1.00 97.00 343 MET A C 1
ATOM 2597 O O . MET A 1 343 ? -6.180 2.067 24.045 1.00 97.00 343 MET A O 1
ATOM 2601 N N . PRO A 1 344 ? -5.551 1.424 26.103 1.00 96.75 344 PRO A N 1
ATOM 2602 C CA . PRO A 1 344 ? -5.212 0.041 25.739 1.00 96.75 344 PRO A CA 1
ATOM 2603 C C . PRO A 1 344 ? -6.342 -0.720 25.040 1.00 96.75 344 PRO A C 1
ATOM 2605 O O . PRO A 1 344 ? -6.106 -1.450 24.084 1.00 96.75 344 PRO A O 1
ATOM 2608 N N . ILE A 1 345 ? -7.586 -0.547 25.494 1.00 94.62 345 ILE A N 1
ATOM 2609 C CA . ILE A 1 345 ? -8.741 -1.246 24.911 1.00 94.62 345 ILE A CA 1
ATOM 2610 C C . ILE A 1 345 ? -9.115 -0.625 23.558 1.00 94.62 345 ILE A C 1
ATOM 2612 O O . ILE A 1 345 ? -9.386 -1.346 22.602 1.00 94.62 345 ILE A O 1
ATOM 2616 N N . SER A 1 346 ? -9.081 0.707 23.447 1.00 94.38 346 SER A N 1
ATOM 2617 C CA . SER A 1 346 ? -9.542 1.427 22.253 1.00 94.38 346 SER A CA 1
ATOM 2618 C C . SER A 1 346 ? -8.682 1.199 21.013 1.00 94.38 346 SER A C 1
ATOM 2620 O O . SER A 1 346 ? -9.169 1.399 19.904 1.00 94.38 346 SER A O 1
ATOM 2622 N N . ILE A 1 347 ? -7.409 0.833 21.182 1.00 96.81 347 ILE A N 1
ATOM 2623 C CA . ILE A 1 347 ? -6.493 0.617 20.056 1.00 96.81 347 ILE A CA 1
ATOM 2624 C C . ILE A 1 347 ? -6.259 -0.852 19.715 1.00 96.81 347 ILE A C 1
ATOM 2626 O O . ILE A 1 347 ? -5.597 -1.122 18.718 1.00 96.81 347 ILE A O 1
ATOM 2630 N N . ALA A 1 348 ? -6.749 -1.784 20.538 1.00 96.00 348 ALA A N 1
ATOM 2631 C CA . ALA A 1 348 ? -6.345 -3.186 20.499 1.00 96.00 348 ALA A CA 1
ATOM 2632 C C . ALA A 1 348 ? -6.507 -3.815 19.104 1.00 96.00 348 ALA A C 1
ATOM 2634 O O . ALA A 1 348 ? -5.575 -4.431 18.596 1.00 96.00 348 ALA A O 1
ATOM 2635 N N . ASP A 1 349 ? -7.643 -3.578 18.451 1.00 93.19 349 ASP A N 1
ATOM 2636 C CA . ASP A 1 349 ? -7.936 -4.128 17.123 1.00 93.19 349 ASP A CA 1
ATOM 2637 C C . ASP A 1 349 ? -7.065 -3.493 16.021 1.00 93.19 349 ASP A C 1
ATOM 2639 O O . ASP A 1 349 ? -6.436 -4.179 15.220 1.00 93.19 349 ASP A O 1
ATOM 2643 N N . SER A 1 350 ? -6.898 -2.165 16.044 1.00 94.38 350 SER A N 1
ATOM 2644 C CA . SER A 1 350 ? -5.993 -1.473 15.110 1.00 94.38 350 SER A CA 1
ATOM 2645 C C . SER A 1 350 ? -4.520 -1.836 15.322 1.00 94.38 350 SER A C 1
ATOM 2647 O O . SER A 1 350 ? -3.727 -1.781 14.381 1.00 94.38 350 SER A O 1
ATOM 2649 N N . LEU A 1 351 ? -4.131 -2.222 16.541 1.00 95.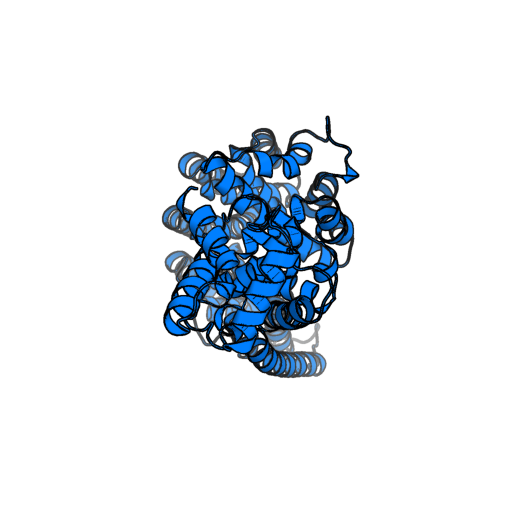81 351 LEU A N 1
ATOM 2650 C CA . LEU A 1 351 ? -2.802 -2.755 16.819 1.00 95.81 351 LEU A CA 1
ATOM 2651 C C . LEU A 1 351 ? -2.624 -4.159 16.222 1.00 95.81 351 LEU A C 1
ATOM 2653 O O . LEU A 1 351 ? -1.552 -4.440 15.686 1.00 95.81 351 LEU A O 1
ATOM 2657 N N . VAL A 1 352 ? -3.652 -5.015 16.269 1.00 92.69 352 VAL A N 1
ATOM 2658 C CA . VAL A 1 352 ? -3.655 -6.311 15.565 1.00 92.69 352 VAL A CA 1
ATOM 2659 C C . VAL A 1 352 ? -3.461 -6.095 14.061 1.00 92.69 352 VAL A C 1
ATOM 2661 O O . VAL A 1 352 ? -2.549 -6.691 13.481 1.00 92.69 352 VAL A O 1
ATOM 2664 N N . GLU A 1 353 ? -4.222 -5.179 13.449 1.00 89.88 353 GLU A N 1
ATOM 2665 C CA . GLU A 1 353 ? -4.078 -4.833 12.025 1.00 89.88 353 GLU A CA 1
ATOM 2666 C C . GLU A 1 353 ? -2.635 -4.398 11.698 1.00 89.88 353 GLU A C 1
ATOM 2668 O O . GLU A 1 353 ? -1.996 -4.928 10.783 1.00 89.88 353 GLU A O 1
ATOM 2673 N N . LEU A 1 354 ? -2.077 -3.467 12.480 1.00 91.81 354 LEU A N 1
ATOM 2674 C CA . LEU A 1 354 ? -0.723 -2.948 12.272 1.00 91.81 354 LEU A CA 1
ATOM 2675 C C . LEU A 1 354 ? 0.358 -4.031 12.426 1.00 91.81 354 LEU A C 1
ATOM 2677 O O . LEU A 1 354 ? 1.308 -4.070 11.642 1.00 91.81 354 LEU A O 1
ATOM 2681 N N . ARG A 1 355 ? 0.209 -4.944 13.392 1.00 91.00 355 ARG A N 1
ATOM 2682 C CA . ARG A 1 355 ? 1.114 -6.094 13.584 1.00 91.00 355 ARG A CA 1
ATOM 2683 C C . ARG A 1 355 ? 1.065 -7.079 12.416 1.00 91.00 355 ARG A C 1
ATOM 2685 O O . ARG A 1 355 ? 2.087 -7.677 12.078 1.00 91.00 355 ARG A O 1
ATOM 2692 N N . GLY A 1 356 ? -0.090 -7.219 11.765 1.00 85.00 356 GLY A N 1
ATOM 2693 C CA . GLY A 1 356 ? -0.216 -7.960 10.508 1.00 85.00 356 GLY A CA 1
ATOM 2694 C C . GLY A 1 356 ? 0.592 -7.321 9.372 1.00 85.00 356 GLY A C 1
ATOM 2695 O O . GLY A 1 356 ? 1.233 -8.019 8.582 1.00 85.00 356 GLY A O 1
ATOM 2696 N N . GLN A 1 357 ? 0.635 -5.987 9.328 1.00 85.25 357 GLN A N 1
ATOM 2697 C CA . GLN A 1 357 ? 1.363 -5.225 8.310 1.00 85.25 357 GLN A CA 1
ATOM 2698 C C . GLN A 1 357 ? 2.878 -5.180 8.558 1.00 85.25 357 GLN A C 1
ATOM 2700 O O . GLN A 1 357 ? 3.645 -5.243 7.595 1.00 85.25 357 GLN A O 1
ATOM 2705 N N . VAL A 1 358 ? 3.316 -5.111 9.823 1.00 87.69 358 VAL A N 1
ATOM 2706 C CA . VAL A 1 358 ? 4.727 -4.955 10.213 1.00 87.69 358 VAL A CA 1
ATOM 2707 C C . VAL A 1 358 ? 5.167 -6.098 11.128 1.00 87.69 358 VAL A C 1
ATOM 2709 O O . VAL A 1 358 ? 4.789 -6.188 12.296 1.00 87.69 358 VAL A O 1
ATOM 2712 N N . ARG A 1 359 ? 6.006 -6.994 10.596 1.00 82.88 359 ARG A N 1
ATOM 2713 C CA . ARG A 1 359 ? 6.435 -8.205 11.307 1.00 82.88 359 ARG A CA 1
ATOM 2714 C C . ARG A 1 359 ? 7.259 -7.858 12.550 1.00 82.88 359 ARG A C 1
ATOM 2716 O O . ARG A 1 359 ? 8.283 -7.196 12.448 1.00 82.88 359 ARG A O 1
ATOM 2723 N N . GLY A 1 360 ? 6.855 -8.405 13.697 1.00 87.06 360 GLY A N 1
ATOM 2724 C CA . GLY A 1 360 ? 7.589 -8.273 14.962 1.00 87.06 360 GLY A CA 1
ATOM 2725 C C . GLY A 1 360 ? 7.383 -6.946 15.697 1.00 87.06 360 GLY A C 1
ATOM 2726 O O . GLY A 1 360 ? 8.035 -6.733 16.709 1.00 87.06 360 GLY A O 1
ATOM 2727 N N . PHE A 1 361 ? 6.485 -6.084 15.219 1.00 91.81 361 PHE A N 1
ATOM 2728 C CA . PHE A 1 361 ? 6.241 -4.758 15.783 1.00 91.81 361 PHE A CA 1
ATOM 2729 C C . PHE A 1 361 ? 5.376 -4.779 17.057 1.00 91.81 361 PHE A C 1
ATOM 2731 O O . PHE A 1 361 ? 4.410 -5.542 17.155 1.00 91.81 361 PHE A O 1
ATOM 2738 N N . GLY A 1 362 ? 5.666 -3.897 18.018 1.00 95.19 362 GLY A N 1
ATOM 2739 C CA . GLY A 1 362 ? 4.728 -3.506 19.078 1.00 95.19 362 GLY A CA 1
ATOM 2740 C C . GLY A 1 362 ? 4.415 -4.606 20.094 1.00 95.19 362 GLY A C 1
ATOM 2741 O O . GLY A 1 362 ? 3.280 -4.714 20.557 1.00 95.19 362 GLY A O 1
ATOM 2742 N N . ALA A 1 363 ? 5.391 -5.461 20.420 1.00 96.00 363 ALA A N 1
ATOM 2743 C CA . ALA A 1 363 ? 5.206 -6.570 21.362 1.00 96.00 363 ALA A CA 1
ATOM 2744 C C . ALA A 1 363 ? 4.755 -6.101 22.756 1.00 96.00 363 ALA A C 1
ATOM 2746 O O . ALA A 1 363 ? 3.811 -6.657 23.316 1.00 96.00 363 ALA A O 1
ATOM 2747 N N . GLN A 1 364 ? 5.372 -5.043 23.283 1.00 97.38 364 GLN A N 1
ATOM 2748 C CA . GLN A 1 364 ? 5.021 -4.493 24.592 1.00 97.38 364 GLN A CA 1
ATOM 2749 C C . GLN A 1 364 ? 3.634 -3.836 24.587 1.00 97.38 364 GLN A C 1
ATOM 2751 O O . GLN A 1 364 ? 2.835 -4.071 25.493 1.00 97.38 364 GLN A O 1
ATOM 2756 N N . ALA A 1 365 ? 3.309 -3.068 23.544 1.00 97.94 365 ALA A N 1
ATOM 2757 C CA . ALA A 1 365 ? 1.973 -2.500 23.368 1.00 97.94 365 ALA A CA 1
ATOM 2758 C C . ALA A 1 365 ? 0.891 -3.591 23.293 1.00 97.94 365 ALA A C 1
ATOM 2760 O O . ALA A 1 365 ? -0.167 -3.445 23.907 1.00 97.94 365 ALA A O 1
ATOM 2761 N N . ALA A 1 366 ? 1.170 -4.706 22.609 1.00 97.38 366 ALA A N 1
ATOM 2762 C CA . ALA A 1 366 ? 0.253 -5.840 22.531 1.00 97.38 366 ALA A CA 1
ATOM 2763 C C . ALA A 1 366 ? 0.023 -6.479 23.906 1.00 97.38 366 ALA A C 1
ATOM 2765 O O . ALA A 1 366 ? -1.121 -6.747 24.266 1.00 97.38 366 ALA A O 1
ATOM 2766 N N . GLU A 1 367 ? 1.076 -6.643 24.713 1.00 97.81 367 GLU A N 1
ATOM 2767 C CA . GLU A 1 367 ? 0.947 -7.161 26.078 1.00 97.81 367 GLU A CA 1
ATOM 2768 C C . GLU A 1 367 ? 0.104 -6.234 26.971 1.00 97.81 367 GLU A C 1
ATOM 2770 O O . GLU A 1 367 ? -0.733 -6.707 27.745 1.00 97.81 367 GLU A O 1
ATOM 2775 N N . ILE A 1 368 ? 0.292 -4.914 26.853 1.00 98.25 368 ILE A N 1
ATOM 2776 C CA . ILE A 1 368 ? -0.503 -3.911 27.576 1.00 98.25 368 ILE A CA 1
ATOM 2777 C C . ILE A 1 368 ? -1.987 -4.041 27.198 1.00 98.25 368 ILE A C 1
ATOM 2779 O O . ILE A 1 368 ? -2.833 -4.169 28.086 1.00 98.25 368 ILE A O 1
ATOM 2783 N N . CYS A 1 369 ? -2.298 -4.081 25.899 1.00 98.06 369 CYS A N 1
ATOM 2784 C CA . CYS A 1 369 ? -3.668 -4.225 25.402 1.00 98.06 369 CYS A CA 1
ATOM 2785 C C . CYS A 1 369 ? -4.299 -5.552 25.855 1.00 98.06 369 CYS A C 1
ATOM 2787 O O . CYS A 1 369 ? -5.405 -5.555 26.398 1.00 98.06 369 CYS A O 1
ATOM 2789 N N . ALA A 1 370 ? -3.575 -6.668 25.715 1.00 97.06 370 ALA A N 1
ATOM 2790 C CA . ALA A 1 370 ? -4.029 -7.996 26.124 1.00 97.06 370 ALA A CA 1
ATOM 2791 C C . ALA A 1 370 ? -4.331 -8.057 27.629 1.00 97.06 370 ALA A C 1
ATOM 2793 O O . ALA A 1 370 ? -5.362 -8.582 28.053 1.00 97.06 370 ALA A O 1
ATOM 2794 N N . ARG A 1 371 ? -3.469 -7.458 28.461 1.00 97.44 371 ARG A N 1
ATOM 2795 C CA . ARG A 1 371 ? -3.681 -7.379 29.912 1.00 97.44 371 ARG A CA 1
ATOM 2796 C C . ARG A 1 371 ? -4.952 -6.606 30.260 1.00 97.44 371 ARG A C 1
ATOM 2798 O O . ARG A 1 371 ? -5.725 -7.076 31.095 1.00 97.44 371 ARG A O 1
ATOM 2805 N N . SER A 1 372 ? -5.183 -5.460 29.622 1.00 96.38 372 SER A N 1
ATOM 2806 C CA . SER A 1 372 ? -6.391 -4.659 29.841 1.00 96.38 372 SER A CA 1
ATOM 2807 C C . SER A 1 372 ? -7.659 -5.358 29.349 1.00 96.38 372 SER A C 1
ATOM 2809 O O . SER A 1 372 ? -8.668 -5.326 30.051 1.00 96.38 372 SER A O 1
ATOM 2811 N N . LEU A 1 373 ? -7.610 -6.048 28.205 1.00 94.94 373 LEU A N 1
ATOM 2812 C CA . LEU A 1 373 ? -8.735 -6.848 27.711 1.00 94.94 373 LEU A CA 1
ATOM 2813 C C . LEU A 1 373 ? -9.060 -8.014 28.650 1.00 94.94 373 LEU A C 1
ATOM 2815 O O . LEU A 1 373 ? -10.225 -8.200 28.989 1.00 94.94 373 LEU A O 1
ATOM 2819 N N . ARG A 1 374 ? -8.054 -8.748 29.147 1.00 94.69 374 ARG A N 1
ATOM 2820 C CA . ARG A 1 374 ? -8.255 -9.812 30.150 1.00 94.69 374 ARG A CA 1
ATOM 2821 C C . ARG A 1 374 ? -8.940 -9.300 31.409 1.00 94.69 374 ARG A C 1
ATOM 2823 O O . ARG A 1 374 ? -9.835 -9.962 31.927 1.00 94.69 374 ARG A O 1
ATOM 2830 N N . GLN A 1 375 ? -8.526 -8.132 31.899 1.00 93.38 375 GLN A N 1
ATOM 2831 C CA . GLN A 1 375 ? -9.155 -7.511 33.059 1.00 93.38 375 GLN A CA 1
ATOM 2832 C C . GLN A 1 375 ? -10.614 -7.135 32.765 1.00 93.38 375 GLN A C 1
ATOM 2834 O O . GLN A 1 375 ? -11.487 -7.476 33.557 1.00 93.38 375 GLN A O 1
ATOM 2839 N N . SER A 1 376 ? -10.879 -6.505 31.616 1.00 90.88 376 SER A N 1
ATOM 2840 C CA . SER A 1 376 ? -12.233 -6.118 31.196 1.00 90.88 376 SER A CA 1
ATOM 2841 C C . SER A 1 376 ? -13.160 -7.325 31.031 1.00 90.88 376 SER A C 1
ATOM 2843 O O . SER A 1 376 ? -14.311 -7.282 31.447 1.00 90.88 376 SER A O 1
ATOM 2845 N N . LEU A 1 377 ? -12.656 -8.425 30.466 1.00 88.75 377 LEU A N 1
ATOM 2846 C CA . LEU A 1 377 ? -13.401 -9.672 30.265 1.00 88.75 377 LEU A CA 1
ATOM 2847 C C . LEU A 1 377 ? -13.670 -10.447 31.565 1.00 88.75 377 LEU A C 1
ATOM 2849 O O . LEU A 1 377 ? -14.464 -11.389 31.558 1.00 88.75 377 LEU A O 1
ATOM 2853 N N . GLY A 1 378 ? -12.988 -10.095 32.660 1.00 83.25 378 GLY A N 1
ATOM 2854 C CA . GLY A 1 378 ? -13.222 -10.662 33.988 1.00 83.25 378 GLY A CA 1
ATOM 2855 C C . GLY A 1 378 ? -14.469 -10.101 34.678 1.00 83.25 378 GLY A C 1
ATOM 2856 O O . GLY A 1 378 ? -14.958 -10.710 35.632 1.00 83.25 378 GLY A O 1
ATOM 2857 N N . GLU A 1 379 ? -14.994 -8.969 34.205 1.00 81.25 379 GLU A N 1
ATOM 2858 C CA . GLU A 1 379 ? -16.231 -8.372 34.702 1.00 81.25 379 GLU A CA 1
ATOM 2859 C C . GLU A 1 379 ? -17.457 -8.929 33.947 1.00 81.25 379 GLU A C 1
ATOM 2861 O O . GLU A 1 379 ? -17.343 -9.326 32.785 1.00 81.25 379 GLU A O 1
ATOM 2866 N N . PRO A 1 380 ? -18.645 -9.012 34.578 1.00 72.56 380 PRO A N 1
ATOM 2867 C CA . PRO A 1 380 ? -19.852 -9.468 33.896 1.00 72.56 380 PRO A CA 1
ATOM 2868 C C . PRO A 1 380 ? -20.281 -8.456 32.823 1.00 72.56 380 PRO A C 1
ATOM 2870 O O . PRO A 1 380 ? -20.901 -7.442 33.133 1.00 72.56 380 PRO A O 1
ATOM 2873 N N . GLU A 1 381 ? -19.975 -8.746 31.563 1.00 69.62 381 GLU A N 1
ATOM 2874 C CA . GLU A 1 381 ? -20.427 -7.958 30.415 1.00 69.62 381 GLU A CA 1
ATOM 2875 C C . GLU A 1 381 ? -21.853 -8.373 30.010 1.00 69.62 381 GLU A C 1
ATOM 2877 O O . GLU A 1 381 ? -22.161 -9.565 29.888 1.00 69.62 381 GLU A O 1
ATOM 2882 N N . LEU A 1 382 ? -22.740 -7.389 29.830 1.00 67.94 382 LEU A N 1
ATOM 2883 C CA . LEU A 1 382 ? -24.138 -7.631 29.450 1.00 67.94 382 LEU A CA 1
ATOM 2884 C C . LEU A 1 382 ? -24.268 -7.926 27.954 1.00 67.94 382 LEU A C 1
ATOM 2886 O O . LEU A 1 382 ? -25.219 -8.597 27.552 1.00 67.94 382 LEU A O 1
ATOM 2890 N N . ASP A 1 383 ? -23.317 -7.441 27.153 1.00 79.38 383 ASP A N 1
ATOM 2891 C CA . ASP A 1 383 ? -23.227 -7.715 25.726 1.00 79.38 383 ASP A CA 1
ATOM 2892 C C . ASP A 1 383 ? -22.289 -8.903 25.449 1.00 79.38 383 ASP A C 1
ATOM 2894 O O . ASP A 1 383 ? -21.056 -8.813 25.371 1.00 79.38 383 ASP A O 1
ATOM 2898 N N . ASP A 1 384 ? -22.900 -10.070 25.272 1.00 80.75 384 ASP A N 1
ATOM 2899 C CA . ASP A 1 384 ? -22.199 -11.290 24.903 1.00 80.75 384 ASP A CA 1
ATOM 2900 C C . ASP A 1 384 ? -21.498 -11.196 23.533 1.00 80.75 384 ASP A C 1
ATOM 2902 O O . ASP A 1 384 ? -20.468 -11.847 23.344 1.00 80.75 384 ASP A O 1
ATOM 2906 N N . GLY A 1 385 ? -21.987 -10.365 22.607 1.00 81.31 385 GLY A N 1
ATOM 2907 C CA . GLY A 1 385 ? -21.342 -10.098 21.321 1.00 81.31 385 GLY A CA 1
ATOM 2908 C C . GLY A 1 385 ? -20.064 -9.273 21.469 1.00 81.31 385 GLY A C 1
ATOM 2909 O O . GLY A 1 385 ? -19.026 -9.654 20.925 1.00 81.31 385 GLY A O 1
ATOM 2910 N N . LEU A 1 386 ? -20.108 -8.207 22.271 1.00 83.31 386 LEU A N 1
ATOM 2911 C CA . LEU A 1 386 ? -18.930 -7.399 22.607 1.00 83.31 386 LEU A CA 1
ATOM 2912 C C . LEU A 1 386 ? -17.858 -8.242 23.314 1.00 83.31 386 LEU A C 1
ATOM 2914 O O . LEU A 1 386 ? -16.676 -8.154 22.989 1.00 83.31 386 LEU A O 1
ATOM 2918 N N . SER A 1 387 ? -18.279 -9.133 24.216 1.00 86.88 387 SER A N 1
ATOM 2919 C CA . SER A 1 387 ? -17.380 -10.086 24.878 1.00 86.88 387 SER A CA 1
ATOM 2920 C C . SER A 1 387 ? -16.701 -11.040 23.892 1.00 86.88 387 SER A C 1
ATOM 2922 O O . SER A 1 387 ? -15.527 -11.368 24.054 1.00 86.88 387 SER A O 1
ATOM 2924 N N . ALA A 1 388 ? -17.431 -11.523 22.881 1.00 87.62 388 ALA A N 1
ATOM 2925 C CA . ALA A 1 388 ? -16.873 -12.402 21.855 1.00 87.62 388 ALA A CA 1
ATOM 2926 C C . ALA A 1 388 ? -15.875 -11.669 20.951 1.00 87.62 388 ALA A C 1
ATOM 2928 O O . ALA A 1 388 ? -14.826 -12.229 20.640 1.00 87.62 388 ALA A O 1
ATOM 2929 N N . LEU A 1 389 ? -16.170 -10.416 20.590 1.00 89.06 389 LEU A N 1
ATOM 2930 C CA . LEU A 1 389 ? -15.249 -9.558 19.848 1.00 89.06 389 LEU A CA 1
ATOM 2931 C C . LEU A 1 389 ? -13.954 -9.327 20.640 1.00 89.06 389 LEU A C 1
ATOM 2933 O O . LEU A 1 389 ? -12.868 -9.581 20.130 1.00 89.06 389 LEU A O 1
ATOM 2937 N N . ALA A 1 390 ? -14.070 -8.921 21.906 1.00 90.88 390 ALA A N 1
ATOM 2938 C CA . ALA A 1 390 ? -12.926 -8.667 22.778 1.00 90.88 390 ALA A CA 1
ATOM 2939 C C . ALA A 1 390 ? -12.050 -9.913 22.995 1.00 90.88 390 ALA A C 1
ATOM 2941 O O . ALA A 1 390 ? -10.828 -9.791 23.027 1.00 90.88 390 ALA A O 1
ATOM 2942 N N . ARG A 1 391 ? -12.650 -11.109 23.102 1.00 90.62 391 ARG A N 1
ATOM 2943 C CA . ARG A 1 391 ? -11.901 -12.378 23.152 1.00 90.62 391 ARG A CA 1
ATOM 2944 C C . ARG A 1 391 ? -11.163 -12.653 21.853 1.00 90.62 391 ARG A C 1
ATOM 2946 O O . ARG A 1 391 ? -9.979 -12.923 21.894 1.00 90.62 391 ARG A O 1
ATOM 2953 N N . SER A 1 392 ? -11.830 -12.489 20.715 1.00 89.75 392 SER A N 1
ATOM 2954 C CA . SER A 1 392 ? -11.180 -12.681 19.420 1.00 89.75 392 SER A CA 1
ATOM 2955 C C . SER A 1 392 ? -9.979 -11.739 19.243 1.00 89.75 392 SER A C 1
ATOM 2957 O O . SER A 1 392 ? -8.949 -12.169 18.737 1.00 89.75 392 SER A O 1
ATOM 2959 N N . ILE A 1 393 ? -10.082 -10.475 19.680 1.00 92.12 393 ILE A N 1
ATOM 2960 C CA . ILE A 1 393 ? -8.960 -9.519 19.635 1.00 92.12 393 ILE A CA 1
ATOM 2961 C C . ILE A 1 393 ? -7.836 -9.959 20.579 1.00 92.12 393 ILE A C 1
ATOM 2963 O O . ILE A 1 393 ? -6.659 -9.841 20.242 1.00 92.12 393 ILE A O 1
ATOM 2967 N N . LEU A 1 394 ? -8.188 -10.446 21.771 1.00 93.62 394 LEU A N 1
ATOM 2968 C CA . LEU A 1 394 ? -7.222 -10.957 22.738 1.00 93.62 394 LEU A CA 1
ATOM 2969 C C . LEU A 1 394 ? -6.429 -12.142 22.166 1.00 93.62 394 LEU A C 1
ATOM 2971 O O . LEU A 1 394 ? -5.203 -12.121 22.251 1.00 93.62 394 LEU A O 1
ATOM 2975 N N . ASP A 1 395 ? -7.110 -13.102 21.540 1.00 90.81 395 ASP A N 1
ATOM 2976 C CA . ASP A 1 395 ? -6.491 -14.281 20.924 1.00 90.81 395 ASP A CA 1
ATOM 2977 C C . ASP A 1 395 ? -5.453 -13.856 19.858 1.00 90.81 395 ASP A C 1
ATOM 2979 O O . ASP A 1 395 ? -4.311 -14.325 19.865 1.00 90.81 395 ASP A O 1
ATOM 2983 N N . ASP A 1 396 ? -5.795 -12.875 19.008 1.00 89.56 396 ASP A N 1
ATOM 2984 C CA . ASP A 1 396 ? -4.877 -12.324 17.998 1.00 89.56 396 ASP A CA 1
ATOM 2985 C C . ASP A 1 396 ? -3.664 -11.604 18.617 1.00 89.56 396 ASP A C 1
ATOM 2987 O O . ASP A 1 396 ? -2.542 -11.692 18.105 1.00 89.56 396 ASP A O 1
ATOM 2991 N N . LEU A 1 397 ? -3.866 -10.866 19.716 1.00 91.94 397 LEU A N 1
ATOM 2992 C CA . LEU A 1 397 ? -2.785 -10.168 20.420 1.00 91.94 397 LEU A CA 1
ATOM 2993 C C . LEU A 1 397 ? -1.805 -11.146 21.078 1.00 91.94 397 LEU A C 1
ATOM 2995 O O . LEU A 1 397 ? -0.598 -10.881 21.090 1.00 91.94 397 LEU A O 1
ATOM 2999 N N . GLU A 1 398 ? -2.312 -12.258 21.612 1.00 90.00 398 GLU A N 1
ATOM 3000 C CA . GLU A 1 398 ? -1.524 -13.306 22.272 1.00 90.00 398 GLU A CA 1
ATOM 3001 C C . GLU A 1 398 ? -0.873 -14.275 21.271 1.00 90.00 398 GLU A C 1
ATOM 3003 O O . GLU A 1 398 ? 0.051 -15.008 21.630 1.00 90.00 398 GLU A O 1
ATOM 3008 N N . GLY A 1 399 ? -1.266 -14.203 19.996 1.00 78.88 399 GLY A N 1
ATOM 3009 C CA . GLY A 1 399 ? -0.741 -15.061 18.939 1.00 78.88 399 GLY A CA 1
ATOM 3010 C C . GLY A 1 399 ? -1.260 -16.493 19.034 1.00 78.88 399 GLY A C 1
ATOM 3011 O O . GLY A 1 399 ? -0.584 -17.414 18.568 1.00 78.88 399 GLY A O 1
ATOM 3012 N N . GLU A 1 400 ? -2.433 -16.684 19.645 1.00 70.75 400 GLU A N 1
ATOM 3013 C CA . GLU A 1 400 ? -3.190 -17.927 19.510 1.00 70.75 400 GLU A CA 1
ATOM 3014 C C . GLU A 1 400 ? -3.633 -18.093 18.042 1.00 70.75 400 GLU A C 1
ATOM 3016 O O . GLU A 1 400 ? -3.603 -17.127 17.276 1.00 70.75 400 GLU A O 1
ATOM 3021 N N . GLU A 1 401 ? -3.930 -19.326 17.600 1.00 58.62 401 GLU A N 1
ATOM 3022 C CA . GLU A 1 401 ? -4.180 -19.630 16.179 1.00 58.62 401 GLU A CA 1
ATOM 3023 C C . GLU A 1 401 ? -5.156 -18.621 15.556 1.00 58.62 401 GLU A C 1
ATOM 3025 O O . GLU A 1 401 ? -6.353 -18.619 15.848 1.00 58.62 401 GLU A O 1
ATOM 3030 N N . THR A 1 402 ? -4.624 -17.778 14.664 1.00 61.22 402 THR A N 1
ATOM 3031 C CA . THR A 1 402 ? -5.417 -16.874 13.831 1.00 61.22 402 THR A CA 1
ATOM 3032 C C . THR A 1 402 ? -6.433 -17.709 13.061 1.00 61.22 402 THR A C 1
ATOM 3034 O O . THR A 1 402 ? -6.178 -18.882 12.760 1.00 61.22 402 THR A O 1
ATOM 3037 N N . SER A 1 403 ? -7.587 -17.129 12.723 1.00 64.62 403 SER A N 1
ATOM 3038 C CA . SER A 1 403 ? -8.602 -17.861 11.968 1.00 64.62 403 SER A CA 1
ATOM 3039 C C . SER A 1 403 ? -7.973 -18.540 10.742 1.00 64.62 403 SER A C 1
ATOM 3041 O O . SER A 1 403 ? -7.164 -17.956 10.012 1.00 64.62 403 SER A O 1
ATOM 3043 N N . SER A 1 404 ? -8.375 -19.787 10.476 1.00 72.75 404 SER A N 1
ATOM 3044 C CA . SER A 1 404 ? -7.897 -20.532 9.304 1.00 72.75 404 SER A CA 1
ATOM 3045 C C . SER A 1 404 ? -8.115 -19.763 7.995 1.00 72.75 404 SER A C 1
ATOM 3047 O O . SER A 1 404 ? -7.441 -20.017 6.998 1.00 72.75 404 SER A O 1
ATOM 3049 N N . PHE A 1 405 ? -9.070 -18.827 7.994 1.00 84.75 405 PHE A N 1
ATOM 3050 C CA . PHE A 1 405 ? -9.402 -17.990 6.860 1.00 84.75 405 PHE A CA 1
ATOM 3051 C C . PHE A 1 405 ? -8.409 -16.837 6.654 1.00 84.75 405 PHE A C 1
ATOM 3053 O O . PHE A 1 405 ? -7.839 -16.733 5.566 1.00 84.75 405 PHE A O 1
ATOM 3060 N N . ALA A 1 406 ? -8.128 -16.030 7.682 1.00 82.31 406 ALA A N 1
ATOM 3061 C CA . ALA A 1 406 ? -7.141 -14.953 7.597 1.00 82.31 406 ALA A CA 1
ATOM 3062 C C . ALA A 1 406 ? -5.748 -15.499 7.239 1.00 82.31 406 ALA A C 1
ATOM 3064 O O . ALA A 1 406 ? -5.041 -14.927 6.404 1.00 82.31 406 ALA A O 1
ATOM 3065 N N . THR A 1 407 ? -5.369 -16.657 7.791 1.00 85.06 407 THR A N 1
ATOM 3066 C CA . THR A 1 407 ? -4.133 -17.357 7.413 1.00 85.06 407 THR A CA 1
ATOM 3067 C C . THR A 1 407 ? -4.124 -17.750 5.934 1.00 85.06 407 THR A C 1
ATOM 3069 O O . THR A 1 407 ? -3.113 -17.551 5.260 1.00 85.06 407 THR A O 1
ATOM 3072 N N . ALA A 1 408 ? -5.236 -18.261 5.395 1.00 90.50 408 ALA A N 1
ATOM 3073 C CA . ALA A 1 408 ? -5.332 -18.642 3.985 1.00 90.50 408 ALA A CA 1
ATOM 3074 C C . ALA A 1 408 ? -5.234 -17.432 3.038 1.00 90.50 408 ALA A C 1
ATOM 3076 O O . ALA A 1 408 ? -4.544 -17.504 2.018 1.00 90.50 408 ALA A O 1
ATOM 3077 N N . VAL A 1 409 ? -5.874 -16.307 3.381 1.00 90.00 409 VAL A N 1
ATOM 3078 C CA . VAL A 1 409 ? -5.755 -15.052 2.618 1.00 90.00 409 VAL A CA 1
ATOM 3079 C C . VAL A 1 409 ? -4.310 -14.549 2.637 1.00 90.00 409 VAL A C 1
ATOM 3081 O O . VAL A 1 409 ? -3.745 -14.257 1.580 1.00 90.00 409 VAL A O 1
ATOM 3084 N N . ASN A 1 410 ? -3.682 -14.511 3.814 1.00 87.12 410 ASN A N 1
ATOM 3085 C CA . ASN A 1 410 ? -2.293 -14.079 3.959 1.00 87.12 410 ASN A CA 1
ATOM 3086 C C . ASN A 1 410 ? -1.322 -14.968 3.173 1.00 87.12 410 ASN A C 1
ATOM 3088 O O . ASN A 1 410 ? -0.463 -14.441 2.470 1.00 87.12 410 ASN A O 1
ATOM 3092 N N . ALA A 1 411 ? -1.505 -16.291 3.195 1.00 90.00 411 ALA A N 1
ATOM 3093 C CA . ALA A 1 411 ? -0.697 -17.216 2.404 1.00 90.00 411 ALA A CA 1
ATOM 3094 C C . ALA A 1 411 ? -0.818 -16.947 0.892 1.00 90.00 411 ALA A C 1
ATOM 3096 O O . ALA A 1 411 ? 0.179 -16.972 0.168 1.00 90.00 411 ALA A O 1
ATOM 3097 N N . ALA A 1 412 ? -2.020 -16.630 0.398 1.00 92.69 412 ALA A N 1
ATOM 3098 C CA . ALA A 1 412 ? -2.218 -16.266 -1.004 1.00 92.69 412 ALA A CA 1
ATOM 3099 C C . ALA A 1 412 ? -1.522 -14.941 -1.376 1.00 92.69 412 ALA A C 1
ATOM 3101 O O . ALA A 1 412 ? -0.931 -14.830 -2.455 1.00 92.69 412 ALA A O 1
ATOM 3102 N N . LEU A 1 413 ? -1.566 -13.942 -0.487 1.00 90.69 413 LEU A N 1
ATOM 3103 C CA . LEU A 1 413 ? -0.873 -12.663 -0.670 1.00 90.69 413 LEU A CA 1
ATOM 3104 C C . LEU A 1 413 ? 0.654 -12.832 -0.645 1.00 90.69 413 LEU A C 1
ATOM 3106 O O . LEU A 1 413 ? 1.340 -12.286 -1.511 1.00 90.69 413 LEU A O 1
ATOM 3110 N N . GLU A 1 414 ? 1.182 -13.619 0.292 1.00 90.25 414 GLU A N 1
ATOM 3111 C CA . GLU A 1 414 ? 2.610 -13.946 0.394 1.00 90.25 414 GLU A CA 1
ATOM 3112 C C . GLU A 1 414 ? 3.100 -14.683 -0.858 1.00 90.25 414 GLU A C 1
ATOM 3114 O O . GLU A 1 414 ? 4.088 -14.269 -1.468 1.00 90.25 414 GLU A O 1
ATOM 3119 N N . ALA A 1 415 ? 2.343 -15.669 -1.349 1.00 93.56 415 ALA A N 1
ATOM 3120 C CA . ALA A 1 415 ? 2.664 -16.354 -2.599 1.00 93.56 415 ALA A CA 1
ATOM 3121 C C . ALA A 1 415 ? 2.665 -15.411 -3.817 1.00 93.56 415 ALA A C 1
ATOM 3123 O O . ALA A 1 415 ? 3.467 -15.588 -4.735 1.00 93.56 415 ALA A O 1
ATOM 3124 N N . PHE A 1 416 ? 1.821 -14.370 -3.848 1.00 93.88 416 PHE A N 1
ATOM 3125 C CA . PHE A 1 416 ? 1.915 -13.346 -4.898 1.00 93.88 416 PHE A CA 1
ATOM 3126 C C . PHE A 1 416 ? 3.170 -12.479 -4.739 1.00 93.88 416 PHE A C 1
ATOM 3128 O O . PHE A 1 416 ? 3.796 -12.107 -5.739 1.00 93.88 416 PHE A O 1
ATOM 3135 N N . GLY A 1 417 ? 3.536 -12.159 -3.497 1.00 91.19 417 GLY A N 1
ATOM 3136 C CA . GLY A 1 417 ? 4.752 -11.430 -3.157 1.00 91.19 417 GLY A CA 1
ATOM 3137 C C . GLY A 1 417 ? 6.018 -12.148 -3.623 1.00 91.19 417 GLY A C 1
ATOM 3138 O O . GLY A 1 417 ? 6.873 -11.523 -4.255 1.00 91.19 417 GLY A O 1
ATOM 3139 N N . GLU A 1 418 ? 6.104 -13.455 -3.375 1.00 90.44 418 GLU A N 1
ATOM 3140 C CA . GLU A 1 418 ? 7.343 -14.226 -3.508 1.00 90.44 418 GLU A CA 1
ATOM 3141 C C . GLU A 1 418 ? 7.380 -15.108 -4.764 1.00 90.44 418 GLU A C 1
ATOM 3143 O O . GLU A 1 418 ? 8.318 -15.008 -5.560 1.00 90.44 418 GLU A O 1
ATOM 3148 N N . GLU A 1 419 ? 6.347 -15.922 -4.993 1.00 91.94 419 GLU A N 1
ATOM 3149 C CA . GLU A 1 419 ? 6.364 -17.007 -5.985 1.00 91.94 419 GLU A CA 1
ATOM 3150 C C . GLU A 1 419 ? 5.796 -16.598 -7.349 1.00 91.94 419 GLU A C 1
ATOM 3152 O O . GLU A 1 419 ? 6.352 -16.936 -8.397 1.00 91.94 419 GLU A O 1
ATOM 3157 N N . GLY A 1 420 ? 4.688 -15.855 -7.362 1.00 91.19 420 GLY A N 1
ATOM 3158 C CA . GLY A 1 420 ? 4.021 -15.425 -8.587 1.00 91.19 420 GLY A CA 1
ATOM 3159 C C . GLY A 1 420 ? 2.517 -15.651 -8.594 1.00 91.19 420 GLY A C 1
ATOM 3160 O O . GLY A 1 420 ? 1.914 -16.196 -7.674 1.00 91.19 420 GLY A O 1
ATOM 3161 N N . THR A 1 421 ? 1.877 -15.226 -9.685 1.00 92.06 421 THR A N 1
ATOM 3162 C CA . THR A 1 421 ? 0.406 -15.191 -9.737 1.00 92.06 421 THR A CA 1
ATOM 3163 C C . THR A 1 421 ? -0.236 -16.584 -9.769 1.00 92.06 421 THR A C 1
ATOM 3165 O O . THR A 1 421 ? -1.368 -16.738 -9.327 1.00 92.06 421 THR A O 1
ATOM 3168 N N . VAL A 1 422 ? 0.451 -17.603 -10.296 1.00 92.31 422 VAL A N 1
ATOM 3169 C CA . VAL A 1 422 ? -0.118 -18.960 -10.411 1.00 92.31 422 VAL A CA 1
ATOM 3170 C C . VAL A 1 422 ? -0.268 -19.613 -9.035 1.00 92.31 422 VAL A C 1
ATOM 3172 O O . VAL A 1 422 ? -1.355 -20.086 -8.714 1.00 92.31 422 VAL A O 1
ATOM 3175 N N . ALA A 1 423 ? 0.788 -19.587 -8.217 1.00 94.19 423 ALA A N 1
ATOM 3176 C CA . ALA A 1 423 ? 0.755 -20.101 -6.847 1.00 94.19 423 ALA A CA 1
ATOM 3177 C C . ALA A 1 423 ? -0.247 -19.317 -5.987 1.00 94.19 423 ALA A C 1
ATOM 3179 O O . ALA A 1 423 ? -1.113 -19.908 -5.344 1.00 94.19 423 ALA A O 1
ATOM 3180 N N . ALA A 1 424 ? -0.208 -17.983 -6.081 1.00 94.00 424 ALA A N 1
ATOM 3181 C CA . ALA A 1 424 ? -1.147 -17.107 -5.389 1.00 94.00 424 ALA A CA 1
ATOM 3182 C C . ALA A 1 424 ? -2.611 -17.415 -5.722 1.00 94.00 424 ALA A C 1
ATOM 3184 O O . ALA A 1 424 ? -3.454 -17.449 -4.833 1.00 94.00 424 ALA A O 1
ATOM 3185 N N . HIS A 1 425 ? -2.925 -17.657 -6.999 1.00 94.00 425 HIS A N 1
ATOM 3186 C CA . HIS A 1 425 ? -4.288 -17.965 -7.419 1.00 94.00 425 HIS A CA 1
ATOM 3187 C C . HIS A 1 425 ? -4.784 -19.295 -6.842 1.00 94.00 425 HIS A C 1
ATOM 3189 O O . HIS A 1 425 ? -5.906 -19.345 -6.350 1.00 94.00 425 HIS A O 1
ATOM 3195 N N . ALA A 1 426 ? -3.942 -20.333 -6.840 1.00 94.94 426 ALA A N 1
ATOM 3196 C CA . ALA A 1 426 ? -4.296 -21.635 -6.276 1.00 94.94 426 ALA A CA 1
ATOM 3197 C C . ALA A 1 426 ? -4.585 -21.564 -4.764 1.00 94.94 426 ALA A C 1
ATOM 3199 O O . ALA A 1 426 ? -5.493 -22.232 -4.275 1.00 94.94 426 ALA A O 1
ATOM 3200 N N . LEU A 1 427 ? -3.841 -20.737 -4.022 1.00 95.56 427 LEU A N 1
ATOM 3201 C CA . LEU A 1 427 ? -4.108 -20.484 -2.601 1.00 95.56 427 LEU A CA 1
ATOM 3202 C C . LEU A 1 427 ? -5.339 -19.590 -2.397 1.00 95.56 427 LEU A C 1
ATOM 3204 O O . LEU A 1 427 ? -6.132 -19.828 -1.490 1.00 95.56 427 LEU A O 1
ATOM 3208 N N . ALA A 1 428 ? -5.552 -18.604 -3.269 1.00 93.50 428 ALA A N 1
ATOM 3209 C CA . ALA A 1 428 ? -6.727 -17.739 -3.213 1.00 93.50 428 ALA A CA 1
ATOM 3210 C C . ALA A 1 428 ? -8.037 -18.512 -3.443 1.00 93.50 428 ALA A C 1
ATOM 3212 O O . ALA A 1 428 ? -9.045 -18.186 -2.823 1.00 93.50 428 ALA A O 1
ATOM 3213 N N . GLU A 1 429 ? -8.042 -19.549 -4.289 1.00 95.56 429 GLU A N 1
ATOM 3214 C CA . GLU A 1 429 ? -9.209 -20.431 -4.453 1.00 95.56 429 GLU A CA 1
ATOM 3215 C C . GLU A 1 429 ? -9.556 -21.176 -3.154 1.00 95.56 429 GLU A C 1
ATOM 3217 O O . GLU A 1 429 ? -10.732 -21.316 -2.821 1.00 95.56 429 GLU A O 1
ATOM 3222 N N . GLN A 1 430 ? -8.548 -21.592 -2.382 1.00 93.69 430 GLN A N 1
ATOM 3223 C CA . GLN A 1 430 ? -8.753 -22.226 -1.074 1.00 93.69 430 GLN A CA 1
ATOM 3224 C C . GLN A 1 430 ? -9.306 -21.225 -0.055 1.00 93.69 430 GLN A C 1
ATOM 3226 O O . GLN A 1 430 ? -10.273 -21.527 0.643 1.00 93.69 430 GLN A O 1
ATOM 3231 N N . ALA A 1 431 ? -8.748 -20.011 -0.011 1.00 93.12 431 ALA A N 1
ATOM 3232 C CA . ALA A 1 431 ? -9.262 -18.941 0.838 1.00 93.12 431 ALA A CA 1
ATOM 3233 C C . ALA A 1 431 ? -10.720 -18.588 0.487 1.00 93.12 431 ALA A C 1
ATOM 3235 O O . ALA A 1 431 ? -11.547 -18.421 1.378 1.00 93.12 431 ALA A O 1
ATOM 3236 N N . LEU A 1 432 ? -11.071 -18.543 -0.802 1.00 93.38 432 LEU A N 1
ATOM 3237 C CA . LEU A 1 432 ? -12.438 -18.275 -1.256 1.00 93.38 432 LEU A CA 1
ATOM 3238 C C . LEU A 1 432 ? -13.428 -19.383 -0.857 1.00 93.38 432 LEU A C 1
ATOM 3240 O O . LEU A 1 432 ? -14.582 -19.087 -0.535 1.00 93.38 432 LEU A O 1
ATOM 3244 N N . ALA A 1 433 ? -12.996 -20.646 -0.861 1.00 93.50 433 ALA A N 1
ATOM 3245 C CA . ALA A 1 433 ? -13.813 -21.751 -0.366 1.00 93.50 433 ALA A CA 1
ATOM 3246 C C . ALA A 1 433 ? -14.117 -21.580 1.132 1.00 93.50 433 ALA A C 1
ATOM 3248 O O . ALA A 1 433 ? -15.283 -21.620 1.521 1.00 93.50 433 ALA A O 1
ATOM 3249 N N . LEU A 1 434 ? -13.098 -21.266 1.942 1.00 92.69 434 LEU A N 1
ATOM 3250 C CA . LEU A 1 434 ? -13.265 -20.970 3.371 1.00 92.69 434 LEU A CA 1
ATOM 3251 C C . LEU A 1 434 ? -14.184 -19.765 3.606 1.00 92.69 434 LEU A C 1
ATOM 3253 O O . LEU A 1 434 ? -15.071 -19.830 4.451 1.00 92.69 434 LEU A O 1
ATOM 3257 N N . ALA A 1 435 ? -14.030 -18.688 2.831 1.00 92.00 435 ALA A N 1
ATOM 3258 C CA . ALA A 1 435 ? -14.919 -17.528 2.899 1.00 92.00 435 ALA A CA 1
ATOM 3259 C C . ALA A 1 435 ? -16.384 -17.921 2.656 1.00 92.00 435 ALA A C 1
ATOM 3261 O O . ALA A 1 435 ? -17.280 -17.498 3.384 1.00 92.00 435 ALA A O 1
ATOM 3262 N N . SER A 1 436 ? -16.623 -18.763 1.648 1.00 93.12 436 SER A N 1
ATOM 3263 C CA . SER A 1 436 ? -17.966 -19.233 1.297 1.00 93.12 436 SER A CA 1
ATOM 3264 C C . SER A 1 436 ? -18.574 -20.084 2.416 1.00 93.12 436 SER A C 1
ATOM 3266 O O . SER A 1 436 ? -19.750 -19.925 2.734 1.00 93.12 436 SER A O 1
ATOM 3268 N N . GLU A 1 437 ? -17.774 -20.943 3.055 1.00 92.75 437 GLU A N 1
ATOM 3269 C CA . GLU A 1 437 ? -18.190 -21.723 4.227 1.00 92.75 437 GLU A CA 1
ATOM 3270 C C . GLU A 1 437 ? -18.542 -20.823 5.419 1.00 92.75 437 GLU A C 1
ATOM 3272 O O . GLU A 1 437 ? -19.564 -21.041 6.065 1.00 92.75 437 GLU A O 1
ATOM 3277 N N . ARG A 1 438 ? -17.741 -19.784 5.688 1.00 91.12 438 ARG A N 1
ATOM 3278 C CA . ARG A 1 438 ? -17.977 -18.826 6.783 1.00 91.12 438 ARG A CA 1
ATOM 3279 C C . ARG A 1 438 ? -19.245 -18.004 6.572 1.00 91.12 438 ARG A C 1
ATOM 3281 O O . ARG A 1 438 ? -20.005 -17.815 7.518 1.00 91.12 438 ARG A O 1
ATOM 3288 N N . VAL A 1 439 ? -19.498 -17.555 5.341 1.00 92.50 439 VAL A N 1
ATOM 3289 C CA . VAL A 1 439 ? -20.740 -16.851 4.983 1.00 92.50 439 VAL A CA 1
ATOM 3290 C C . VAL A 1 439 ? -21.945 -17.780 5.126 1.00 92.50 439 VAL A C 1
ATOM 3292 O O . VAL A 1 439 ? -22.920 -17.399 5.764 1.00 92.50 439 VAL A O 1
ATOM 3295 N N . ALA A 1 440 ? -21.868 -19.012 4.615 1.00 93.81 440 ALA A N 1
ATOM 3296 C CA . ALA A 1 440 ? -22.952 -19.985 4.755 1.00 93.81 440 ALA A CA 1
ATOM 3297 C C . ALA A 1 440 ? -23.230 -20.338 6.227 1.00 93.81 440 ALA A C 1
ATOM 3299 O O . ALA A 1 440 ? -24.383 -20.483 6.632 1.00 93.81 440 ALA A O 1
ATOM 3300 N N . GLU A 1 441 ? -22.179 -20.444 7.045 1.00 93.44 441 GLU A N 1
ATOM 3301 C CA . GLU A 1 441 ? -22.307 -20.632 8.487 1.00 93.44 441 GLU A CA 1
ATOM 3302 C C . GLU A 1 441 ? -23.039 -19.447 9.124 1.00 93.44 441 GLU A C 1
ATOM 3304 O O . GLU A 1 441 ? -24.019 -19.659 9.834 1.00 93.44 441 GLU A O 1
ATOM 3309 N N . LEU A 1 442 ? -22.625 -18.213 8.821 1.00 91.56 442 LEU A N 1
ATOM 3310 C CA . LEU A 1 442 ? -23.262 -16.996 9.325 1.00 91.56 442 LEU A CA 1
ATOM 3311 C C . LEU A 1 442 ? -24.748 -16.921 8.938 1.00 91.56 442 LEU A C 1
ATOM 3313 O O . LEU A 1 442 ? -25.580 -16.616 9.789 1.00 91.56 442 LEU A O 1
ATOM 3317 N N . GLU A 1 443 ? -25.087 -17.243 7.689 1.00 92.56 443 GLU A N 1
ATOM 3318 C CA . GLU A 1 443 ? -26.469 -17.269 7.186 1.00 92.56 443 GLU A CA 1
ATOM 3319 C C . GLU A 1 443 ? -27.339 -18.334 7.873 1.00 92.56 443 GLU A C 1
ATOM 3321 O O . GLU A 1 443 ? -28.559 -18.184 7.941 1.00 92.56 443 GLU A O 1
ATOM 3326 N N . SER A 1 444 ? -26.729 -19.400 8.399 1.00 92.75 444 SER A N 1
ATOM 3327 C CA . SER A 1 444 ? -27.436 -20.478 9.101 1.00 92.75 444 SER A CA 1
ATOM 3328 C C . SER A 1 444 ? -27.732 -20.182 10.576 1.00 92.75 444 SER A C 1
ATOM 3330 O O . SER A 1 444 ? -28.494 -20.918 11.206 1.00 92.75 444 SER A O 1
ATOM 3332 N N . LEU A 1 445 ? -27.132 -19.132 11.151 1.00 90.38 445 LEU A N 1
ATOM 3333 C CA . LEU A 1 445 ? -27.302 -18.800 12.564 1.00 90.38 445 LEU A CA 1
ATOM 3334 C C . LEU A 1 445 ? -28.660 -18.135 12.819 1.00 90.38 445 LEU A C 1
ATOM 3336 O O . LEU A 1 445 ? -28.932 -17.025 12.365 1.00 90.38 445 LEU A O 1
ATOM 3340 N N . GLU A 1 446 ? -29.487 -18.770 13.648 1.00 85.56 446 GLU A N 1
ATOM 3341 C CA . GLU A 1 446 ? -30.703 -18.154 14.183 1.00 85.56 446 GLU A CA 1
ATOM 3342 C C . GLU A 1 446 ? -30.349 -17.221 15.351 1.00 85.56 446 GLU A C 1
ATOM 3344 O O . GLU A 1 446 ? -30.185 -17.642 16.501 1.00 85.56 446 GLU A O 1
ATOM 3349 N N . VAL A 1 447 ? -30.185 -15.932 15.046 1.00 80.00 447 VAL A N 1
ATOM 3350 C CA . VAL A 1 447 ? -29.840 -14.904 16.032 1.00 80.00 447 VAL A CA 1
ATOM 3351 C C . VAL A 1 447 ? -31.104 -14.264 16.612 1.00 80.00 447 VAL A C 1
ATOM 3353 O O . VAL A 1 447 ? -31.767 -13.462 15.957 1.00 80.00 447 VAL A O 1
ATOM 3356 N N . ASP A 1 448 ? -31.417 -14.583 17.870 1.00 76.06 448 ASP A N 1
ATOM 3357 C CA . ASP A 1 448 ? -32.454 -13.890 18.642 1.00 76.06 448 ASP A CA 1
ATOM 3358 C C . ASP A 1 448 ? -31.851 -12.710 19.427 1.00 76.06 448 ASP A C 1
ATOM 3360 O O . ASP A 1 448 ? -31.014 -12.886 20.320 1.00 76.06 448 ASP A O 1
ATOM 3364 N N . TYR A 1 449 ? -32.298 -11.495 19.104 1.00 67.00 449 TYR A N 1
ATOM 3365 C CA . TYR A 1 449 ? -31.879 -10.247 19.750 1.00 67.00 449 TYR A CA 1
ATOM 3366 C C . TYR A 1 449 ? -32.629 -9.948 21.060 1.00 67.00 449 TYR A C 1
ATOM 3368 O O . TYR A 1 449 ? -32.246 -9.035 21.788 1.00 67.00 449 TYR A O 1
ATOM 3376 N N . HIS A 1 450 ? -33.685 -10.701 21.378 1.00 66.31 450 HIS A N 1
ATOM 3377 C CA . HIS A 1 450 ? -34.509 -10.515 22.578 1.00 66.31 450 HIS A CA 1
ATOM 3378 C C . HIS A 1 450 ? -34.360 -11.643 23.607 1.00 66.31 450 HIS A C 1
ATOM 3380 O O . HIS A 1 450 ? -34.886 -11.540 24.718 1.00 66.31 450 HIS A O 1
ATOM 3386 N N . GLY A 1 451 ? -33.637 -12.708 23.265 1.00 60.69 451 GLY A N 1
ATOM 3387 C CA . GLY A 1 451 ? -33.403 -13.835 24.156 1.00 60.69 451 GLY A CA 1
ATOM 3388 C C . GLY A 1 451 ? -32.391 -13.531 25.271 1.00 60.69 451 GLY A C 1
ATOM 3389 O O . GLY A 1 451 ? -31.411 -12.801 25.079 1.00 60.69 451 GLY A O 1
ATOM 3390 N N . GLY A 1 452 ? -32.644 -14.104 26.455 1.00 60.16 452 GLY A N 1
ATOM 3391 C CA . GLY A 1 452 ? -31.773 -14.001 27.632 1.00 60.16 452 GLY A CA 1
ATOM 3392 C C . GLY A 1 452 ? -30.441 -14.754 27.484 1.00 60.16 452 GLY A C 1
ATOM 3393 O O . GLY A 1 452 ? -30.120 -15.290 26.432 1.00 60.16 452 GLY A O 1
ATOM 3394 N N . VAL A 1 453 ? -29.663 -14.856 28.566 1.00 55.91 453 VAL A N 1
ATOM 3395 C CA . VAL A 1 453 ? -28.274 -15.386 28.582 1.00 55.91 453 VAL A CA 1
ATOM 3396 C C . VAL A 1 453 ? -28.097 -16.768 27.902 1.00 55.91 453 VAL A C 1
ATOM 3398 O O . VAL A 1 453 ? -27.017 -17.082 27.403 1.00 55.91 453 VAL A O 1
ATOM 3401 N N . GLY A 1 454 ? -29.152 -17.591 27.821 1.00 54.75 454 GLY A N 1
ATOM 3402 C CA . GLY A 1 454 ? -29.146 -18.904 27.155 1.00 54.75 454 GLY A CA 1
ATOM 3403 C C . GLY A 1 454 ? -29.184 -18.887 25.616 1.00 54.75 454 GLY A C 1
ATOM 3404 O O . GLY A 1 454 ? -28.844 -19.897 25.007 1.00 54.75 454 GLY A O 1
ATOM 3405 N N . THR A 1 455 ? -29.537 -17.766 24.975 1.00 63.66 455 THR A N 1
ATOM 3406 C CA . THR A 1 455 ? -29.556 -17.599 23.502 1.00 63.66 455 THR A CA 1
ATOM 3407 C C . THR A 1 455 ? -28.309 -16.876 22.974 1.00 63.66 455 THR A C 1
ATOM 3409 O O . THR A 1 455 ? -28.265 -16.443 21.826 1.00 63.66 455 THR A O 1
ATOM 3412 N N . ALA A 1 456 ? -27.279 -16.740 23.812 1.00 74.62 456 ALA A N 1
ATOM 3413 C CA . ALA A 1 456 ? -26.070 -15.971 23.529 1.00 74.62 456 ALA A CA 1
ATOM 3414 C C . ALA A 1 456 ? -25.086 -16.661 22.562 1.00 74.62 456 ALA A C 1
ATOM 3416 O O . ALA A 1 456 ? -24.241 -16.013 21.949 1.00 74.62 456 ALA A O 1
ATOM 3417 N N . ALA A 1 457 ? -25.150 -17.990 22.419 1.00 82.50 457 ALA A N 1
ATOM 3418 C CA . ALA A 1 457 ? -24.174 -18.734 21.617 1.00 82.50 457 ALA A CA 1
ATOM 3419 C C . ALA A 1 457 ? -24.210 -18.383 20.109 1.00 82.50 457 ALA A C 1
ATOM 3421 O O . ALA A 1 457 ? -23.136 -18.100 19.571 1.00 82.50 457 ALA A O 1
ATOM 3422 N N . PRO A 1 458 ? -25.381 -18.304 19.440 1.00 85.06 458 PRO A N 1
ATOM 3423 C CA . PRO A 1 458 ? -25.465 -17.826 18.058 1.00 85.06 458 PRO A CA 1
ATOM 3424 C C . PRO A 1 458 ? -24.968 -16.386 17.883 1.00 85.06 458 PRO A C 1
ATOM 3426 O O . PRO A 1 458 ? -24.239 -16.118 16.935 1.00 85.06 458 PRO A O 1
ATOM 3429 N N . ARG A 1 459 ? -25.277 -15.473 18.821 1.00 84.56 459 ARG A N 1
ATOM 3430 C CA . ARG A 1 459 ? -24.800 -14.074 18.786 1.00 84.56 459 ARG A CA 1
ATOM 3431 C C . ARG A 1 459 ? -23.281 -13.980 18.840 1.00 84.56 459 ARG A C 1
ATOM 3433 O O . ARG A 1 459 ? -22.675 -13.313 18.007 1.00 84.56 459 ARG A O 1
ATOM 3440 N N . ARG A 1 460 ? -22.660 -14.698 19.781 1.00 86.38 460 ARG A N 1
ATOM 3441 C CA . ARG A 1 460 ? -21.196 -14.767 19.891 1.00 86.38 460 ARG A CA 1
ATOM 3442 C C . ARG A 1 460 ? -20.561 -15.292 18.613 1.00 86.38 460 ARG A C 1
ATOM 3444 O O . ARG A 1 460 ? -19.612 -14.696 18.118 1.00 86.38 460 ARG A O 1
ATOM 3451 N N . ARG A 1 461 ? -21.106 -16.384 18.068 1.00 89.06 461 ARG A N 1
ATOM 3452 C CA . ARG A 1 461 ? -20.582 -16.983 16.841 1.00 89.06 461 ARG A CA 1
ATOM 3453 C C . ARG A 1 461 ? -20.724 -16.043 15.646 1.00 89.06 461 ARG A C 1
ATOM 3455 O O . ARG A 1 461 ? -19.767 -15.906 14.893 1.00 89.06 461 ARG A O 1
ATOM 3462 N N . ALA A 1 462 ? -21.865 -15.366 15.516 1.00 89.06 462 ALA A N 1
ATOM 3463 C CA . ALA A 1 462 ? -22.094 -14.379 14.468 1.00 89.06 462 ALA A CA 1
ATOM 3464 C C . ALA A 1 462 ? -21.079 -13.230 14.543 1.00 89.06 462 ALA A C 1
ATOM 3466 O O . ALA A 1 462 ? -20.492 -12.889 13.524 1.00 89.06 462 ALA A O 1
ATOM 3467 N N . MET A 1 463 ? -20.804 -12.688 15.737 1.00 88.94 463 MET A N 1
ATOM 3468 C CA . MET A 1 463 ? -19.807 -11.621 15.901 1.00 88.94 463 MET A CA 1
ATOM 3469 C C . MET A 1 463 ? -18.388 -12.072 15.543 1.00 88.94 463 MET A C 1
ATOM 3471 O O . MET A 1 463 ? -17.678 -11.343 14.857 1.00 88.94 463 MET A O 1
ATOM 3475 N N . THR A 1 464 ? -17.982 -13.283 15.942 1.00 87.94 464 THR A N 1
ATOM 3476 C CA . THR A 1 464 ? -16.676 -13.834 15.547 1.00 87.94 464 THR A CA 1
ATOM 3477 C C . THR A 1 464 ? -16.572 -14.013 14.031 1.00 87.94 464 THR A C 1
ATOM 3479 O O . THR A 1 464 ? -15.564 -13.631 13.448 1.00 87.94 464 THR A O 1
ATOM 3482 N N . LEU A 1 465 ? -17.609 -14.558 13.382 1.00 89.44 465 LEU A N 1
ATOM 3483 C CA . LEU A 1 465 ? -17.632 -14.742 11.926 1.00 89.44 465 LEU A CA 1
ATOM 3484 C C . LEU A 1 465 ? -17.629 -13.408 11.174 1.00 89.44 465 LEU A C 1
ATOM 3486 O O . LEU A 1 465 ? -16.934 -13.283 10.172 1.00 89.44 465 LEU A O 1
ATOM 3490 N N . LEU A 1 466 ? -18.385 -12.416 11.654 1.00 89.56 466 LEU A N 1
ATOM 3491 C CA . LEU A 1 466 ? -18.428 -11.083 11.056 1.00 89.56 466 LEU A CA 1
ATOM 3492 C C . LEU A 1 466 ? -17.063 -10.403 11.114 1.00 89.56 466 LEU A C 1
ATOM 3494 O O . LEU A 1 466 ? -16.619 -9.907 10.087 1.00 89.56 466 LEU A O 1
ATOM 3498 N N . ARG A 1 467 ? -16.386 -10.426 12.270 1.00 87.75 467 ARG A N 1
ATOM 3499 C CA . ARG A 1 467 ? -15.034 -9.867 12.395 1.00 87.75 467 ARG A CA 1
ATOM 3500 C C . ARG A 1 467 ? -14.044 -10.595 11.485 1.00 87.75 467 ARG A C 1
ATOM 3502 O O . ARG A 1 467 ? -13.303 -9.945 10.765 1.00 87.75 467 ARG A O 1
ATOM 3509 N N . ASP A 1 468 ? -14.071 -11.929 11.469 1.00 86.00 468 ASP A N 1
ATOM 3510 C CA . ASP A 1 468 ? -13.191 -12.740 10.613 1.00 86.00 468 ASP A CA 1
ATOM 3511 C C . ASP A 1 468 ? -13.367 -12.386 9.123 1.00 86.00 468 ASP A C 1
ATOM 3513 O O . ASP A 1 468 ? -12.399 -12.165 8.399 1.00 86.00 468 ASP A O 1
ATOM 3517 N N . ILE A 1 469 ? -14.618 -12.250 8.670 1.00 88.12 469 ILE A N 1
ATOM 3518 C CA . ILE A 1 469 ? -14.952 -11.830 7.303 1.00 88.12 469 ILE A CA 1
ATOM 3519 C C . ILE A 1 469 ? -14.498 -10.389 7.032 1.00 88.12 469 ILE A C 1
ATOM 3521 O O . ILE A 1 469 ? -13.920 -10.132 5.976 1.00 88.12 469 ILE A O 1
ATOM 3525 N N . ASP A 1 470 ? -14.756 -9.460 7.952 1.00 85.25 470 ASP A N 1
ATOM 3526 C CA . ASP A 1 470 ? -14.424 -8.041 7.799 1.00 85.25 470 ASP A CA 1
ATOM 35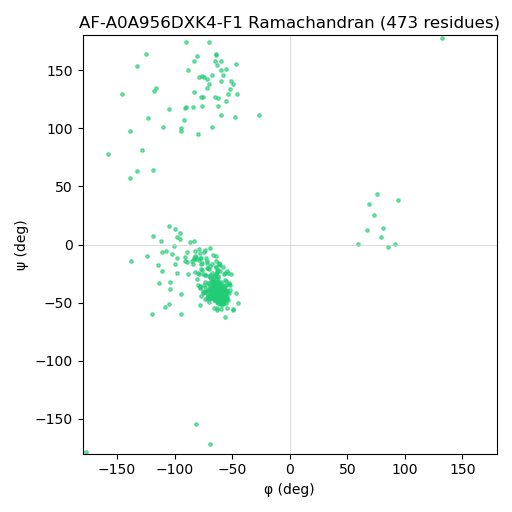27 C C . ASP A 1 470 ? -12.905 -7.841 7.697 1.00 85.25 470 ASP A C 1
ATOM 3529 O O . ASP A 1 470 ? -12.408 -7.359 6.677 1.00 85.25 470 ASP A O 1
ATOM 3533 N N . THR A 1 471 ? -12.152 -8.352 8.672 1.00 81.38 471 THR A N 1
ATOM 3534 C CA . THR A 1 471 ? -10.691 -8.231 8.726 1.00 81.38 471 THR A CA 1
ATOM 3535 C C . THR A 1 471 ? -9.997 -8.934 7.554 1.00 81.38 471 THR A C 1
ATOM 3537 O O . THR A 1 471 ? -9.000 -8.434 7.037 1.00 81.38 471 THR A O 1
ATOM 3540 N N . ALA A 1 472 ? -10.496 -10.091 7.098 1.00 82.56 472 ALA A N 1
ATOM 3541 C CA . ALA A 1 472 ? -9.824 -10.859 6.046 1.00 82.56 472 ALA A CA 1
ATOM 3542 C C . ALA A 1 472 ? -10.229 -10.475 4.607 1.00 82.56 472 ALA A C 1
ATOM 3544 O O . ALA A 1 472 ? -9.447 -10.713 3.683 1.00 82.56 472 ALA A O 1
ATOM 3545 N N . LEU A 1 473 ? -11.431 -9.925 4.377 1.00 78.62 473 LEU A N 1
ATOM 3546 C CA . LEU A 1 473 ? -11.916 -9.581 3.025 1.00 78.62 473 LEU A CA 1
ATOM 3547 C C . LEU A 1 473 ? -12.086 -8.088 2.765 1.00 78.62 473 LEU A C 1
ATOM 3549 O O . LEU A 1 473 ? -11.970 -7.666 1.608 1.00 78.62 473 LEU A O 1
ATOM 3553 N N . LEU A 1 474 ? -12.455 -7.314 3.783 1.00 69.69 474 LEU A N 1
ATOM 3554 C CA . LEU A 1 474 ? -12.877 -5.923 3.623 1.00 69.69 474 LEU A CA 1
ATOM 3555 C C . LEU A 1 474 ? -11.792 -4.939 4.062 1.00 69.69 474 LEU A C 1
ATOM 3557 O O . LEU A 1 474 ? -11.656 -3.884 3.424 1.00 69.69 474 LEU A O 1
ATOM 3561 N N . GLU A 1 475 ? -10.988 -5.308 5.061 1.00 62.34 475 GLU A N 1
ATOM 3562 C CA . GLU A 1 475 ? -9.766 -4.610 5.496 1.00 62.34 475 GLU A CA 1
ATOM 3563 C C . GLU A 1 475 ? -8.513 -5.055 4.737 1.00 62.34 475 GLU A C 1
ATOM 3565 O O . GLU A 1 475 ? -7.458 -4.409 4.922 1.00 62.34 475 GLU A O 1
#

Solvent-accessible surface area (backbone atoms only — not comparable to full-atom values): 24307 Å² total; per-residue (Å²): 115,76,67,52,58,49,33,53,56,50,43,52,42,39,78,76,50,84,50,66,68,59,40,50,54,45,46,54,50,25,42,50,48,44,24,66,43,61,92,71,84,60,70,60,87,50,69,92,54,62,36,68,51,45,46,52,19,50,51,51,40,54,76,71,45,49,83,79,64,56,83,92,49,61,66,40,36,49,37,40,21,40,42,42,52,32,70,43,35,56,96,51,71,68,26,51,57,40,42,51,54,34,48,46,36,62,65,42,35,17,40,54,27,26,22,47,38,50,25,54,33,51,76,75,49,60,78,82,56,74,42,68,73,46,48,51,48,52,51,52,50,67,67,48,66,78,54,84,87,42,39,48,19,53,24,23,32,36,32,53,67,32,53,70,43,23,36,70,52,27,47,56,17,35,75,51,54,71,70,37,24,28,45,20,18,40,35,47,24,31,18,31,55,42,31,47,57,34,38,79,72,69,45,60,71,60,47,63,36,50,47,41,52,60,58,80,42,84,87,57,67,64,85,68,41,50,32,64,26,50,54,46,30,51,67,41,90,50,63,82,24,14,50,30,37,20,28,21,43,13,44,37,17,82,84,38,56,55,38,46,51,50,36,57,60,32,61,44,91,88,61,52,69,69,45,34,22,44,18,33,11,14,40,35,15,18,24,49,72,38,51,72,65,21,49,52,53,44,52,52,48,66,78,30,73,62,36,79,74,34,64,61,34,56,35,24,31,52,74,7,31,65,65,11,46,65,71,37,42,69,63,32,40,55,48,47,35,53,44,23,73,75,40,22,70,74,28,40,61,59,47,48,55,49,36,73,45,37,84,88,53,52,63,68,24,34,51,47,16,37,52,48,44,55,58,60,70,70,47,94,67,89,51,53,39,60,53,34,44,52,48,55,48,36,38,56,52,74,64,46,87,65,55,75,47,46,52,28,43,50,51,14,52,49,28,24,53,70,74,3,39,63,62,12,48,62,35,40,53,54,23,51,51,47,50,52,52,50,50,53,52,52,74,67,50,78,68,59,91,82,56,60,86,88,47,37,64,43,41,23,51,42,39,45,50,51,50,51,48,39,61,56,73,74,102